Protein AF-0000000087207408 (afdb_homodimer)

Sequence (684 aa):
MKEEDTKGVPLPRVGQETRLDYRVIDVRTPTGQAIFRVQHQVENKFREYLSARDFIGIHTPKLISGSSEGGAAVFKLEYKNGKSACLAQSPQLHKQMAICGGFRRVFEVGHVFRAEDSNTHRHLCVFVGLDAEMEIMRHYFEVCDIVDGLFIQIFRHLNENCKRELEAINRQYPFEPLKYLERTLRLSYEEGIQMLKEAGTEIEPMADLNTEAEKKLGQLVREKYDTEFFILYRYPLAARPFYTMPCYENPAYSNSFDVFLRGEEIISGAQRIHEPKLLAKRAAEHGIGMSSIKSYIDSFSYGTPPHGGFGVGLERVVMLFCGLHNVRLASLFPRDPQRLSPMKEEDTKGVPLPRVGQETRLDYRVIDVRTPTGQAIFRVQHQVENKFREYLSARDFIGIHTPKLISGSSEGGAAVFKLEYKNGKSACLAQSPQLHKQMAICGGFRRVFEVGHVFRAEDSNTHRHLCVFVGLDAEMEIMRHYFEVCDIVDGLFIQIFRHLNENCKRELEAINRQYPFEPLKYLERTLRLSYEEGIQMLKEAGTEIEPMADLNTEAEKKLGQLVREKYDTEFFILYRYPLAARPFYTMPCYENPAYSNSFDVFLRGEEIISGAQRIHEPKLLAKRAAEHGIGMSSIKSYIDSFSYGTPPHGGFGVGLERVVMLFCGLHNVRLASLFPRDPQRLSP

pLDDT: mean 92.67, std 13.11, range [27.91, 98.94]

Foldseek 3Di:
DDPPPPPPDPPPPQDPVRCLQVLVVNLPALLNVLLVVLLVLLVVLLCVLQVVVQAAEDDADQKAQDDPFDPPWWAKDQDPPRGIITGAQDCVLVLLLVLLVPSQKYWYWAKGATNDQDDDQQDFRIFIKTKMKHFDDPACCVQVVSVLVSVVVSLVCCVVPSVSSLVSNCVVFNDDAFWADNGAAEDELQRLVVLCVVVPHDDDSQDDDDLVSLQVSQVSCCVPPVHNKHKYFWHQPVPDTLFFAADPVDRRTTQWMFIGGNSHTFKTKHWTRLDLVSSVVSCVVVVHDCVRCVVSSVSSVSPGGTMMMMMGTSLNVSCRSSVNRGSVSSPSNTHHPVDDGD/DPPPPPPPPPPPPQDPVRCLQVLVVNLPALLNVLLVVLLVLLVVLLCVLQVVVQAAEDDADQKAQDDPFDPPWWAKDQDPPRGIITGAQDCVLVLLLVLLVPSQKYWYWAKGATNDQDDDQQDFRIFIKTKMKHFDDPACCVQVVSVLVSVVVSLVCCVVPSVSSLVSNCVVFNDDAFWADNGAAEDELQRLVVLCVVVPHDDDSQDDDDLVSLLVSQVSCCVPPVHNKHKYFWHQPVPDTLFFAADPVDRRTTQWMFIGGNSDTFKTKHWTRLDLVSSVVSCVVVVHDCVRCVVSSVSSVSPGGTMMMMMGTSLNVSCRSSVNRGSVSSPSNTHHPVDDGD

InterPro domains:
  IPR002312 Aspartyl/Asparaginyl-tRNA synthetase, class IIb [PR01042] (87-99)
  IPR002312 Aspartyl/Asparaginyl-tRNA synthetase, class IIb [PR01042] (104-117)
  IPR002312 Aspartyl/Asparaginyl-tRNA synthetase, class IIb [PR01042] (257-273)
  IPR002312 Aspartyl/Asparaginyl-tRNA synthetase, class IIb [PR01042] (297-311)
  IPR004364 Aminoacyl-tRNA synthetase, class II (D/K/N) [PF00152] (16-336)
  IPR004523 Aspartate-tRNA synthetase, type 2 [PTHR43450] (5-342)
  IPR004523 Aspartate-tRNA synthetase, type 2 [TIGR00458] (16-342)
  IPR006195 Aminoacyl-tRNA synthetase, class II [PS50862] (36-334)
  IPR045864 Class II Aminoacyl-tRNA synthetase/Biotinyl protein ligase (BPL) and lipoyl protein ligase (LPL) [G3DSA:3.30.930.10] (1-342)
  IPR045864 Class II Aminoacyl-tRNA synthetase/Biotinyl protein ligase (BPL) and lipoyl protein ligase (LPL) [SSF55681] (12-341)

Nearest PDB structures (foldseek):
  4j15-assembly1_A  TM=9.714E-01  e=1.479E-38  Homo sapiens
  4j15-assembly1_B  TM=9.771E-01  e=7.680E-38  Homo sapiens
  6iy6-assembly1_A  TM=9.504E-01  e=2.392E-37  Homo sapiens
  6iy6-assembly2_H  TM=9.490E-01  e=1.315E-36  Homo sapiens
  6iy6-assembly1_B  TM=9.513E-01  e=1.747E-36  Homo sapiens

Secondary structure (DSSP, 8-state):
---------------HHHHHHTHHHHTTSHHHHHHHHHHHHHHHHHHHHHHTTT-EE----SEESS--S-TT---EEE-GGG-EEEE-S-SHHHHHHHHHTT--EEEEEEEEE------STT--SEEEEEEEEEE-SS-THHHHHHHHHHHHHHHHHHHHH-HHHHHHHHHHS--PPPP--SS-EEEEHHHHHHHHHHTT----TTSPP-HHHHHHHHHHHHHHHS-SEEEEE--BGGGS-TTBPBPSS-TTBBSEEEEEETTEEEEEEEEEP--HHHHHHHHHHTT--GGGGHHHHHHHTT----EEEEEEEHHHHHHHHTT-S-GGGG-SS--BTTB---/---------------HHHHHHTHHHHTTSHHHHHHHHHHHHHHHHHHHHHHTTT-EE----SEESS--S-TT---EEE-STT-EEEE-S-SHHHHHHHHHTT-SEEEEEEEEE------STT--SEEEEEEEEEE-SS-THHHHHHHHHHHHHHHHHHHHH-HHHHHHHHHHS--PPPP--SS-EEEEHHHHHHHHHHTT----TTSPP-HHHHHHHHHHHHHHHS-SEEEEE--BGGGS-TTBPBPSS-TTBBSEEEEEETTEEEEEEEEEP--HHHHHHHHHHTT--GGGGHHHHHHHTT----EEEEEEEHHHHHHHHTT-S-GGGG-SS--BTTB---

Radius of gyration: 26.46 Å; Cα contacts (8 Å, |Δi|>4): 1315; chains: 2; bounding box: 126×72×54 Å

Structure (mmCIF, N/CA/C/O backbone):
data_AF-0000000087207408-model_v1
#
loop_
_entity.id
_entity.type
_entity.pdbx_description
1 polymer 'aspartate--tRNA ligase'
#
loop_
_atom_site.group_PDB
_atom_site.id
_atom_site.type_symbol
_atom_site.label_atom_id
_atom_site.label_alt_id
_atom_site.label_comp_id
_atom_site.label_asym_id
_atom_site.label_entity_id
_atom_site.label_seq_id
_atom_site.pdbx_PDB_ins_code
_atom_site.Cartn_x
_atom_site.Cartn_y
_atom_site.Cartn_z
_atom_site.occupancy
_atom_site.B_iso_or_equiv
_atom_site.auth_seq_id
_atom_site.auth_comp_id
_atom_site.auth_asym_id
_atom_site.auth_atom_id
_atom_site.pdbx_PDB_model_num
ATOM 1 N N . MET A 1 1 ? -65.5 1.224 -5.027 1 27.91 1 MET A N 1
ATOM 2 C CA . MET A 1 1 ? -64.562 0.179 -4.754 1 27.91 1 MET A CA 1
ATOM 3 C C . MET A 1 1 ? -63.219 0.784 -4.336 1 27.91 1 MET A C 1
ATOM 5 O O . MET A 1 1 ? -62.594 1.54 -5.094 1 27.91 1 MET A O 1
ATOM 9 N N . LYS A 1 2 ? -62.938 0.945 -2.984 1 30.56 2 LYS A N 1
ATOM 10 C CA . LYS A 1 2 ? -62.062 1.71 -2.098 1 30.56 2 LYS A CA 1
ATOM 11 C C . LYS A 1 2 ? -60.594 1.33 -2.305 1 30.56 2 LYS A C 1
ATOM 13 O O . LYS A 1 2 ? -60.25 0.147 -2.312 1 30.56 2 LYS A O 1
ATOM 18 N N . GLU A 1 3 ? -59.75 2.09 -3.066 1 30.84 3 GLU A N 1
ATOM 19 C CA . GLU A 1 3 ? -58.344 1.97 -3.395 1 30.84 3 GLU A CA 1
ATOM 20 C C . GLU A 1 3 ? -57.469 1.806 -2.137 1 30.84 3 GLU A C 1
ATOM 22 O O . GLU A 1 3 ? -57.344 2.748 -1.358 1 30.84 3 GLU A O 1
ATOM 27 N N . GLU A 1 4 ? -57.656 0.748 -1.267 1 33.34 4 GLU A N 1
ATOM 28 C CA . GLU A 1 4 ? -56.906 0.508 -0.027 1 33.34 4 GLU A CA 1
ATOM 29 C C . GLU A 1 4 ? -55.406 0.637 -0.243 1 33.34 4 GLU A C 1
ATOM 31 O O . GLU A 1 4 ? -54.875 0.084 -1.201 1 33.34 4 GLU A O 1
ATOM 36 N N . ASP A 1 5 ? -54.781 1.693 0.297 1 34.12 5 ASP A N 1
ATOM 37 C CA . ASP A 1 5 ? -53.375 2.131 0.472 1 34.12 5 ASP A CA 1
ATOM 38 C C . ASP A 1 5 ? -52.531 1.001 1.019 1 34.12 5 ASP A C 1
ATOM 40 O O . ASP A 1 5 ? -52.688 0.583 2.166 1 34.12 5 ASP A O 1
ATOM 44 N N . THR A 1 6 ? -52.219 -0.104 0.287 1 34.47 6 THR A N 1
ATOM 45 C CA . THR A 1 6 ? -51.438 -1.246 0.695 1 34.47 6 THR A CA 1
ATOM 46 C C . THR A 1 6 ? -50.125 -0.782 1.353 1 34.47 6 THR A C 1
ATOM 48 O O . THR A 1 6 ? -49.375 -0.008 0.764 1 34.47 6 THR A O 1
ATOM 51 N N . LYS A 1 7 ? -50.031 -0.615 2.695 1 34.94 7 LYS A N 1
ATOM 52 C CA . LYS A 1 7 ? -48.969 -0.409 3.678 1 34.94 7 LYS A CA 1
ATOM 53 C C . LYS A 1 7 ? -47.75 -1.251 3.346 1 34.94 7 LYS A C 1
ATOM 55 O O . LYS A 1 7 ? -47.781 -2.482 3.381 1 34.94 7 LYS A O 1
ATOM 60 N N . GLY A 1 8 ? -46.875 -0.878 2.455 1 34.72 8 GLY A N 1
ATOM 61 C CA . GLY A 1 8 ? -45.625 -1.54 2.076 1 34.72 8 GLY A CA 1
ATOM 62 C C . GLY A 1 8 ? -44.781 -1.933 3.266 1 34.72 8 GLY A C 1
ATOM 63 O O . GLY A 1 8 ? -44.688 -1.194 4.25 1 34.72 8 GLY A O 1
ATOM 64 N N . VAL A 1 9 ? -44.781 -3.145 3.785 1 35.12 9 VAL A N 1
ATOM 65 C CA . VAL A 1 9 ? -43.906 -3.723 4.809 1 35.12 9 VAL A CA 1
ATOM 66 C C . VAL A 1 9 ? -42.5 -3.131 4.695 1 35.12 9 VAL A C 1
ATOM 68 O O . VAL A 1 9 ? -41.906 -3.145 3.621 1 35.12 9 VAL A O 1
ATOM 71 N N . PRO A 1 10 ? -42.125 -2.195 5.555 1 36.88 10 PRO A N 1
ATOM 72 C CA . PRO A 1 10 ? -40.781 -1.64 5.574 1 36.88 10 PRO A CA 1
ATOM 73 C C . PRO A 1 10 ? -39.688 -2.715 5.484 1 36.88 10 PRO A C 1
ATOM 75 O O . PRO A 1 10 ? -39.781 -3.752 6.145 1 36.88 10 PRO A O 1
ATOM 78 N N . LEU A 1 11 ? -39.094 -3.076 4.426 1 39.41 11 LEU A N 1
ATOM 79 C CA . LEU A 1 11 ? -37.969 -3.988 4.344 1 39.41 11 LEU A CA 1
ATOM 80 C C . LEU A 1 11 ? -37 -3.766 5.508 1 39.41 11 LEU A C 1
ATOM 82 O O . LEU A 1 11 ? -36.656 -2.625 5.832 1 39.41 11 LEU A O 1
ATOM 86 N N . PRO A 1 12 ? -36.938 -4.566 6.492 1 44.31 12 PRO A N 1
ATOM 87 C CA . PRO A 1 12 ? -36.062 -4.422 7.656 1 44.31 12 PRO A CA 1
ATOM 88 C C . PRO A 1 12 ? -34.688 -3.855 7.301 1 44.31 12 PRO A C 1
ATOM 90 O O . PRO A 1 12 ? -34.094 -4.254 6.297 1 44.31 12 PRO A O 1
ATOM 93 N N . ARG A 1 13 ? -34.438 -2.596 7.516 1 58.03 13 ARG A N 1
ATOM 94 C CA . ARG A 1 13 ? -33.125 -1.982 7.332 1 58.03 13 ARG A CA 1
ATOM 95 C C . ARG A 1 13 ? -32.031 -2.74 8.109 1 58.03 13 ARG A C 1
ATOM 97 O O . ARG A 1 13 ? -32.156 -2.934 9.32 1 58.03 13 ARG A O 1
ATOM 104 N N . VAL A 1 14 ? -31.266 -3.658 7.488 1 71.69 14 VAL A N 1
ATOM 105 C CA . VAL A 1 14 ? -30.172 -4.406 8.086 1 71.69 14 VAL A CA 1
ATOM 106 C C . VAL A 1 14 ? -29.172 -3.438 8.727 1 71.69 14 VAL A C 1
ATOM 108 O O . VAL A 1 14 ? -28.781 -2.443 8.117 1 71.69 14 VAL A O 1
ATOM 111 N N . GLY A 1 15 ? -29.016 -3.498 10.047 1 85.19 15 GLY A N 1
ATOM 112 C CA . GLY A 1 15 ? -28.094 -2.66 10.797 1 85.19 15 GLY A CA 1
ATOM 113 C C . GLY A 1 15 ? -26.688 -2.668 10.234 1 85.19 15 GLY A C 1
ATOM 114 O O . GLY A 1 15 ? -26.312 -3.592 9.516 1 85.19 15 GLY A O 1
ATOM 115 N N . GLN A 1 16 ? -26.031 -1.623 10.43 1 85.25 16 GLN A N 1
ATOM 116 C CA . GLN A 1 16 ? -24.672 -1.454 9.93 1 85.25 16 GLN A CA 1
ATOM 117 C C . GLN A 1 16 ? -23.781 -2.619 10.359 1 85.25 16 GLN A C 1
ATOM 119 O O . GLN A 1 16 ? -22.984 -3.113 9.562 1 85.25 16 GLN A O 1
ATOM 124 N N . GLU A 1 17 ? -23.922 -3.051 11.578 1 87.75 17 GLU A N 1
ATOM 125 C CA . GLU A 1 17 ? -23.094 -4.141 12.078 1 87.75 17 GLU A CA 1
ATOM 126 C C . GLU A 1 17 ? -23.328 -5.426 11.289 1 87.75 17 GLU A C 1
ATOM 128 O O . GLU A 1 17 ? -22.391 -6.137 10.953 1 87.75 17 GLU A O 1
ATOM 133 N N . THR A 1 18 ? -24.578 -5.652 11.023 1 89.12 18 THR A N 1
ATOM 134 C CA . THR A 1 18 ? -24.922 -6.828 10.227 1 89.12 18 THR A CA 1
ATOM 135 C C . THR A 1 18 ? -24.344 -6.711 8.812 1 89.12 18 THR A C 1
ATOM 137 O O . THR A 1 18 ? -23.828 -7.688 8.266 1 89.12 18 THR A O 1
ATOM 140 N N . ARG A 1 19 ? -24.453 -5.566 8.289 1 91.25 19 ARG A N 1
ATOM 141 C CA . ARG A 1 19 ? -23.906 -5.328 6.953 1 91.25 19 ARG A CA 1
ATOM 142 C C . ARG A 1 19 ? -22.406 -5.586 6.914 1 91.25 19 ARG A C 1
ATOM 144 O O . ARG A 1 19 ? -21.906 -6.184 5.961 1 91.25 19 ARG A O 1
ATOM 151 N N . LEU A 1 20 ? -21.781 -5.168 7.949 1 92.31 20 LEU A N 1
ATOM 152 C CA . LEU A 1 20 ? -20.328 -5.355 8.023 1 92.31 20 LEU A CA 1
ATOM 153 C C . LEU A 1 20 ? -19.984 -6.82 8.258 1 92.31 20 LEU A C 1
ATOM 155 O O . LEU A 1 20 ? -18.953 -7.301 7.793 1 92.31 20 LEU A O 1
ATOM 159 N N . ASP A 1 21 ? -20.859 -7.543 8.898 1 90.5 21 ASP A N 1
ATOM 160 C CA . ASP A 1 21 ? -20.656 -8.977 9.109 1 90.5 21 ASP A CA 1
ATOM 161 C C . ASP A 1 21 ? -20.797 -9.742 7.797 1 90.5 21 ASP A C 1
ATOM 163 O O . ASP A 1 21 ? -20.125 -10.758 7.598 1 90.5 21 ASP A O 1
ATOM 167 N N . TYR A 1 22 ? -21.703 -9.234 6.984 1 91.88 22 TYR A N 1
ATOM 168 C CA . TYR A 1 22 ? -21.922 -9.828 5.672 1 91.88 22 TYR A CA 1
ATOM 169 C C . TYR A 1 22 ? -21.422 -8.906 4.566 1 91.88 22 TYR A C 1
ATOM 171 O O . TYR A 1 22 ? -22.141 -8.648 3.598 1 91.88 22 TYR A O 1
ATOM 179 N N . ARG A 1 23 ? -20.234 -8.516 4.777 1 94.81 23 ARG A N 1
ATOM 180 C CA . ARG A 1 23 ? -19.656 -7.434 3.982 1 94.81 23 ARG A CA 1
ATOM 181 C C . ARG A 1 23 ? -19.656 -7.781 2.498 1 94.81 23 ARG A C 1
ATOM 183 O O . ARG A 1 23 ? -19.906 -6.914 1.655 1 94.81 23 ARG A O 1
ATOM 190 N N . VAL A 1 24 ? -19.453 -9.031 2.162 1 95.06 24 VAL A N 1
ATOM 191 C CA . VAL A 1 24 ? -19.391 -9.484 0.777 1 95.06 24 VAL A CA 1
ATOM 192 C C . VAL A 1 24 ? -20.719 -9.234 0.087 1 95.06 24 VAL A C 1
ATOM 194 O O . VAL A 1 24 ? -20.766 -8.82 -1.072 1 95.06 24 VAL A O 1
ATOM 197 N N . ILE A 1 25 ? -21.766 -9.438 0.778 1 94.62 25 ILE A N 1
ATOM 198 C CA . ILE A 1 25 ? -23.109 -9.195 0.25 1 94.62 25 ILE A CA 1
ATOM 199 C C . ILE A 1 25 ? -23.375 -7.695 0.209 1 94.62 25 ILE A C 1
ATOM 201 O O . ILE A 1 25 ? -23.984 -7.195 -0.746 1 94.62 25 ILE A O 1
ATOM 205 N N . ASP A 1 26 ? -22.938 -7.035 1.233 1 95.12 26 ASP A N 1
ATOM 206 C CA . ASP A 1 26 ? -23.156 -5.598 1.359 1 95.12 26 ASP A CA 1
ATOM 207 C C . ASP A 1 26 ? -22.531 -4.844 0.187 1 95.12 26 ASP A C 1
ATOM 209 O O . ASP A 1 26 ? -23.125 -3.879 -0.315 1 95.12 26 ASP A O 1
ATOM 213 N N . VAL A 1 27 ? -21.375 -5.27 -0.273 1 96.44 27 VAL A N 1
ATOM 214 C CA . VAL A 1 27 ? -20.641 -4.496 -1.271 1 96.44 27 VAL A CA 1
ATOM 215 C C . VAL A 1 27 ? -21.109 -4.883 -2.672 1 96.44 27 VAL A C 1
ATOM 217 O O . VAL A 1 27 ? -20.703 -4.273 -3.662 1 96.44 27 VAL A O 1
ATOM 220 N N . ARG A 1 28 ? -22.062 -5.836 -2.822 1 95.75 28 ARG A N 1
ATOM 221 C CA . ARG A 1 28 ? -22.609 -6.219 -4.117 1 95.75 28 ARG A CA 1
ATOM 222 C C . ARG A 1 28 ? -23.578 -5.164 -4.633 1 95.75 28 ARG A C 1
ATOM 224 O O . ARG A 1 28 ? -23.891 -5.133 -5.824 1 95.75 28 ARG A O 1
ATOM 231 N N . THR A 1 29 ? -24.031 -4.398 -3.736 1 96.25 29 THR A N 1
ATOM 232 C CA . THR A 1 29 ? -25 -3.375 -4.129 1 96.25 29 THR A CA 1
ATOM 233 C C . THR A 1 29 ? -24.344 -2.328 -5.023 1 96.25 29 THR A C 1
ATOM 235 O O . THR A 1 29 ? -23.125 -2.131 -4.973 1 96.25 29 THR A O 1
ATOM 238 N N . PRO A 1 30 ? -25.188 -1.658 -5.801 1 97.31 30 PRO A N 1
ATOM 239 C CA . PRO A 1 30 ? -24.641 -0.579 -6.625 1 97.31 30 PRO A CA 1
ATOM 240 C C . PRO A 1 30 ? -23.891 0.47 -5.801 1 97.31 30 PRO A C 1
ATOM 242 O O . PRO A 1 30 ? -22.844 0.969 -6.227 1 97.31 30 PRO A O 1
ATOM 245 N N . THR A 1 31 ? -24.438 0.749 -4.652 1 97.88 31 THR A N 1
ATOM 246 C CA . THR A 1 31 ? -23.797 1.723 -3.77 1 97.88 31 THR A CA 1
ATOM 247 C C . THR A 1 31 ? -22.453 1.208 -3.279 1 97.88 31 THR A C 1
ATOM 249 O O . THR A 1 31 ? -21.453 1.93 -3.326 1 97.88 31 THR A O 1
ATOM 252 N N . GLY A 1 32 ? -22.438 -0.04 -2.844 1 97.44 32 GLY A N 1
ATOM 253 C CA . GLY A 1 32 ? -21.188 -0.642 -2.408 1 97.44 32 GLY A CA 1
ATOM 254 C C . GLY A 1 32 ? -20.125 -0.661 -3.49 1 97.44 32 GLY A C 1
ATOM 255 O O . GLY A 1 32 ? -18.969 -0.293 -3.242 1 97.44 32 GLY A O 1
ATOM 256 N N . GLN A 1 33 ? -20.547 -0.997 -4.664 1 98.44 33 GLN A N 1
ATOM 257 C CA . GLN A 1 33 ? -19.625 -1.012 -5.805 1 98.44 33 GLN A CA 1
ATOM 258 C C . GLN A 1 33 ? -19.125 0.393 -6.125 1 98.44 33 GLN A C 1
ATOM 260 O O . GLN A 1 33 ? -17.938 0.588 -6.379 1 98.44 33 GLN A O 1
ATOM 265 N N . ALA A 1 34 ? -20 1.31 -6.039 1 98.81 34 ALA A N 1
ATOM 266 C CA . ALA A 1 34 ? -19.703 2.689 -6.414 1 98.81 34 ALA A CA 1
ATOM 267 C C . ALA A 1 34 ? -18.703 3.314 -5.449 1 98.81 34 ALA A C 1
ATOM 269 O O . ALA A 1 34 ? -17.781 4.016 -5.871 1 98.81 34 ALA A O 1
ATOM 270 N N . ILE A 1 35 ? -18.797 3.049 -4.191 1 98.81 35 ILE A N 1
ATOM 271 C CA . ILE A 1 35 ? -17.938 3.641 -3.17 1 98.81 35 ILE A CA 1
ATOM 272 C C . ILE A 1 35 ? -16.484 3.264 -3.436 1 98.81 35 ILE A C 1
ATOM 274 O O . ILE A 1 35 ? -15.609 4.125 -3.432 1 98.81 35 ILE A O 1
ATOM 278 N N . PHE A 1 36 ? -16.234 2.072 -3.779 1 98.75 36 PHE A N 1
ATOM 279 C CA . PHE A 1 36 ? -14.859 1.614 -3.898 1 98.75 36 PHE A CA 1
ATOM 280 C C . PHE A 1 36 ? -14.305 1.931 -5.281 1 98.75 36 PHE A C 1
ATOM 282 O O . PHE A 1 36 ? -13.086 2.041 -5.457 1 98.75 36 PHE A O 1
ATOM 289 N N . ARG A 1 37 ? -15.172 2.123 -6.211 1 98.69 37 ARG A N 1
ATOM 290 C CA . ARG A 1 37 ? -14.711 2.654 -7.488 1 98.69 37 ARG A CA 1
ATOM 291 C C . ARG A 1 37 ? -14.289 4.113 -7.352 1 98.69 37 ARG A C 1
ATOM 293 O O . ARG A 1 37 ? -13.281 4.531 -7.934 1 98.69 37 ARG A O 1
ATOM 300 N N . VAL A 1 38 ? -15.078 4.887 -6.574 1 98.88 38 VAL A N 1
ATOM 301 C CA . VAL A 1 38 ? -14.703 6.266 -6.281 1 98.88 38 VAL A CA 1
ATOM 302 C C . VAL A 1 38 ? -13.383 6.289 -5.52 1 98.88 38 VAL A C 1
ATOM 304 O O . VAL A 1 38 ? -12.5 7.102 -5.816 1 98.88 38 VAL A O 1
ATOM 307 N N . GLN A 1 39 ? -13.219 5.387 -4.59 1 98.88 39 GLN A N 1
ATOM 308 C CA . GLN A 1 39 ? -11.992 5.312 -3.807 1 98.88 39 GLN A CA 1
ATOM 309 C C . GLN A 1 39 ? -10.789 5.016 -4.695 1 98.88 39 GLN A C 1
ATOM 311 O O . GLN A 1 39 ? -9.727 5.621 -4.535 1 98.88 39 GLN A O 1
ATOM 316 N N . HIS A 1 40 ? -10.984 4.094 -5.598 1 98.69 40 HIS A N 1
ATOM 317 C CA . HIS A 1 40 ? -9.953 3.77 -6.582 1 98.69 40 HIS A CA 1
ATOM 318 C C . HIS A 1 40 ? -9.555 5.004 -7.383 1 98.69 40 HIS A C 1
ATOM 320 O O . HIS A 1 40 ? -8.359 5.246 -7.598 1 98.69 40 HIS A O 1
ATOM 326 N N . GLN A 1 41 ? -10.523 5.812 -7.758 1 98.75 41 GLN A N 1
ATOM 327 C CA . GLN A 1 41 ? -10.258 7.012 -8.547 1 98.75 41 GLN A CA 1
ATOM 328 C C . GLN A 1 41 ? -9.516 8.055 -7.719 1 98.75 41 GLN A C 1
ATOM 330 O O . GLN A 1 41 ? -8.633 8.75 -8.234 1 98.75 41 GLN A O 1
ATOM 335 N N . VAL A 1 42 ? -9.844 8.195 -6.465 1 98.88 42 VAL A N 1
ATOM 336 C CA . VAL A 1 42 ? -9.164 9.133 -5.582 1 98.88 42 VAL A CA 1
ATOM 337 C C . VAL A 1 42 ? -7.684 8.773 -5.488 1 98.88 42 VAL A C 1
ATOM 339 O O . VAL A 1 42 ? -6.816 9.633 -5.68 1 98.88 42 VAL A O 1
ATOM 342 N N . GLU A 1 43 ? -7.402 7.496 -5.211 1 98.75 43 GLU A N 1
ATOM 343 C CA . GLU A 1 43 ? -6.016 7.055 -5.082 1 98.75 43 GLU A CA 1
ATOM 344 C C . GLU A 1 43 ? -5.254 7.238 -6.391 1 98.75 43 GLU A C 1
ATOM 346 O O . GLU A 1 43 ? -4.105 7.688 -6.387 1 98.75 43 GLU A O 1
ATOM 351 N N . ASN A 1 44 ? -5.883 6.855 -7.496 1 98.19 44 ASN A N 1
ATOM 352 C CA . ASN A 1 44 ? -5.227 6.973 -8.797 1 98.19 44 ASN A CA 1
ATOM 353 C C . ASN A 1 44 ? -4.875 8.422 -9.117 1 98.19 44 ASN A C 1
ATOM 355 O O . ASN A 1 44 ? -3.787 8.711 -9.617 1 98.19 44 ASN A O 1
ATOM 359 N N . LYS A 1 45 ? -5.77 9.305 -8.852 1 98.56 45 LYS A N 1
ATOM 360 C CA . LYS A 1 45 ? -5.531 10.719 -9.141 1 98.56 45 LYS A CA 1
ATOM 361 C C . LYS A 1 45 ? -4.453 11.297 -8.227 1 98.56 45 LYS A C 1
ATOM 363 O O . LYS A 1 45 ? -3.67 12.148 -8.641 1 98.56 45 LYS A O 1
ATOM 368 N N . PHE A 1 46 ? -4.461 10.852 -6.992 1 98.81 46 PHE A N 1
ATOM 369 C CA . PHE A 1 46 ? -3.4 11.219 -6.066 1 98.81 46 PHE A CA 1
ATOM 370 C C . PHE A 1 46 ? -2.031 10.875 -6.641 1 98.81 46 PHE A C 1
ATOM 372 O O . PHE A 1 46 ? -1.147 11.734 -6.707 1 98.81 46 PHE A O 1
ATOM 379 N N . ARG A 1 47 ? -1.862 9.688 -7.07 1 98.62 47 ARG A N 1
ATOM 380 C CA . ARG A 1 47 ? -0.596 9.195 -7.605 1 98.62 47 ARG A CA 1
ATOM 381 C C . ARG A 1 47 ? -0.236 9.914 -8.906 1 98.62 47 ARG A C 1
ATOM 383 O O . ARG A 1 47 ? 0.913 10.32 -9.094 1 98.62 47 ARG A O 1
ATOM 390 N N . GLU A 1 48 ? -1.22 10.023 -9.727 1 98.12 48 GLU A N 1
ATOM 391 C CA . GLU A 1 48 ? -1.001 10.672 -11.016 1 98.12 48 GLU A CA 1
ATOM 392 C C . GLU A 1 48 ? -0.534 12.109 -10.844 1 98.12 48 GLU A C 1
ATOM 394 O O . GLU A 1 48 ? 0.425 12.539 -11.492 1 98.12 48 GLU A O 1
ATOM 399 N N . TYR A 1 49 ? -1.227 12.859 -10.023 1 98.75 49 TYR A N 1
ATOM 400 C CA . TYR A 1 49 ? -0.92 14.266 -9.805 1 98.75 49 TYR A CA 1
ATOM 401 C C . TYR A 1 49 ? 0.498 14.438 -9.273 1 98.75 49 TYR A C 1
ATOM 403 O O . TYR A 1 49 ? 1.249 15.289 -9.758 1 98.75 49 TYR A O 1
ATOM 411 N N . LEU A 1 50 ? 0.87 13.641 -8.273 1 98.88 50 LEU A N 1
ATOM 412 C CA . LEU A 1 50 ? 2.17 13.789 -7.629 1 98.88 50 LEU A CA 1
ATOM 413 C C . LEU A 1 50 ? 3.287 13.289 -8.539 1 98.88 50 LEU A C 1
ATOM 415 O O . LEU A 1 50 ? 4.355 13.898 -8.609 1 98.88 50 LEU A O 1
ATOM 419 N N . SER A 1 51 ? 3.002 12.188 -9.258 1 98.19 51 SER A N 1
ATOM 420 C CA . SER A 1 51 ? 4.008 11.688 -10.195 1 98.19 51 SER A CA 1
ATOM 421 C C . SER A 1 51 ? 4.316 12.727 -11.273 1 98.19 51 SER A C 1
ATOM 423 O O . SER A 1 51 ? 5.465 12.852 -11.703 1 98.19 51 SER A O 1
ATOM 425 N N . ALA A 1 52 ? 3.35 13.445 -11.68 1 98.25 52 ALA A N 1
ATOM 426 C CA . ALA A 1 52 ? 3.518 14.477 -12.703 1 98.25 52 ALA A CA 1
ATOM 427 C C . ALA A 1 52 ? 4.332 15.648 -12.164 1 98.25 52 ALA A C 1
ATOM 429 O O . ALA A 1 52 ? 4.785 16.5 -12.93 1 98.25 52 ALA A O 1
ATOM 430 N N . ARG A 1 53 ? 4.547 15.672 -10.906 1 98.38 53 ARG A N 1
ATOM 431 C CA . ARG A 1 53 ? 5.293 16.75 -10.266 1 98.38 53 ARG A CA 1
ATOM 432 C C . ARG A 1 53 ? 6.566 16.219 -9.609 1 98.38 53 ARG A C 1
ATOM 434 O O . ARG A 1 53 ? 6.984 16.719 -8.57 1 98.38 53 ARG A O 1
ATOM 441 N N . ASP A 1 54 ? 7.016 15.117 -10.117 1 97.56 54 ASP A N 1
ATOM 442 C CA . ASP A 1 54 ? 8.344 14.562 -9.867 1 97.56 54 ASP A CA 1
ATOM 443 C C . ASP A 1 54 ? 8.398 13.883 -8.5 1 97.56 54 ASP A C 1
ATOM 445 O O . ASP A 1 54 ? 9.484 13.703 -7.938 1 97.56 54 ASP A O 1
ATOM 449 N N . PHE A 1 55 ? 7.273 13.625 -7.898 1 98.88 55 PHE A N 1
ATOM 450 C CA . PHE A 1 55 ? 7.277 12.758 -6.723 1 98.88 55 PHE A CA 1
ATOM 451 C C . PHE A 1 55 ? 7.535 11.312 -7.113 1 98.88 55 PHE A C 1
ATOM 453 O O . PHE A 1 55 ? 7.066 10.852 -8.156 1 98.88 55 PHE A O 1
ATOM 460 N N . ILE A 1 56 ? 8.203 10.609 -6.242 1 98.38 56 ILE A N 1
ATOM 461 C CA . ILE A 1 56 ? 8.43 9.18 -6.445 1 98.38 56 ILE A CA 1
ATOM 462 C C . ILE A 1 56 ? 7.684 8.383 -5.375 1 98.38 56 ILE A C 1
ATOM 464 O O . ILE A 1 56 ? 7.68 8.758 -4.203 1 98.38 56 ILE A O 1
ATOM 468 N N . GLY A 1 57 ? 7.023 7.355 -5.836 1 98.75 57 GLY A N 1
ATOM 469 C CA . GLY A 1 57 ? 6.367 6.469 -4.891 1 98.75 57 GLY A CA 1
ATOM 470 C C . GLY A 1 57 ? 7.34 5.578 -4.133 1 98.75 57 GLY A C 1
ATOM 471 O O . GLY A 1 57 ? 8.227 4.969 -4.734 1 98.75 57 GLY A O 1
ATOM 472 N N . ILE A 1 58 ? 7.184 5.523 -2.775 1 98.81 58 ILE A N 1
ATOM 473 C CA . ILE A 1 58 ? 8.047 4.688 -1.952 1 98.81 58 ILE A CA 1
ATOM 474 C C . ILE A 1 58 ? 7.195 3.842 -1.007 1 98.81 58 ILE A C 1
ATOM 476 O O . ILE A 1 58 ? 5.988 4.051 -0.895 1 98.81 58 ILE A O 1
ATOM 480 N N . HIS A 1 59 ? 7.82 2.865 -0.403 1 98.69 59 HIS A N 1
ATOM 481 C CA . HIS A 1 59 ? 7.219 2.018 0.62 1 98.69 59 HIS A CA 1
ATOM 482 C C . HIS A 1 59 ? 8.078 1.986 1.882 1 98.69 59 HIS A C 1
ATOM 484 O O . HIS A 1 59 ? 9.164 1.414 1.882 1 98.69 59 HIS A O 1
ATOM 490 N N . THR A 1 60 ? 7.57 2.588 2.906 1 98.06 60 THR A N 1
ATOM 491 C CA . THR A 1 60 ? 8.273 2.6 4.184 1 98.06 60 THR A CA 1
ATOM 492 C C . THR A 1 60 ? 7.902 1.382 5.02 1 98.06 60 THR A C 1
ATOM 494 O O . THR A 1 60 ? 6.875 0.747 4.777 1 98.06 60 THR A O 1
ATOM 497 N N . PRO A 1 61 ? 8.703 1.051 5.977 1 96.5 61 PRO A N 1
ATOM 498 C CA . PRO A 1 61 ? 8.398 -0.122 6.797 1 96.5 61 PRO A CA 1
ATOM 499 C C . PRO A 1 61 ? 7.133 0.057 7.633 1 96.5 61 PRO A C 1
ATOM 501 O O . PRO A 1 61 ? 6.855 1.161 8.109 1 96.5 61 PRO A O 1
ATOM 504 N N . LYS A 1 62 ? 6.473 -1.116 7.832 1 97.44 62 LYS A N 1
ATOM 505 C CA . LYS A 1 62 ? 5.281 -1.12 8.68 1 97.44 62 LYS A CA 1
ATOM 506 C C . LYS A 1 62 ? 5.578 -1.729 10.047 1 97.44 62 LYS A C 1
ATOM 508 O O . LYS A 1 62 ? 4.777 -1.606 10.969 1 97.44 62 LYS A O 1
ATOM 513 N N . LEU A 1 63 ? 6.691 -2.398 10.141 1 95.94 63 LEU A N 1
ATOM 514 C CA . LEU A 1 63 ? 7.25 -2.857 11.406 1 95.94 63 LEU A CA 1
ATOM 515 C C . LEU A 1 63 ? 8.445 -2.004 11.812 1 95.94 63 LEU A C 1
ATOM 517 O O . LEU A 1 63 ? 9.406 -1.87 11.055 1 95.94 63 LEU A O 1
ATOM 521 N N . ILE A 1 64 ? 8.383 -1.512 13.039 1 92.88 64 ILE A N 1
ATOM 522 C CA . ILE A 1 64 ? 9.453 -0.63 13.492 1 92.88 64 ILE A CA 1
ATOM 523 C C . ILE A 1 64 ? 9.852 -0.999 14.922 1 92.88 64 ILE A C 1
ATOM 525 O O . ILE A 1 64 ? 9.109 -1.687 15.625 1 92.88 64 ILE A O 1
ATOM 529 N N . SER A 1 65 ? 11.148 -0.848 15.461 1 83.75 65 SER A N 1
ATOM 530 C CA . SER A 1 65 ? 11.688 -1.223 16.766 1 83.75 65 SER A CA 1
ATOM 531 C C . SER A 1 65 ? 11.039 -0.413 17.891 1 83.75 65 SER A C 1
ATOM 533 O O . SER A 1 65 ? 10.859 -0.914 19 1 83.75 65 SER A O 1
ATOM 535 N N . GLY A 1 66 ? 10.555 0.554 17.812 1 69.94 66 GLY A N 1
ATOM 536 C CA . GLY A 1 66 ? 10.102 1.398 18.906 1 69.94 66 GLY A CA 1
ATOM 537 C C . GLY A 1 66 ? 8.805 2.133 18.594 1 69.94 66 GLY A C 1
ATOM 538 O O . GLY A 1 66 ? 8.102 1.789 17.641 1 69.94 66 GLY A O 1
ATOM 539 N N . SER A 1 67 ? 8.359 2.742 19.828 1 59.47 67 SER A N 1
ATOM 540 C CA . SER A 1 67 ? 7.152 3.553 19.688 1 59.47 67 SER A CA 1
ATOM 541 C C . SER A 1 67 ? 7.43 4.824 18.891 1 59.47 67 SER A C 1
ATOM 543 O O . SER A 1 67 ? 8.398 5.539 19.172 1 59.47 67 SER A O 1
ATOM 545 N N . SER A 1 68 ? 7.395 4.66 17.5 1 56.53 68 SER A N 1
ATOM 546 C CA . SER A 1 68 ? 7.664 5.887 16.766 1 56.53 68 SER A CA 1
ATOM 547 C C . SER A 1 68 ? 7.066 7.102 17.469 1 56.53 68 SER A C 1
ATOM 549 O O . SER A 1 68 ? 7.797 7.957 17.969 1 56.53 68 SER A O 1
ATOM 551 N N . GLU A 1 69 ? 5.812 7.578 16.922 1 52.41 69 GLU A N 1
ATOM 552 C CA . GLU A 1 69 ? 5.203 8.891 17.125 1 52.41 69 GLU A CA 1
ATOM 553 C C . GLU A 1 69 ? 4.281 8.883 18.344 1 52.41 69 GLU A C 1
ATOM 555 O O . GLU A 1 69 ? 3.895 9.945 18.844 1 52.41 69 GLU A O 1
ATOM 560 N N . GLY A 1 70 ? 3.889 7.695 18.844 1 54.19 70 GLY A N 1
ATOM 561 C CA . GLY A 1 70 ? 2.598 7.973 19.453 1 54.19 70 GLY A CA 1
ATOM 562 C C . GLY A 1 70 ? 2.445 7.355 20.828 1 54.19 70 GLY A C 1
ATOM 563 O O . GLY A 1 70 ? 1.33 7.234 21.344 1 54.19 70 GLY A O 1
ATOM 564 N N . GLY A 1 71 ? 3.559 7.125 21.516 1 55.16 71 GLY A N 1
ATOM 565 C CA . GLY A 1 71 ? 3.275 6.762 22.906 1 55.16 71 GLY A CA 1
ATOM 566 C C . GLY A 1 71 ? 2.527 5.449 23.031 1 55.16 71 GLY A C 1
ATOM 567 O O . GLY A 1 71 ? 2.934 4.438 22.453 1 55.16 71 GLY A O 1
ATOM 568 N N . ALA A 1 72 ? 1.181 5.387 23.75 1 57.72 72 ALA A N 1
ATOM 569 C CA . ALA A 1 72 ? 0.371 4.293 24.281 1 57.72 72 ALA A CA 1
ATOM 570 C C . ALA A 1 72 ? -0.499 3.678 23.188 1 57.72 72 ALA A C 1
ATOM 572 O O . ALA A 1 72 ? -0.976 2.549 23.328 1 57.72 72 ALA A O 1
ATOM 573 N N . ALA A 1 73 ? -0.594 4.18 21.984 1 81.12 73 ALA A N 1
ATOM 574 C CA . ALA A 1 73 ? -1.599 3.691 21.047 1 81.12 73 ALA A CA 1
ATOM 575 C C . ALA A 1 73 ? -0.944 2.973 19.859 1 81.12 73 ALA A C 1
ATOM 577 O O . ALA A 1 73 ? -1.31 3.203 18.719 1 81.12 73 ALA A O 1
ATOM 578 N N . VAL A 1 74 ? 0.01 2.033 20.297 1 89.56 74 VAL A N 1
ATOM 579 C CA . VAL A 1 74 ? 0.698 1.298 19.25 1 89.56 74 VAL A CA 1
ATOM 580 C C . VAL A 1 74 ? 0.462 -0.201 19.422 1 89.56 74 VAL A C 1
ATOM 582 O O . VAL A 1 74 ? 0.435 -0.704 20.547 1 89.56 74 VAL A O 1
ATOM 585 N N . PHE A 1 75 ? 0.247 -0.91 18.281 1 93.62 75 PHE A N 1
ATOM 586 C CA . PHE A 1 75 ? 0.216 -2.367 18.312 1 93.62 75 PHE A CA 1
ATOM 587 C C . PHE A 1 75 ? 1.624 -2.936 18.438 1 93.62 75 PHE A C 1
ATOM 589 O O . PHE A 1 75 ? 2.516 -2.58 17.672 1 93.62 75 PHE A O 1
ATOM 596 N N . LYS A 1 76 ? 1.78 -3.758 19.422 1 92.38 76 LYS A N 1
ATOM 597 C CA . LYS A 1 76 ? 3.096 -4.344 19.656 1 92.38 76 LYS A CA 1
ATOM 598 C C . LYS A 1 76 ? 3.104 -5.832 19.328 1 92.38 76 LYS A C 1
ATOM 600 O O . LYS A 1 76 ? 2.068 -6.496 19.406 1 92.38 76 LYS A O 1
ATOM 605 N N . LEU A 1 77 ? 4.273 -6.32 18.906 1 93.38 77 LEU A N 1
ATOM 606 C CA . LEU A 1 77 ? 4.434 -7.75 18.672 1 93.38 77 LEU A CA 1
ATOM 607 C C . LEU A 1 77 ? 5.883 -8.18 18.891 1 93.38 77 LEU A C 1
ATOM 609 O O . LEU A 1 77 ? 6.781 -7.332 18.953 1 93.38 77 LEU A O 1
ATOM 613 N N . GLU A 1 78 ? 6.012 -9.469 19.109 1 92 78 GLU A N 1
ATOM 614 C CA . GLU A 1 78 ? 7.352 -10.039 19.141 1 92 78 GLU A CA 1
ATOM 615 C C . GLU A 1 78 ? 7.891 -10.297 17.734 1 92 78 GLU A C 1
ATOM 617 O O . GLU A 1 78 ? 7.242 -10.969 16.938 1 92 78 GLU A O 1
ATOM 622 N N . TYR A 1 79 ? 8.961 -9.672 17.578 1 92.69 79 TYR A N 1
ATOM 623 C CA . TYR A 1 79 ? 9.625 -9.883 16.297 1 92.69 79 TYR A CA 1
ATOM 624 C C . TYR A 1 79 ? 10.594 -11.062 16.359 1 92.69 79 TYR A C 1
ATOM 626 O O . TYR A 1 79 ? 10.398 -11.984 17.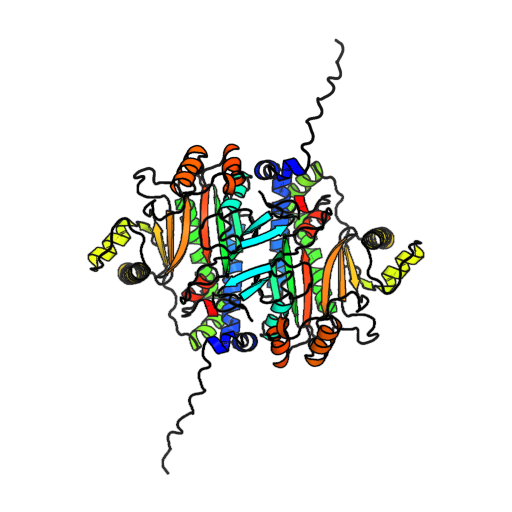156 1 92.69 79 TYR A O 1
ATOM 634 N N . LYS A 1 80 ? 11.617 -11.102 15.555 1 89.94 80 LYS A N 1
ATOM 635 C CA . LYS A 1 80 ? 12.562 -12.211 15.469 1 89.94 80 LYS A CA 1
ATOM 636 C C . LYS A 1 80 ? 13.695 -12.047 16.484 1 89.94 80 LYS A C 1
ATOM 638 O O . LYS A 1 80 ? 14.062 -10.922 16.828 1 89.94 80 LYS A O 1
ATOM 643 N N . ASN A 1 81 ? 14.172 -13.148 17.047 1 88.06 81 ASN A N 1
ATOM 644 C CA . ASN A 1 81 ? 15.352 -13.188 17.906 1 88.06 81 ASN A CA 1
ATOM 645 C C . ASN A 1 81 ? 15.164 -12.352 19.156 1 88.06 81 ASN A C 1
ATOM 647 O O . ASN A 1 81 ? 16.062 -11.602 19.562 1 88.06 81 ASN A O 1
ATOM 651 N N . GLY A 1 82 ? 14 -12.32 19.656 1 87.44 82 GLY A N 1
ATOM 652 C CA . GLY A 1 82 ? 13.727 -11.672 20.938 1 87.44 82 GLY A CA 1
ATOM 653 C C . GLY A 1 82 ? 13.508 -10.18 20.812 1 87.44 82 GLY A C 1
ATOM 654 O O . GLY A 1 82 ? 13.352 -9.484 21.812 1 87.44 82 GLY A O 1
ATOM 655 N N . LYS A 1 83 ? 13.453 -9.727 19.625 1 89.81 83 LYS A N 1
ATOM 656 C CA . LYS A 1 83 ? 13.234 -8.297 19.422 1 89.81 83 LYS A CA 1
ATOM 657 C C . LYS A 1 83 ? 11.742 -7.961 19.469 1 89.81 83 LYS A C 1
ATOM 659 O O . LYS A 1 83 ? 10.906 -8.758 19.062 1 89.81 83 LYS A O 1
ATOM 664 N N . SER A 1 84 ? 11.508 -6.77 20 1 90.81 84 SER A N 1
ATOM 665 C CA . SER A 1 84 ? 10.148 -6.246 20 1 90.81 84 SER A CA 1
ATOM 666 C C . SER A 1 84 ? 9.93 -5.25 18.875 1 90.81 84 SER A C 1
ATOM 668 O O . SER A 1 84 ? 10.812 -4.441 18.562 1 90.81 84 SER A O 1
ATOM 670 N N . ALA A 1 85 ? 8.758 -5.359 18.281 1 92.81 85 ALA A N 1
ATOM 671 C CA . ALA A 1 85 ? 8.398 -4.449 17.188 1 92.81 85 ALA A CA 1
ATOM 672 C C . ALA A 1 85 ? 7.012 -3.846 17.422 1 92.81 85 ALA A C 1
ATOM 674 O O . ALA A 1 85 ? 6.242 -4.332 18.25 1 92.81 85 ALA A O 1
ATOM 675 N N . CYS A 1 86 ? 6.777 -2.783 16.781 1 93.12 86 CYS A N 1
ATOM 676 C CA . CYS A 1 86 ? 5.457 -2.164 16.75 1 93.12 86 CYS A CA 1
ATOM 677 C C . CYS A 1 86 ? 5.027 -1.868 15.312 1 93.12 86 CYS A C 1
ATOM 679 O O . CYS A 1 86 ? 5.863 -1.807 14.406 1 93.12 86 CYS A O 1
ATOM 681 N N . LEU A 1 87 ? 3.76 -1.831 15.141 1 95.94 87 LEU A N 1
ATOM 682 C CA . LEU A 1 87 ? 3.232 -1.435 13.836 1 95.94 87 LEU A CA 1
ATOM 683 C C . LEU A 1 87 ? 3.258 0.082 13.68 1 95.94 87 LEU A C 1
ATOM 685 O O . LEU A 1 87 ? 2.959 0.813 14.625 1 95.94 87 LEU A O 1
ATOM 689 N N . ALA A 1 88 ? 3.557 0.547 12.508 1 94.94 88 ALA A N 1
ATOM 690 C CA . ALA A 1 88 ? 3.771 1.969 12.25 1 94.94 88 ALA A CA 1
ATOM 691 C C . ALA A 1 88 ? 2.451 2.732 12.25 1 94.94 88 ALA A C 1
ATOM 693 O O . ALA A 1 88 ? 1.509 2.357 11.547 1 94.94 88 ALA A O 1
ATOM 694 N N . GLN A 1 89 ? 2.406 3.82 12.898 1 93.88 89 GLN A N 1
ATOM 695 C CA . GLN A 1 89 ? 1.215 4.664 12.961 1 93.88 89 GLN A CA 1
ATOM 696 C C . GLN A 1 89 ? 1.176 5.645 11.797 1 93.88 89 GLN A C 1
ATOM 698 O O . GLN A 1 89 ? 0.153 6.289 11.555 1 93.88 89 GLN A O 1
ATOM 703 N N . SER A 1 90 ? 2.236 5.805 11.172 1 94.69 90 SER A N 1
ATOM 704 C CA . SER A 1 90 ? 2.385 6.629 9.977 1 94.69 90 SER A CA 1
ATOM 705 C C . SER A 1 90 ? 3.744 6.414 9.32 1 94.69 90 SER A C 1
ATOM 707 O O . SER A 1 90 ? 4.66 5.871 9.945 1 94.69 90 SER A O 1
ATOM 709 N N . PRO A 1 91 ? 3.922 6.797 8.094 1 96.88 91 PRO A N 1
ATOM 710 C CA . PRO A 1 91 ? 5.23 6.691 7.445 1 96.88 91 PRO A CA 1
ATOM 711 C C . PRO A 1 91 ? 6.109 7.914 7.691 1 96.88 91 PRO A C 1
ATOM 713 O O . PRO A 1 91 ? 7.141 8.078 7.031 1 96.88 91 PRO A O 1
ATOM 716 N N . GLN A 1 92 ? 5.812 8.773 8.594 1 96.69 92 GLN A N 1
ATOM 717 C CA . GLN A 1 92 ? 6.328 10.133 8.711 1 96.69 92 GLN A CA 1
ATOM 718 C C . GLN A 1 92 ? 7.848 10.133 8.883 1 96.69 92 GLN A C 1
ATOM 720 O O . GLN A 1 92 ? 8.562 10.781 8.117 1 96.69 92 GLN A O 1
ATOM 725 N N . LEU A 1 93 ? 8.367 9.359 9.797 1 95.69 93 LEU A N 1
ATOM 726 C CA . LEU A 1 93 ? 9.805 9.406 10.055 1 95.69 93 LEU A CA 1
ATOM 727 C C . LEU A 1 93 ? 10.586 8.875 8.859 1 95.69 93 LEU A C 1
ATOM 729 O O . LEU A 1 93 ? 11.594 9.469 8.453 1 95.69 93 LEU A O 1
ATOM 733 N N . HIS A 1 94 ? 10.07 7.852 8.289 1 97 94 HIS A N 1
ATOM 734 C CA . HIS A 1 94 ? 10.812 7.211 7.203 1 97 94 HIS A CA 1
ATOM 735 C C . HIS A 1 94 ? 10.695 8.016 5.914 1 97 94 HIS A C 1
ATOM 737 O O . HIS A 1 94 ? 11.625 8.023 5.102 1 97 94 HIS A O 1
ATOM 743 N N . LYS A 1 95 ? 9.555 8.68 5.652 1 98.12 95 LYS A N 1
ATOM 744 C CA . LYS A 1 95 ? 9.523 9.516 4.461 1 98.12 95 LYS A CA 1
ATOM 745 C C . LYS A 1 95 ? 10.477 10.703 4.594 1 98.12 95 LYS A C 1
ATOM 747 O O . LYS A 1 95 ? 11.055 11.148 3.605 1 98.12 95 LYS A O 1
ATOM 752 N N . GLN A 1 96 ? 10.672 11.219 5.867 1 98.19 96 GLN A N 1
ATOM 753 C CA . GLN A 1 96 ? 11.688 12.242 6.07 1 98.19 96 GLN A CA 1
ATOM 754 C C . GLN A 1 96 ? 13.086 11.688 5.824 1 98.19 96 GLN A C 1
ATOM 756 O O . GLN A 1 96 ? 13.93 12.352 5.227 1 98.19 96 GLN A O 1
ATOM 761 N N . MET A 1 97 ? 13.305 10.469 6.262 1 97.5 97 MET A N 1
ATOM 762 C CA . MET A 1 97 ? 14.594 9.828 6.008 1 97.5 97 MET A CA 1
ATOM 763 C C . MET A 1 97 ? 14.844 9.68 4.512 1 97.5 97 MET A C 1
ATOM 765 O O . MET A 1 97 ? 15.984 9.773 4.055 1 97.5 97 MET A O 1
ATOM 769 N N . ALA A 1 98 ? 13.789 9.406 3.779 1 98.31 98 ALA A N 1
ATOM 770 C CA . ALA A 1 98 ? 13.922 9.336 2.328 1 98.31 98 ALA A CA 1
ATOM 771 C C . ALA A 1 98 ? 14.367 10.672 1.748 1 98.31 98 ALA A C 1
ATOM 773 O O . ALA A 1 98 ? 15.172 10.711 0.814 1 98.31 98 ALA A O 1
ATOM 774 N N . ILE A 1 99 ? 13.859 11.781 2.291 1 98.38 99 ILE A N 1
ATOM 775 C CA . ILE A 1 99 ? 14.289 13.109 1.876 1 98.38 99 ILE A CA 1
ATOM 776 C C . ILE A 1 99 ? 15.773 13.297 2.207 1 98.38 99 ILE A C 1
ATOM 778 O O . ILE A 1 99 ? 16.547 13.805 1.385 1 98.38 99 ILE A O 1
ATOM 782 N N . CYS A 1 100 ? 16.156 12.836 3.4 1 97.38 100 CYS A N 1
ATOM 783 C CA . CYS A 1 100 ? 17.562 12.867 3.781 1 97.38 100 CYS A CA 1
ATOM 784 C C . CYS A 1 100 ? 18.406 12.047 2.812 1 97.38 100 CYS A C 1
ATOM 786 O O . CYS A 1 100 ? 19.578 12.359 2.588 1 97.38 100 CYS A O 1
ATOM 788 N N . GLY A 1 101 ? 17.766 11.008 2.277 1 97.12 101 GLY A N 1
ATOM 789 C CA . GLY A 1 101 ? 18.438 10.125 1.344 1 97.12 101 GLY A CA 1
ATOM 790 C C . GLY A 1 101 ? 18.547 10.695 -0.056 1 97.12 101 GLY A C 1
ATOM 791 O O . GLY A 1 101 ? 19.078 10.055 -0.957 1 97.12 101 GLY A O 1
ATOM 792 N N . GLY A 1 102 ? 17.953 11.828 -0.3 1 97.56 102 GLY A N 1
ATOM 793 C CA . GLY A 1 102 ? 18.172 12.516 -1.563 1 97.56 102 GLY A CA 1
ATOM 794 C C . GLY A 1 102 ? 17 12.375 -2.523 1 97.56 102 GLY A C 1
ATOM 795 O O . GLY A 1 102 ? 17.094 12.797 -3.678 1 97.56 102 GLY A O 1
ATOM 796 N N . PHE A 1 103 ? 15.859 11.828 -2.221 1 97.94 103 PHE A N 1
ATOM 797 C CA . PHE A 1 103 ? 14.75 11.594 -3.139 1 97.94 103 PHE A CA 1
ATOM 798 C C . PHE A 1 103 ? 14 12.883 -3.424 1 97.94 103 PHE A C 1
ATOM 800 O O . PHE A 1 103 ? 13.234 12.969 -4.387 1 97.94 103 PHE A O 1
ATOM 807 N N . ARG A 1 104 ? 14.102 13.906 -2.646 1 98.19 104 ARG A N 1
ATOM 808 C CA . ARG A 1 104 ? 13.633 15.281 -2.816 1 98.19 104 ARG A CA 1
ATOM 809 C C . ARG A 1 104 ? 12.117 15.367 -2.66 1 98.19 104 ARG A C 1
ATOM 811 O O . ARG A 1 104 ? 11.602 16.266 -1.987 1 98.19 104 ARG A O 1
ATOM 818 N N . ARG A 1 105 ? 11.336 14.523 -3.4 1 98.88 105 ARG A N 1
ATOM 819 C CA . ARG A 1 105 ? 9.875 14.453 -3.344 1 98.88 105 ARG A CA 1
ATOM 820 C C . ARG A 1 105 ? 9.398 13 -3.352 1 98.88 105 ARG A C 1
ATOM 822 O O . ARG A 1 105 ? 9.664 12.258 -4.301 1 98.88 105 ARG A O 1
ATOM 829 N N . VAL A 1 106 ? 8.664 12.625 -2.312 1 98.94 106 VAL A N 1
ATOM 830 C CA . VAL A 1 106 ? 8.203 11.25 -2.232 1 98.94 106 VAL A CA 1
ATOM 831 C C . VAL A 1 106 ? 6.734 11.219 -1.816 1 98.94 106 VAL A C 1
ATOM 833 O O . VAL A 1 106 ? 6.242 12.156 -1.191 1 98.94 106 VAL A O 1
ATOM 836 N N . PHE A 1 107 ? 6.031 10.219 -2.24 1 98.94 107 PHE A N 1
ATOM 837 C CA . PHE A 1 107 ? 4.703 9.922 -1.718 1 98.94 107 PHE A CA 1
ATOM 838 C C . PHE A 1 107 ? 4.562 8.438 -1.403 1 98.94 107 PHE A C 1
ATOM 840 O O . PHE A 1 107 ? 5.375 7.625 -1.844 1 98.94 107 PHE A O 1
ATOM 847 N N . GLU A 1 108 ? 3.6 8.125 -0.595 1 98.75 108 GLU A N 1
ATOM 848 C CA . GLU A 1 108 ? 3.287 6.75 -0.225 1 98.75 108 GLU A CA 1
ATOM 849 C C . GLU A 1 108 ? 1.786 6.559 -0.018 1 98.75 108 GLU A C 1
ATOM 851 O O . GLU A 1 108 ? 1.122 7.418 0.567 1 98.75 108 GLU A O 1
ATOM 856 N N . VAL A 1 109 ? 1.328 5.477 -0.591 1 98.81 109 VAL A N 1
ATOM 857 C CA . VAL A 1 109 ? -0.002 4.973 -0.268 1 98.81 109 VAL A CA 1
ATOM 858 C C . VAL A 1 109 ? 0.114 3.639 0.468 1 98.81 109 VAL A C 1
ATOM 860 O O . VAL A 1 109 ? 0.683 2.678 -0.059 1 98.81 109 VAL A O 1
ATOM 863 N N . GLY A 1 110 ? -0.365 3.609 1.684 1 98.38 110 GLY A N 1
ATOM 864 C CA . GLY A 1 110 ? -0.24 2.367 2.43 1 98.38 110 GLY A CA 1
ATOM 865 C C . GLY A 1 110 ? -0.961 2.398 3.766 1 98.38 110 GLY A C 1
ATOM 866 O O . GLY A 1 110 ? -1.4 3.459 4.215 1 98.38 110 GLY A O 1
ATOM 867 N N . HIS A 1 111 ? -1.053 1.275 4.434 1 98.38 111 HIS A N 1
ATOM 868 C CA . HIS A 1 111 ? -1.787 1.11 5.684 1 98.38 111 HIS A CA 1
ATOM 869 C C . HIS A 1 111 ? -1.064 1.79 6.844 1 98.38 111 HIS A C 1
ATOM 871 O O . HIS A 1 111 ? 0.168 1.806 6.887 1 98.38 111 HIS A O 1
ATOM 877 N N . VAL A 1 112 ? -1.84 2.258 7.703 1 96.62 112 VAL A N 1
ATOM 878 C CA . VAL A 1 112 ? -1.405 2.805 8.984 1 96.62 112 VAL A CA 1
ATOM 879 C C . VAL A 1 112 ? -2.17 2.129 10.117 1 96.62 112 VAL A C 1
ATOM 881 O O . VAL A 1 112 ? -3.334 1.759 9.961 1 96.62 112 VAL A O 1
ATOM 884 N N . PHE A 1 113 ? -1.498 1.978 11.266 1 96.44 113 PHE A N 1
ATOM 885 C CA . PHE A 1 113 ? -2.045 1.201 12.375 1 96.44 113 PHE A CA 1
ATOM 886 C C . PHE A 1 113 ? -2.125 2.045 13.641 1 96.44 113 PHE A C 1
ATOM 888 O O . PHE A 1 113 ? -1.105 2.531 14.133 1 96.44 113 PHE A O 1
ATOM 895 N N . ARG A 1 114 ? -3.297 2.219 14.141 1 93.94 114 ARG A N 1
ATOM 896 C CA . ARG A 1 114 ? -3.506 2.965 15.383 1 93.94 114 ARG A CA 1
ATOM 897 C C . ARG A 1 114 ? -4.281 2.137 16.391 1 93.94 114 ARG A C 1
ATOM 899 O O . ARG A 1 114 ? -5.469 1.862 16.203 1 93.94 114 ARG A O 1
ATOM 906 N N . ALA A 1 115 ? -3.652 1.857 17.5 1 92.62 115 ALA A N 1
ATOM 907 C CA . ALA A 1 115 ? -4.281 1.049 18.547 1 92.62 115 ALA A CA 1
ATOM 908 C C . ALA A 1 115 ? -5.109 1.916 19.484 1 92.62 115 ALA A C 1
ATOM 910 O O . ALA A 1 115 ? -5.039 1.76 20.703 1 92.62 115 ALA A O 1
ATOM 911 N N . GLU A 1 116 ? -5.844 2.807 18.953 1 88.38 116 GLU A N 1
ATOM 912 C CA . GLU A 1 116 ? -6.719 3.65 19.766 1 88.38 116 GLU A CA 1
ATOM 913 C C . GLU A 1 116 ? -8.055 2.965 20.016 1 88.38 116 GLU A C 1
ATOM 915 O O . GLU A 1 116 ? -8.578 2.258 19.156 1 88.38 116 GLU A O 1
ATOM 920 N N . ASP A 1 117 ? -8.555 3.188 21.156 1 88.25 117 ASP A N 1
ATOM 921 C CA . ASP A 1 117 ? -9.867 2.654 21.5 1 88.25 117 ASP A CA 1
ATOM 922 C C . ASP A 1 117 ? -10.969 3.645 21.125 1 88.25 117 ASP A C 1
ATOM 924 O O . ASP A 1 117 ? -11.695 4.133 22 1 88.25 117 ASP A O 1
ATOM 928 N N . SER A 1 118 ? -11.023 3.941 19.938 1 86.75 118 SER A N 1
ATOM 929 C CA . SER A 1 118 ? -12.023 4.887 19.453 1 86.75 118 SER A CA 1
ATOM 930 C C . SER A 1 118 ? -13.055 4.191 18.578 1 86.75 118 SER A C 1
ATOM 932 O O . SER A 1 118 ? -12.703 3.484 17.625 1 86.75 118 SER A O 1
ATOM 934 N N . ASN A 1 119 ? -14.266 4.383 18.938 1 86.69 119 ASN A N 1
ATOM 935 C CA . ASN A 1 119 ? -15.352 3.771 18.172 1 86.69 119 ASN A CA 1
ATOM 936 C C . ASN A 1 119 ? -16.219 4.824 17.484 1 86.69 119 ASN A C 1
ATOM 938 O O . ASN A 1 119 ? -17.375 4.566 17.156 1 86.69 119 ASN A O 1
ATOM 942 N N . THR A 1 120 ? -15.602 5.941 17.25 1 90.69 120 THR A N 1
ATOM 943 C CA . THR A 1 120 ? -16.375 6.988 16.594 1 90.69 120 THR A CA 1
ATOM 944 C C . THR A 1 120 ? -16.562 6.676 15.117 1 90.69 120 THR A C 1
ATOM 946 O O . THR A 1 120 ? -15.898 5.789 14.578 1 90.69 120 THR A O 1
ATOM 949 N N . HIS A 1 121 ? -17.375 7.402 14.484 1 93.19 121 HIS A N 1
ATOM 950 C CA . HIS A 1 121 ? -17.734 7.16 13.094 1 93.19 121 HIS A CA 1
ATOM 951 C C . HIS A 1 121 ? -16.594 7.523 12.156 1 93.19 121 HIS A C 1
ATOM 953 O O . HIS A 1 121 ? -16.609 7.18 10.969 1 93.19 121 HIS A O 1
ATOM 959 N N . ARG A 1 122 ? -15.539 8.148 12.648 1 93.38 122 ARG A N 1
ATOM 960 C CA . ARG A 1 122 ? -14.492 8.625 11.75 1 93.38 122 ARG A CA 1
ATOM 961 C C . ARG A 1 122 ? -13.164 7.953 12.047 1 93.38 122 ARG A C 1
ATOM 963 O O . ARG A 1 122 ? -12.141 8.273 11.43 1 93.38 122 ARG A O 1
ATOM 970 N N . HIS A 1 123 ? -13.156 7.031 13.008 1 93.69 123 HIS A N 1
ATOM 971 C CA . HIS A 1 123 ? -11.891 6.422 13.398 1 93.69 123 HIS A CA 1
ATOM 972 C C . HIS A 1 123 ? -11.859 4.938 13.047 1 93.69 123 HIS A C 1
ATOM 974 O O . HIS A 1 123 ? -12.875 4.246 13.18 1 93.69 123 HIS A O 1
ATOM 980 N N . LEU A 1 124 ? -10.758 4.469 12.602 1 96.25 124 LEU A N 1
ATOM 981 C CA . LEU A 1 124 ? -10.414 3.074 12.352 1 96.25 124 LEU A CA 1
ATOM 982 C C . LEU A 1 124 ? -9.086 2.715 13.008 1 96.25 124 LEU A C 1
ATOM 984 O O . LEU A 1 124 ? -8.234 3.586 13.211 1 96.25 124 LEU A O 1
ATOM 988 N N . CYS A 1 125 ? -8.898 1.467 13.328 1 96.19 125 CYS A N 1
ATOM 989 C CA . CYS A 1 125 ? -7.602 1.005 13.828 1 96.19 125 CYS A CA 1
ATOM 990 C C . CYS A 1 125 ? -6.602 0.863 12.688 1 96.19 125 CYS A C 1
ATOM 992 O O . CYS A 1 125 ? -5.395 1.001 12.898 1 96.19 125 CYS A O 1
ATOM 994 N N . VAL A 1 126 ? -7.141 0.511 11.523 1 97.19 126 VAL A N 1
ATOM 995 C CA . VAL A 1 126 ? -6.32 0.377 10.328 1 97.19 126 VAL A CA 1
ATOM 996 C C . VAL A 1 126 ? -6.961 1.143 9.172 1 97.19 126 VAL A C 1
ATOM 998 O O . VAL A 1 126 ? -8.117 0.889 8.812 1 97.19 126 VAL A O 1
ATOM 1001 N N . PHE A 1 127 ? -6.273 2.074 8.609 1 97.69 127 PHE A N 1
ATOM 1002 C CA . PHE A 1 127 ? -6.758 2.781 7.43 1 97.69 127 PHE A CA 1
ATOM 1003 C C . PHE A 1 127 ? -5.629 3.02 6.434 1 97.69 127 PHE A C 1
ATOM 1005 O O . PHE A 1 127 ? -4.473 2.686 6.707 1 97.69 127 PHE A O 1
ATOM 1012 N N . VAL A 1 128 ? -5.957 3.494 5.23 1 98.62 128 VAL A N 1
ATOM 1013 C CA . VAL A 1 128 ? -4.973 3.721 4.176 1 98.62 128 VAL A CA 1
ATOM 1014 C C . VAL A 1 128 ? -4.57 5.195 4.152 1 98.62 128 VAL A C 1
ATOM 1016 O O . VAL A 1 128 ? -5.426 6.074 4.023 1 98.62 128 VAL A O 1
ATOM 1019 N N . GLY A 1 129 ? -3.262 5.406 4.32 1 98.44 129 GLY A N 1
ATOM 1020 C CA . GLY A 1 129 ? -2.73 6.758 4.258 1 98.44 129 GLY A CA 1
ATOM 1021 C C . GLY A 1 129 ? -2.275 7.156 2.865 1 98.44 129 GLY A C 1
ATOM 1022 O O . GLY A 1 129 ? -1.699 6.344 2.139 1 98.44 129 GLY A O 1
ATOM 1023 N N . LEU A 1 130 ? -2.559 8.359 2.504 1 98.81 130 LEU A N 1
ATOM 1024 C CA . LEU A 1 130 ? -1.969 9.07 1.377 1 98.81 130 LEU A CA 1
ATOM 1025 C C . LEU A 1 130 ? -0.98 10.125 1.861 1 98.81 130 LEU A C 1
ATOM 1027 O O . LEU A 1 130 ? -1.38 11.234 2.232 1 98.81 130 LEU A O 1
ATOM 1031 N N . ASP A 1 131 ? 0.316 9.828 1.749 1 98.88 131 ASP A N 1
ATOM 1032 C CA . ASP A 1 131 ? 1.331 10.664 2.373 1 98.88 131 ASP A CA 1
ATOM 1033 C C . ASP A 1 131 ? 2.295 11.227 1.329 1 98.88 131 ASP A C 1
ATOM 1035 O O . ASP A 1 131 ? 2.559 10.586 0.311 1 98.88 131 ASP A O 1
ATOM 1039 N N . ALA A 1 132 ? 2.803 12.391 1.616 1 98.94 132 ALA A N 1
ATOM 1040 C CA . ALA A 1 132 ? 3.826 12.992 0.765 1 98.94 132 ALA A CA 1
ATOM 1041 C C . ALA A 1 132 ? 4.809 13.82 1.587 1 98.94 132 ALA A C 1
ATOM 1043 O O . ALA A 1 132 ? 4.461 14.32 2.66 1 98.94 132 ALA A O 1
ATOM 1044 N N . GLU A 1 133 ? 5.984 13.867 1.161 1 98.94 133 GLU A N 1
ATOM 1045 C CA . GLU A 1 133 ? 7.066 14.68 1.708 1 98.94 133 GLU A CA 1
ATOM 1046 C C . GLU A 1 133 ? 7.926 15.273 0.595 1 98.94 133 GLU A C 1
ATOM 1048 O O . GLU A 1 133 ? 8.211 14.609 -0.403 1 98.94 133 GLU A O 1
ATOM 1053 N N . MET A 1 134 ? 8.281 16.547 0.793 1 98.94 134 MET A N 1
ATOM 1054 C CA . MET A 1 134 ? 9.039 17.188 -0.28 1 98.94 134 MET A CA 1
ATOM 1055 C C . MET A 1 134 ? 9.984 18.234 0.275 1 98.94 134 MET A C 1
ATOM 1057 O O . MET A 1 134 ? 9.727 18.812 1.332 1 98.94 134 MET A O 1
ATOM 1061 N N . GLU A 1 135 ? 11.016 18.469 -0.442 1 98.69 135 GLU A N 1
ATOM 1062 C CA . GLU A 1 135 ? 11.867 19.625 -0.169 1 98.69 135 GLU A CA 1
ATOM 1063 C C . GLU A 1 135 ? 11.109 20.922 -0.395 1 98.69 135 GLU A C 1
ATOM 1065 O O . GLU A 1 135 ? 10.266 21.016 -1.293 1 98.69 135 GLU A O 1
ATOM 1070 N N . ILE A 1 136 ? 11.398 21.812 0.456 1 98.31 136 ILE A N 1
ATOM 1071 C CA . ILE A 1 136 ? 10.844 23.156 0.318 1 98.31 136 ILE A CA 1
ATOM 1072 C C . ILE A 1 136 ? 11.969 24.141 0.027 1 98.31 136 ILE A C 1
ATOM 1074 O O . ILE A 1 136 ? 13.078 24.016 0.546 1 98.31 136 ILE A O 1
ATOM 1078 N N . MET A 1 137 ? 11.633 25.156 -0.703 1 96.56 137 MET A N 1
ATOM 1079 C CA . MET A 1 137 ? 12.656 26.125 -1.085 1 96.56 137 MET A CA 1
ATOM 1080 C C . MET A 1 137 ? 12.562 27.375 -0.216 1 96.56 137 MET A C 1
ATOM 1082 O O . MET A 1 137 ? 13.586 27.875 0.272 1 96.56 137 MET A O 1
ATOM 1086 N N . ARG A 1 138 ? 11.344 27.875 -0.004 1 94.62 138 ARG A N 1
ATOM 1087 C CA . ARG A 1 138 ? 11.211 29.156 0.666 1 94.62 138 ARG A CA 1
ATOM 1088 C C . ARG A 1 138 ? 10.258 29.062 1.854 1 94.62 138 ARG A C 1
ATOM 1090 O O . ARG A 1 138 ? 10.539 29.594 2.928 1 94.62 138 ARG A O 1
ATOM 1097 N N . HIS A 1 139 ? 9.203 28.453 1.646 1 96.62 139 HIS A N 1
ATOM 1098 C CA . HIS A 1 139 ? 8.141 28.453 2.648 1 96.62 139 HIS A CA 1
ATOM 1099 C C . HIS A 1 139 ? 7.309 27.188 2.568 1 96.62 139 HIS A C 1
ATOM 1101 O O . HIS A 1 139 ? 7.098 26.641 1.48 1 96.62 139 HIS A O 1
ATOM 1107 N N . TYR A 1 140 ? 6.734 26.719 3.734 1 98 140 TYR A N 1
ATOM 1108 C CA . TYR A 1 140 ? 5.98 25.469 3.764 1 98 140 TYR A CA 1
ATOM 1109 C C . TYR A 1 140 ? 4.66 25.609 3.021 1 98 140 TYR A C 1
ATOM 1111 O O . TYR A 1 140 ? 3.984 24.625 2.746 1 98 140 TYR A O 1
ATOM 1119 N N . PHE A 1 141 ? 4.262 26.797 2.598 1 98.38 141 PHE A N 1
ATOM 1120 C CA . PHE A 1 141 ? 3.082 27 1.766 1 98.38 141 PHE A CA 1
ATOM 1121 C C . PHE A 1 141 ? 3.24 26.312 0.418 1 98.38 141 PHE A C 1
ATOM 1123 O O . PHE A 1 141 ? 2.254 26.062 -0.28 1 98.38 141 PHE A O 1
ATOM 1130 N N . GLU A 1 142 ? 4.465 26 0.051 1 98.69 142 GLU A N 1
ATOM 1131 C CA . GLU A 1 142 ? 4.664 25.172 -1.134 1 98.69 142 GLU A CA 1
ATOM 1132 C C . GLU A 1 142 ? 3.961 23.812 -0.989 1 98.69 142 GLU A C 1
ATOM 1134 O O . GLU A 1 142 ? 3.449 23.266 -1.968 1 98.69 142 GLU A O 1
ATOM 1139 N N . VAL A 1 143 ? 3.957 23.25 0.239 1 98.88 143 VAL A N 1
ATOM 1140 C CA . VAL A 1 143 ? 3.23 22.016 0.509 1 98.88 143 VAL A CA 1
ATOM 1141 C C . VAL A 1 143 ? 1.729 22.25 0.398 1 98.88 143 VAL A C 1
ATOM 1143 O O . VAL A 1 143 ? 1 21.438 -0.173 1 98.88 143 VAL A O 1
ATOM 1146 N N . CYS A 1 144 ? 1.269 23.406 0.902 1 98.75 144 CYS A N 1
ATOM 1147 C CA . CYS A 1 144 ? -0.14 23.766 0.803 1 98.75 144 CYS A CA 1
ATOM 1148 C C . CYS A 1 144 ? -0.569 23.906 -0.653 1 98.75 144 CYS A C 1
ATOM 1150 O O . CYS A 1 144 ? -1.693 23.547 -1.008 1 98.75 144 CYS A O 1
ATOM 1152 N N . ASP A 1 145 ? 0.33 24.438 -1.443 1 98.75 145 ASP A N 1
ATOM 1153 C CA . ASP A 1 145 ? 0.034 24.578 -2.865 1 98.75 145 ASP A CA 1
ATOM 1154 C C . ASP A 1 145 ? -0.162 23.203 -3.52 1 98.75 145 ASP A C 1
ATOM 1156 O O . ASP A 1 145 ? -1.021 23.047 -4.391 1 98.75 145 ASP A O 1
ATOM 1160 N N . ILE A 1 146 ? 0.656 22.25 -3.143 1 98.81 146 ILE A N 1
ATOM 1161 C CA . ILE A 1 146 ? 0.499 20.891 -3.648 1 98.81 146 ILE A CA 1
ATOM 1162 C C . ILE A 1 146 ? -0.863 20.344 -3.232 1 98.81 146 ILE A C 1
ATOM 1164 O O . ILE A 1 146 ? -1.583 19.766 -4.051 1 98.81 146 ILE A O 1
ATOM 1168 N N . VAL A 1 147 ? -1.227 20.547 -1.958 1 98.75 147 VAL A N 1
ATOM 1169 C CA . VAL A 1 147 ? -2.492 20.047 -1.428 1 98.75 147 VAL A CA 1
ATOM 1170 C C . VAL A 1 147 ? -3.656 20.688 -2.176 1 98.75 147 VAL A C 1
ATOM 1172 O O . VAL A 1 147 ? -4.605 20.016 -2.568 1 98.75 147 VAL A O 1
ATOM 1175 N N . ASP A 1 148 ? -3.539 21.984 -2.336 1 98.5 148 ASP A N 1
ATOM 1176 C CA . ASP A 1 148 ? -4.566 22.75 -3.039 1 98.5 148 ASP A CA 1
ATOM 1177 C C . ASP A 1 148 ? -4.793 22.188 -4.445 1 98.5 148 ASP A C 1
ATOM 1179 O O . ASP A 1 148 ? -5.902 21.766 -4.777 1 98.5 148 ASP A O 1
ATOM 1183 N N . GLY A 1 149 ? -3.762 22.125 -5.238 1 98.5 149 GLY A N 1
ATOM 1184 C CA . GLY A 1 149 ? -3.885 21.609 -6.594 1 98.5 149 GLY A CA 1
ATOM 1185 C C . GLY A 1 149 ? -4.359 20.172 -6.641 1 98.5 149 GLY A C 1
ATOM 1186 O O . GLY A 1 149 ? -5.18 19.812 -7.488 1 98.5 149 GLY A O 1
ATOM 1187 N N . LEU A 1 150 ? -3.9 19.375 -5.758 1 98.81 150 LEU A N 1
ATOM 1188 C CA . LEU A 1 150 ? -4.211 17.953 -5.711 1 98.81 150 LEU A CA 1
ATOM 1189 C C . LEU A 1 150 ? -5.703 17.734 -5.492 1 98.81 150 LEU A C 1
ATOM 1191 O O . LEU A 1 150 ? -6.348 17.031 -6.27 1 98.81 150 LEU A O 1
ATOM 11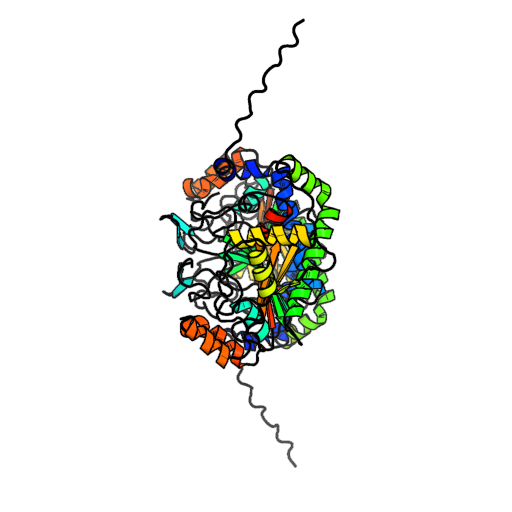95 N N . PHE A 1 151 ? -6.254 18.359 -4.52 1 98.81 151 PHE A N 1
ATOM 1196 C CA . PHE A 1 151 ? -7.625 18.062 -4.141 1 98.81 151 PHE A CA 1
ATOM 1197 C C . PHE A 1 151 ? -8.617 18.703 -5.105 1 98.81 151 PHE A C 1
ATOM 1199 O O . PHE A 1 151 ? -9.656 18.125 -5.41 1 98.81 151 PHE A O 1
ATOM 1206 N N . ILE A 1 152 ? -8.281 19.875 -5.578 1 98.62 152 ILE A N 1
ATOM 1207 C CA . ILE A 1 152 ? -9.141 20.469 -6.594 1 98.62 152 ILE A CA 1
ATOM 1208 C C . ILE A 1 152 ? -9.203 19.562 -7.82 1 98.62 152 ILE A C 1
ATOM 1210 O O . ILE A 1 152 ? -10.273 19.344 -8.383 1 98.62 152 ILE A O 1
ATOM 1214 N N . GLN A 1 153 ? -8.086 18.969 -8.188 1 98.56 153 GLN A N 1
ATOM 1215 C CA . GLN A 1 153 ? -8.07 18.062 -9.328 1 98.56 153 GLN A CA 1
ATOM 1216 C C . GLN A 1 153 ? -8.828 16.781 -9.008 1 98.56 153 GLN A C 1
ATOM 1218 O O . GLN A 1 153 ? -9.5 16.219 -9.875 1 98.56 153 GLN A O 1
ATOM 1223 N N . ILE A 1 154 ? -8.688 16.281 -7.816 1 98.75 154 ILE A N 1
ATOM 1224 C CA . ILE A 1 154 ? -9.422 15.094 -7.414 1 98.75 154 ILE A CA 1
ATOM 1225 C C . ILE A 1 154 ? -10.93 15.352 -7.504 1 98.75 154 ILE A C 1
ATOM 1227 O O . ILE A 1 154 ? -11.664 14.57 -8.102 1 98.75 154 ILE A O 1
ATOM 1231 N N . PHE A 1 155 ? -11.367 16.484 -6.961 1 98.69 155 PHE A N 1
ATOM 1232 C CA . PHE A 1 155 ? -12.789 16.812 -6.953 1 98.69 155 PHE A CA 1
ATOM 1233 C C . PHE A 1 155 ? -13.32 16.953 -8.375 1 98.69 155 PHE A C 1
ATOM 1235 O O . PHE A 1 155 ? -14.359 16.391 -8.711 1 98.69 155 PHE A O 1
ATOM 1242 N N . ARG A 1 156 ? -12.578 17.672 -9.172 1 98.5 156 ARG A N 1
ATOM 1243 C CA . ARG A 1 156 ? -12.984 17.859 -10.555 1 98.5 156 ARG A CA 1
ATOM 1244 C C . ARG A 1 156 ? -13.078 16.516 -11.281 1 98.5 156 ARG A C 1
ATOM 1246 O O . ARG A 1 156 ? -14.047 16.266 -11.992 1 98.5 156 ARG A O 1
ATOM 1253 N N . HIS A 1 157 ? -12.086 15.719 -11.086 1 98.75 157 HIS A N 1
ATOM 1254 C CA . HIS A 1 157 ? -12.039 14.414 -11.734 1 98.75 157 HIS A CA 1
ATOM 1255 C C . HIS A 1 157 ? -13.242 13.555 -11.344 1 98.75 157 HIS A C 1
ATOM 1257 O O . HIS A 1 157 ? -13.875 12.945 -12.203 1 98.75 157 HIS A O 1
ATOM 1263 N N . LEU A 1 158 ? -13.531 13.508 -10.07 1 98.75 158 LEU A N 1
ATOM 1264 C CA . LEU A 1 158 ? -14.641 12.695 -9.594 1 98.75 158 LEU A CA 1
ATOM 1265 C C . LEU A 1 158 ? -15.969 13.203 -10.156 1 98.75 158 LEU A C 1
ATOM 1267 O O . LEU A 1 158 ? -16.797 12.406 -10.594 1 98.75 158 LEU A O 1
ATOM 1271 N N . ASN A 1 159 ? -16.125 14.508 -10.164 1 98.38 159 ASN A N 1
ATOM 1272 C CA . ASN A 1 159 ? -17.359 15.109 -10.672 1 98.38 159 ASN A CA 1
ATOM 1273 C C . ASN A 1 159 ? -17.531 14.844 -12.164 1 98.38 159 ASN A C 1
ATOM 1275 O O . ASN A 1 159 ? -18.656 14.688 -12.641 1 98.38 159 ASN A O 1
ATOM 1279 N N . GLU A 1 160 ? -16.453 14.734 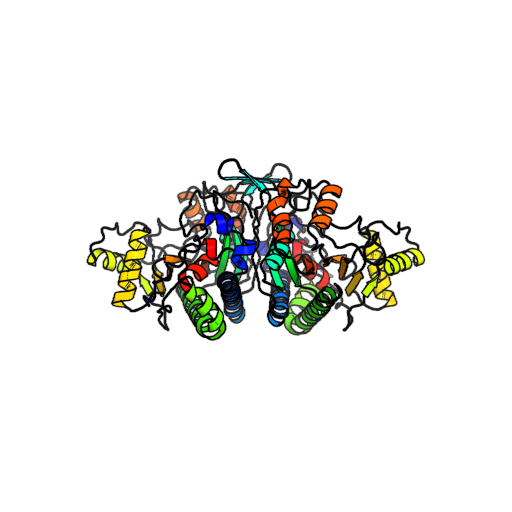-12.828 1 98.38 160 GLU A N 1
ATOM 1280 C CA . GLU A 1 160 ? -16.5 14.594 -14.281 1 98.38 160 GLU A CA 1
ATOM 1281 C C . GLU A 1 160 ? -16.578 13.125 -14.688 1 98.38 160 GLU A C 1
ATOM 1283 O O . GLU A 1 160 ? -17.25 12.781 -15.664 1 98.38 160 GLU A O 1
ATOM 1288 N N . ASN A 1 161 ? -15.961 12.258 -13.945 1 98.12 161 ASN A N 1
ATOM 1289 C CA . ASN A 1 161 ? -15.734 10.914 -14.453 1 98.12 161 ASN A CA 1
ATOM 1290 C C . ASN A 1 161 ? -16.469 9.867 -13.625 1 98.12 161 ASN A C 1
ATOM 1292 O O . ASN A 1 161 ? -16.516 8.695 -13.992 1 98.12 161 ASN A O 1
ATOM 1296 N N . CYS A 1 162 ? -17.047 10.266 -12.5 1 98.38 162 CYS A N 1
ATOM 1297 C CA . CYS A 1 162 ? -17.688 9.289 -11.633 1 98.38 162 CYS A CA 1
ATOM 1298 C C . CYS A 1 162 ? -19.156 9.633 -11.422 1 98.38 162 CYS A C 1
ATOM 1300 O O . CYS A 1 162 ? -19.703 9.43 -10.328 1 98.38 162 CYS A O 1
ATOM 1302 N N . LYS A 1 163 ? -19.812 10.133 -12.375 1 98.38 163 LYS A N 1
ATOM 1303 C CA . LYS A 1 163 ? -21.203 10.578 -12.25 1 98.38 163 LYS A CA 1
ATOM 1304 C C . LYS A 1 163 ? -22.125 9.422 -11.891 1 98.38 163 LYS A C 1
ATOM 1306 O O . LYS A 1 163 ? -22.969 9.539 -11 1 98.38 163 LYS A O 1
ATOM 1311 N N . ARG A 1 164 ? -21.953 8.312 -12.562 1 98.31 164 ARG A N 1
ATOM 1312 C CA . ARG A 1 164 ? -22.797 7.145 -12.312 1 98.31 164 ARG A CA 1
ATOM 1313 C C . ARG A 1 164 ? -22.609 6.621 -10.891 1 98.31 164 ARG A C 1
ATOM 1315 O O . ARG A 1 164 ? -23.578 6.297 -10.211 1 98.31 164 ARG A O 1
ATOM 1322 N N . GLU A 1 165 ? -21.375 6.551 -10.523 1 98.69 165 GLU A N 1
ATOM 1323 C CA . GLU A 1 165 ? -21.062 6.098 -9.172 1 98.69 165 GLU A CA 1
ATOM 1324 C C . GLU A 1 165 ? -21.641 7.051 -8.125 1 98.69 165 GLU A C 1
ATOM 1326 O O . GLU A 1 165 ? -22.234 6.613 -7.137 1 98.69 165 GLU A O 1
ATOM 1331 N N . LEU A 1 166 ? -21.453 8.32 -8.359 1 98.75 166 LEU A N 1
ATOM 1332 C CA . LEU A 1 166 ? -21.906 9.32 -7.402 1 98.75 166 LEU A CA 1
ATOM 1333 C C . LEU A 1 166 ? -23.438 9.32 -7.309 1 98.75 166 LEU A C 1
ATOM 1335 O O . LEU A 1 166 ? -24 9.492 -6.227 1 98.75 166 LEU A O 1
ATOM 1339 N N . GLU A 1 167 ? -24.094 9.078 -8.383 1 98.56 167 GLU A N 1
ATOM 1340 C CA . GLU A 1 167 ? -25.547 8.969 -8.383 1 98.56 167 GLU A CA 1
ATOM 1341 C C . GLU A 1 167 ? -26 7.754 -7.582 1 98.56 167 GLU A C 1
ATOM 1343 O O . GLU A 1 167 ? -26.969 7.836 -6.824 1 98.56 167 GLU A O 1
ATOM 1348 N N . ALA A 1 168 ? -25.328 6.66 -7.777 1 98.62 168 ALA A N 1
ATOM 1349 C CA . ALA A 1 168 ? -25.672 5.445 -7.039 1 98.62 168 ALA A CA 1
ATOM 1350 C C . ALA A 1 168 ? -25.516 5.652 -5.535 1 98.62 168 ALA A C 1
ATOM 1352 O O . ALA A 1 168 ? -26.359 5.219 -4.75 1 98.62 168 ALA A O 1
ATOM 1353 N N . ILE A 1 169 ? -24.484 6.301 -5.137 1 98.69 169 ILE A N 1
ATOM 1354 C CA . ILE A 1 169 ? -24.25 6.574 -3.725 1 98.69 169 ILE A CA 1
ATOM 1355 C C . ILE A 1 169 ? -25.297 7.535 -3.191 1 98.69 169 ILE A C 1
ATOM 1357 O O . ILE A 1 169 ? -25.859 7.312 -2.117 1 98.69 169 ILE A O 1
ATOM 1361 N N . ASN A 1 170 ? -25.609 8.539 -3.967 1 98.25 170 ASN A N 1
ATOM 1362 C CA . ASN A 1 170 ? -26.531 9.578 -3.561 1 98.25 170 ASN A CA 1
ATOM 1363 C C . ASN A 1 170 ? -27.953 9.031 -3.371 1 98.25 170 ASN A C 1
ATOM 1365 O O . ASN A 1 170 ? -28.719 9.547 -2.562 1 98.25 170 ASN A O 1
ATOM 1369 N N . ARG A 1 171 ? -28.312 7.988 -4.066 1 97.44 171 ARG A N 1
ATOM 1370 C CA . ARG A 1 171 ? -29.609 7.359 -3.945 1 97.44 171 ARG A CA 1
ATOM 1371 C C . ARG A 1 171 ? -29.812 6.758 -2.559 1 97.44 171 ARG A C 1
ATOM 1373 O O . ARG A 1 171 ? -30.906 6.836 -1.987 1 97.44 171 ARG A O 1
ATOM 1380 N N . GLN A 1 172 ? -28.75 6.219 -2.053 1 96 172 GLN A N 1
ATOM 1381 C CA . GLN A 1 172 ? -28.844 5.57 -0.748 1 96 172 GLN A CA 1
ATOM 1382 C C . GLN A 1 172 ? -28.422 6.527 0.369 1 96 172 GLN A C 1
ATOM 1384 O O . GLN A 1 172 ? -28.984 6.48 1.469 1 96 172 GLN A O 1
ATOM 1389 N N . TYR A 1 173 ? -27.422 7.312 0.067 1 96.69 173 TYR A N 1
ATOM 1390 C CA . TYR A 1 173 ? -26.906 8.312 0.995 1 96.69 173 TYR A CA 1
ATOM 1391 C C . TYR A 1 173 ? -26.938 9.703 0.369 1 96.69 173 TYR A C 1
ATOM 1393 O O . TYR A 1 173 ? -25.938 10.172 -0.176 1 96.69 173 TYR A O 1
ATOM 1401 N N . PRO A 1 174 ? -28 10.375 0.551 1 97.38 174 PRO A N 1
ATOM 1402 C CA . PRO A 1 174 ? -28.141 11.672 -0.116 1 97.38 174 PRO A CA 1
ATOM 1403 C C . PRO A 1 174 ? -27.125 12.703 0.364 1 97.38 174 PRO A C 1
ATOM 1405 O O . PRO A 1 174 ? -26.859 12.805 1.565 1 97.38 174 PRO A O 1
ATOM 1408 N N . PHE A 1 175 ? -26.531 13.398 -0.553 1 96.44 175 PHE A N 1
ATOM 1409 C CA . PHE A 1 175 ? -25.578 14.469 -0.265 1 96.44 175 PHE A CA 1
ATOM 1410 C C . PHE A 1 175 ? -25.594 15.523 -1.363 1 96.44 175 PHE A C 1
ATOM 1412 O O . PHE A 1 175 ? -26.062 15.258 -2.477 1 96.44 175 PHE A O 1
ATOM 1419 N N . GLU A 1 176 ? -25.172 16.719 -1.041 1 96 176 GLU A N 1
ATOM 1420 C CA . GLU A 1 176 ? -25.031 17.797 -2.014 1 96 176 GLU A CA 1
ATOM 1421 C C . GLU A 1 176 ? -23.641 17.812 -2.613 1 96 176 GLU A C 1
ATOM 1423 O O . GLU A 1 176 ? -22.672 17.438 -1.952 1 96 176 GLU A O 1
ATOM 1428 N N . PRO A 1 177 ? -23.578 18.281 -3.834 1 96.25 177 PRO A N 1
ATOM 1429 C CA . PRO A 1 177 ? -22.234 18.453 -4.391 1 96.25 177 PRO A CA 1
ATOM 1430 C C . PRO A 1 177 ? -21.344 19.328 -3.52 1 96.25 177 PRO A C 1
ATOM 1432 O O . PRO A 1 177 ? -21.812 20.312 -2.945 1 96.25 177 PRO A O 1
ATOM 1435 N N . LEU A 1 178 ? -20.141 18.953 -3.455 1 97.81 178 LEU A N 1
ATOM 1436 C CA . LEU A 1 178 ? -19.172 19.672 -2.623 1 97.81 178 LEU A CA 1
ATOM 1437 C C . LEU A 1 178 ? -18.938 21.078 -3.146 1 97.81 178 LEU A C 1
ATOM 1439 O O . LEU A 1 178 ? -18.734 21.266 -4.348 1 97.81 178 LEU A O 1
ATOM 1443 N N . LYS A 1 179 ? -19 22 -2.256 1 97.94 179 LYS A N 1
ATOM 1444 C CA . LYS A 1 179 ? -18.641 23.375 -2.609 1 97.94 179 LYS A CA 1
ATOM 1445 C C . LYS A 1 179 ? -17.172 23.656 -2.309 1 97.94 179 LYS A C 1
ATOM 1447 O O . LYS A 1 179 ? -16.734 23.516 -1.168 1 97.94 179 LYS A O 1
ATOM 1452 N N . TYR A 1 180 ? -16.469 24.016 -3.318 1 98.25 180 TYR A N 1
ATOM 1453 C CA . TYR A 1 180 ? -15.055 24.359 -3.143 1 98.25 180 TYR A CA 1
ATOM 1454 C C . TYR A 1 180 ? -14.656 25.5 -4.07 1 98.25 180 TYR A C 1
ATOM 1456 O O . TYR A 1 180 ? -15.328 25.766 -5.07 1 98.25 180 TYR A O 1
ATOM 1464 N N . LEU A 1 181 ? -13.547 26.188 -3.752 1 98 181 LEU A N 1
ATOM 1465 C CA . LEU A 1 181 ? -13.023 27.297 -4.535 1 98 181 LEU A CA 1
ATOM 1466 C C . LEU A 1 181 ? -11.898 26.828 -5.453 1 98 181 LEU A C 1
ATOM 1468 O O . LEU A 1 181 ? -11.242 25.828 -5.176 1 98 181 LEU A O 1
ATOM 1472 N N . GLU A 1 182 ? -11.703 27.547 -6.496 1 95.56 182 GLU A N 1
ATOM 1473 C CA . GLU A 1 182 ? -10.602 27.219 -7.398 1 95.56 182 GLU A CA 1
ATOM 1474 C C . GLU A 1 182 ? -9.258 27.391 -6.703 1 95.56 182 GLU A C 1
ATOM 1476 O O . GLU A 1 182 ? -8.312 26.641 -6.973 1 95.56 182 GLU A O 1
ATOM 1481 N N . ARG A 1 183 ? -9.258 28.391 -5.945 1 96.81 183 ARG A N 1
ATOM 1482 C CA . ARG A 1 183 ? -8.141 28.547 -5.023 1 96.81 183 ARG A CA 1
ATOM 1483 C C . ARG A 1 183 ? -8.586 28.344 -3.58 1 96.81 183 ARG A C 1
ATOM 1485 O O . ARG A 1 183 ? -9.406 29.094 -3.057 1 96.81 183 ARG A O 1
ATOM 1492 N N . THR A 1 184 ? -7.996 27.375 -2.957 1 98.38 184 THR A N 1
ATOM 1493 C CA . THR A 1 184 ? -8.461 26.953 -1.638 1 98.38 184 THR A CA 1
ATOM 1494 C C . THR A 1 184 ? -8.266 28.078 -0.616 1 98.38 184 THR A C 1
ATOM 1496 O O . THR A 1 184 ? -7.207 28.703 -0.576 1 98.38 184 THR A O 1
ATOM 1499 N N . LEU A 1 185 ? -9.266 28.25 0.158 1 98.69 185 LEU A N 1
ATOM 1500 C CA . LEU A 1 185 ? -9.219 29.25 1.231 1 98.69 185 LEU A CA 1
ATOM 1501 C C . LEU A 1 185 ? -8.188 28.859 2.283 1 98.69 185 LEU A C 1
ATOM 1503 O O . LEU A 1 185 ? -8.125 27.703 2.711 1 98.69 185 LEU A O 1
ATOM 1507 N N . ARG A 1 186 ? -7.375 29.812 2.635 1 98.62 186 ARG A N 1
ATOM 1508 C CA . ARG A 1 186 ? -6.43 29.641 3.73 1 98.62 186 ARG A CA 1
ATOM 1509 C C . ARG A 1 186 ? -6.699 30.641 4.852 1 98.62 186 ARG A C 1
ATOM 1511 O O . ARG A 1 186 ? -6.777 31.844 4.609 1 98.62 186 ARG A O 1
ATOM 1518 N N . LEU A 1 187 ? -6.922 30.094 5.996 1 98.56 187 LEU A N 1
ATOM 1519 C CA . LEU A 1 187 ? -7.09 30.891 7.199 1 98.56 187 LEU A CA 1
ATOM 1520 C C . LEU A 1 187 ? -6.004 30.578 8.219 1 98.56 187 LEU A C 1
ATOM 1522 O O . LEU A 1 187 ? -5.594 29.422 8.359 1 98.56 187 LEU A O 1
ATOM 1526 N N . SER A 1 188 ? -5.555 31.578 8.906 1 97.81 188 SER A N 1
ATOM 1527 C CA . SER A 1 188 ? -4.68 31.281 10.031 1 97.81 188 SER A CA 1
ATOM 1528 C C . SER A 1 188 ? -5.469 30.688 11.203 1 97.81 188 SER A C 1
ATOM 1530 O O . SER A 1 188 ? -6.68 30.906 11.305 1 97.81 188 SER A O 1
ATOM 1532 N N . TYR A 1 189 ? -4.762 29.969 11.977 1 97.62 189 TYR A N 1
ATOM 1533 C CA . TYR A 1 189 ? -5.383 29.453 13.188 1 97.62 189 TYR A CA 1
ATOM 1534 C C . TYR A 1 189 ? -6.039 30.562 14 1 97.62 189 TYR A C 1
ATOM 1536 O O . TYR A 1 189 ? -7.168 30.406 14.469 1 97.62 189 TYR A O 1
ATOM 1544 N N . GLU A 1 190 ? -5.391 31.688 14.102 1 96.06 190 GLU A N 1
ATOM 1545 C CA . GLU A 1 190 ? -5.898 32.844 14.852 1 96.06 190 GLU A CA 1
ATOM 1546 C C . GLU A 1 190 ? -7.199 33.375 14.25 1 96.06 190 GLU A C 1
ATOM 1548 O O . GLU A 1 190 ? -8.125 33.719 14.977 1 96.06 190 GLU A O 1
ATOM 1553 N N . GLU A 1 191 ? -7.223 33.438 12.945 1 97.25 191 GLU A N 1
ATOM 1554 C CA . GLU A 1 191 ? -8.445 33.875 12.266 1 97.25 191 GLU A CA 1
ATOM 1555 C C . GLU A 1 191 ? -9.594 32.906 12.531 1 97.25 191 GLU A C 1
ATOM 1557 O O . GLU A 1 191 ? -10.734 33.312 12.734 1 97.25 191 GLU A O 1
ATOM 1562 N N . GLY A 1 192 ? -9.297 31.562 12.516 1 97.06 192 GLY A N 1
ATOM 1563 C CA . GLY A 1 192 ? -10.305 30.562 12.828 1 97.06 192 GLY A CA 1
ATOM 1564 C C . GLY A 1 192 ? -10.859 30.703 14.234 1 97.06 192 GLY A C 1
ATOM 1565 O O . GLY A 1 192 ? -12.078 30.641 14.438 1 97.06 192 GLY A O 1
ATOM 1566 N N . ILE A 1 193 ? -9.938 30.938 15.156 1 96.19 193 ILE A N 1
ATOM 1567 C CA . ILE A 1 193 ? -10.328 31.109 16.547 1 96.19 193 ILE A CA 1
AT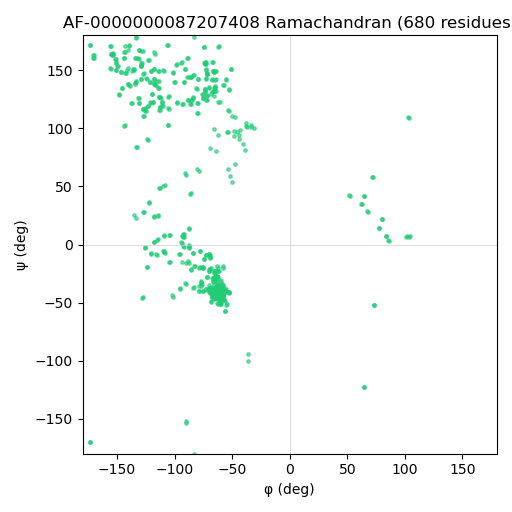OM 1568 C C . ILE A 1 193 ? -11.195 32.375 16.703 1 96.19 193 ILE A C 1
ATOM 1570 O O . ILE A 1 193 ? -12.203 32.344 17.406 1 96.19 193 ILE A O 1
ATOM 1574 N N . GLN A 1 194 ? -10.805 33.406 16.078 1 96.38 194 GLN A N 1
ATOM 1575 C CA . GLN A 1 194 ? -11.57 34.656 16.125 1 96.38 194 GLN A CA 1
ATOM 1576 C C . GLN A 1 194 ? -12.977 34.469 15.57 1 96.38 194 GLN A C 1
ATOM 1578 O O . GLN A 1 194 ? -13.945 34.969 16.125 1 96.38 194 GLN A O 1
ATOM 1583 N N . MET A 1 195 ? -13.078 33.719 14.461 1 97.38 195 MET A N 1
ATOM 1584 C CA . MET A 1 195 ? -14.383 33.438 13.883 1 97.38 195 MET A CA 1
ATOM 1585 C C . MET A 1 195 ? -15.266 32.688 14.867 1 97.38 195 MET A C 1
ATOM 1587 O O . MET A 1 195 ? -16.453 32.969 14.992 1 97.38 195 MET A O 1
ATOM 1591 N N . LEU A 1 196 ? -14.695 31.734 15.57 1 97 196 LEU A N 1
ATOM 1592 C CA . LEU A 1 196 ? -15.43 30.938 16.547 1 97 196 LEU A CA 1
ATOM 1593 C C . LEU A 1 196 ? -15.883 31.797 17.719 1 97 196 LEU A C 1
ATOM 1595 O O . LEU A 1 196 ? -17.016 31.688 18.172 1 97 196 LEU A O 1
ATOM 1599 N N . LYS A 1 197 ? -15.016 32.688 18.156 1 95.38 197 LYS A N 1
ATOM 1600 C CA . LYS A 1 197 ? -15.336 33.594 19.266 1 95.38 197 LYS A CA 1
ATOM 1601 C C . LYS A 1 197 ? -16.469 34.531 18.891 1 95.38 197 LYS A C 1
ATOM 1603 O O . LYS A 1 197 ? -17.391 34.75 19.688 1 95.38 197 LYS A O 1
ATOM 1608 N N . GLU A 1 198 ? -16.344 35.031 17.75 1 96.75 198 GLU A N 1
ATOM 1609 C CA . GLU A 1 198 ? -17.359 35.969 17.281 1 96.75 198 GLU A CA 1
ATOM 1610 C C . GLU A 1 198 ? -18.719 35.281 17.156 1 96.75 198 GLU A C 1
ATOM 1612 O O . GLU A 1 198 ? -19.766 35.906 17.281 1 96.75 198 GLU A O 1
ATOM 1617 N N . ALA A 1 199 ? -18.625 34 16.922 1 95.75 199 ALA A N 1
ATOM 1618 C CA . ALA A 1 199 ? -19.859 33.219 16.797 1 95.75 199 ALA A CA 1
ATOM 1619 C C . ALA A 1 199 ? -20.328 32.719 18.156 1 95.75 199 ALA A C 1
ATOM 1621 O O . ALA A 1 199 ? -21.328 32 18.25 1 95.75 199 ALA A O 1
ATOM 1622 N N . GLY A 1 200 ? -19.578 32.969 19.297 1 93.94 200 GLY A N 1
ATOM 1623 C CA . GLY A 1 200 ? -20.047 32.688 20.656 1 93.94 200 GLY A CA 1
ATOM 1624 C C . GLY A 1 200 ? -19.438 31.406 21.219 1 93.94 200 GLY A C 1
ATOM 1625 O O . GLY A 1 200 ? -19.891 30.906 22.25 1 93.94 200 GLY A O 1
ATOM 1626 N N . THR A 1 201 ? -18.531 30.875 20.516 1 91.5 201 THR A N 1
ATOM 1627 C CA . THR A 1 201 ? -17.891 29.656 21 1 91.5 201 THR A CA 1
ATOM 1628 C C . THR A 1 201 ? -16.75 30 21.953 1 91.5 201 THR A C 1
ATOM 1630 O O . THR A 1 201 ? -15.875 30.797 21.625 1 91.5 201 THR A O 1
ATOM 1633 N N . GLU A 1 202 ? -16.797 29.469 23.141 1 87.75 202 GLU A N 1
ATOM 1634 C CA . GLU A 1 202 ? -15.688 29.641 24.078 1 87.75 202 GLU A CA 1
ATOM 1635 C C . GLU A 1 202 ? -14.555 28.656 23.781 1 87.75 202 GLU A C 1
ATOM 1637 O O . GLU A 1 202 ? -14.711 27.453 23.922 1 87.75 202 GLU A O 1
ATOM 1642 N N . ILE A 1 203 ? -13.477 29.203 23.359 1 88.44 203 ILE A N 1
ATOM 1643 C CA . ILE A 1 203 ? -12.336 28.359 23.016 1 88.44 203 ILE A CA 1
ATOM 1644 C C . ILE A 1 203 ? -11.047 29.016 23.516 1 88.44 203 ILE A C 1
ATOM 1646 O O . ILE A 1 203 ? -10.891 30.234 23.422 1 88.44 203 ILE A O 1
ATOM 1650 N N . GLU A 1 204 ? -10.227 28.219 24.078 1 88 204 GLU A N 1
ATOM 1651 C CA . GLU A 1 204 ? -8.891 28.688 24.453 1 88 204 GLU A CA 1
ATOM 1652 C C . GLU A 1 204 ? -8.016 28.891 23.219 1 88 204 GLU A C 1
ATOM 1654 O O . GLU A 1 204 ? -7.824 27.969 22.422 1 88 204 GLU A O 1
ATOM 1659 N N . PRO A 1 205 ? -7.426 30.016 23.109 1 86.94 205 PRO A N 1
ATOM 1660 C CA . PRO A 1 205 ? -6.734 30.406 21.875 1 86.94 205 PRO A CA 1
ATOM 1661 C C . PRO A 1 205 ? -5.57 29.484 21.531 1 86.94 205 PRO A C 1
ATOM 1663 O O . PRO A 1 205 ? -5.246 29.297 20.359 1 86.94 205 PRO A O 1
ATOM 1666 N N . MET A 1 206 ? -4.965 28.875 22.516 1 90.25 206 MET A N 1
ATOM 1667 C CA . MET A 1 206 ? -3.752 28.125 22.219 1 90.25 206 MET A CA 1
ATOM 1668 C C . MET A 1 206 ? -4.004 26.625 22.328 1 90.25 206 MET A C 1
ATOM 1670 O O . MET A 1 206 ? -3.078 25.812 22.188 1 90.25 206 MET A O 1
ATOM 1674 N N . ALA A 1 207 ? -5.246 26.344 22.484 1 84.31 207 ALA A N 1
ATOM 1675 C CA . ALA A 1 207 ? -5.574 24.922 22.594 1 84.31 207 ALA A CA 1
ATOM 1676 C C . ALA A 1 207 ? -5.961 24.344 21.25 1 84.31 207 ALA A C 1
ATOM 1678 O O . ALA A 1 207 ? -6.355 25.078 20.328 1 84.31 207 ALA A O 1
ATOM 1679 N N . ASP A 1 208 ? -5.789 23.031 21.172 1 85 208 ASP A N 1
ATOM 1680 C CA . ASP A 1 208 ? -6.223 22.359 19.953 1 85 208 ASP A CA 1
ATOM 1681 C C . ASP A 1 208 ? -7.742 22.406 19.797 1 85 208 ASP A C 1
ATOM 1683 O O . ASP A 1 208 ? -8.469 22.453 20.797 1 85 208 ASP A O 1
ATOM 1687 N N . LEU A 1 209 ? -8.172 22.422 18.594 1 88.38 209 LEU A N 1
ATOM 1688 C CA . LEU A 1 209 ? -9.602 22.438 18.312 1 88.38 209 LEU A CA 1
ATOM 1689 C C . LEU A 1 209 ? -10.203 21.047 18.562 1 88.38 209 LEU A C 1
ATOM 1691 O O . LEU A 1 209 ? -9.664 20.047 18.094 1 88.38 209 LEU A O 1
ATOM 1695 N N . ASN A 1 210 ? -11.219 21.016 19.297 1 87.31 210 ASN A N 1
ATOM 1696 C CA . ASN A 1 210 ? -11.938 19.766 19.438 1 87.31 210 ASN A CA 1
ATOM 1697 C C . ASN A 1 210 ? -12.922 19.562 18.281 1 87.31 210 ASN A C 1
ATOM 1699 O O . ASN A 1 210 ? -13.078 20.438 17.422 1 87.31 210 ASN A O 1
ATOM 1703 N N . THR A 1 211 ? -13.562 18.516 18.297 1 86.44 211 THR A N 1
ATOM 1704 C CA . THR A 1 211 ? -14.422 18.109 17.188 1 86.44 211 THR A CA 1
ATOM 1705 C C . THR A 1 211 ? -15.57 19.094 17 1 86.44 211 THR A C 1
ATOM 1707 O O . THR A 1 211 ? -15.914 19.453 15.875 1 86.44 211 THR A O 1
ATOM 1710 N N . GLU A 1 212 ? -16.125 19.531 18.078 1 90.62 212 GLU A N 1
ATOM 1711 C CA . GLU A 1 212 ? -17.25 20.469 18.016 1 90.62 212 GLU A CA 1
ATOM 1712 C C . GLU A 1 212 ? -16.828 21.797 17.422 1 90.62 212 GLU A C 1
ATOM 1714 O O . GLU A 1 212 ? -17.547 22.375 16.594 1 90.62 212 GLU A O 1
ATOM 1719 N N . ALA A 1 213 ? -15.742 22.266 17.859 1 93.38 213 ALA A N 1
ATOM 1720 C CA . ALA A 1 213 ? -15.219 23.531 17.344 1 93.38 213 ALA A CA 1
ATOM 1721 C C . ALA A 1 213 ? -14.891 23.438 15.867 1 93.38 213 ALA A C 1
ATOM 1723 O O . ALA A 1 213 ? -15.125 24.375 15.102 1 93.38 213 ALA A O 1
ATOM 1724 N N . GLU A 1 214 ? -14.336 22.312 15.461 1 94.12 214 GLU A N 1
ATOM 1725 C CA . GLU A 1 214 ? -14.008 22.078 14.055 1 94.12 214 GLU A CA 1
ATOM 1726 C C . GLU A 1 214 ? -15.258 22.125 13.18 1 94.12 214 GLU A C 1
ATOM 1728 O O . GLU A 1 214 ? -15.258 22.75 12.125 1 94.12 214 GLU A O 1
ATOM 1733 N N . LYS A 1 215 ? -16.25 21.5 13.648 1 94.62 215 LYS A N 1
ATOM 1734 C CA . LYS A 1 215 ? -17.5 21.469 12.906 1 94.62 215 LYS A CA 1
ATOM 1735 C C . LYS A 1 215 ? -18.125 22.859 12.789 1 94.62 215 LYS A C 1
ATOM 1737 O O . LYS A 1 215 ? -18.609 23.25 11.727 1 94.62 215 LYS A O 1
ATOM 1742 N N . LYS A 1 216 ? -18.141 23.531 13.922 1 96.75 216 LYS A N 1
ATOM 1743 C CA . LYS A 1 216 ? -18.672 24.891 13.922 1 96.75 216 LYS A CA 1
ATOM 1744 C C . LYS A 1 216 ? -17.891 25.797 12.977 1 96.75 216 LYS A C 1
ATOM 1746 O O . LYS A 1 216 ? -18.469 26.594 12.234 1 96.75 216 LYS A O 1
ATOM 1751 N N . LEU A 1 217 ? -16.547 25.688 13.031 1 97.81 217 LEU A N 1
ATOM 1752 C CA . LEU A 1 217 ? -15.727 26.469 12.117 1 97.81 217 LEU A CA 1
ATOM 1753 C C . LEU A 1 217 ? -16.078 26.156 10.664 1 97.81 217 LEU A C 1
ATOM 1755 O O . LEU A 1 217 ? -16.141 27.062 9.828 1 97.81 217 LEU A O 1
ATOM 1759 N N . GLY A 1 218 ? -16.25 24.875 10.367 1 97.75 218 GLY A N 1
ATOM 1760 C CA . GLY A 1 218 ? -16.656 24.484 9.031 1 97.75 218 GLY A CA 1
ATOM 1761 C C . GLY A 1 218 ? -17.953 25.156 8.578 1 97.75 218 GLY A C 1
ATOM 1762 O O . GLY A 1 218 ? -18.047 25.594 7.43 1 97.75 218 GLY A O 1
ATOM 1763 N N . GLN A 1 219 ? -18.859 25.281 9.484 1 97.75 219 GLN A N 1
ATOM 1764 C CA . GLN A 1 219 ? -20.125 25.922 9.18 1 97.75 219 GLN A CA 1
ATOM 1765 C C . GLN A 1 219 ? -19.922 27.422 8.906 1 97.75 219 GLN A C 1
ATOM 1767 O O . GLN A 1 219 ? -20.5 27.953 7.961 1 97.75 219 GLN A O 1
ATOM 1772 N N . LEU A 1 220 ? -19.172 27.984 9.734 1 98.31 220 LEU A N 1
ATOM 1773 C CA . LEU A 1 220 ? -18.922 29.422 9.594 1 98.31 220 LEU A CA 1
ATOM 1774 C C . LEU A 1 220 ? -18.234 29.719 8.273 1 98.31 220 LEU A C 1
ATOM 1776 O O . LEU A 1 220 ? -18.547 30.703 7.598 1 98.31 220 LEU A O 1
ATOM 1780 N N . VAL A 1 221 ? -17.297 28.891 7.895 1 98.56 221 VAL A N 1
ATOM 1781 C CA . VAL A 1 221 ? -16.547 29.047 6.652 1 98.56 221 VAL A CA 1
ATOM 1782 C C . VAL A 1 221 ? -17.484 28.891 5.461 1 98.56 221 VAL A C 1
ATOM 1784 O O . VAL A 1 221 ? -17.406 29.641 4.492 1 98.56 221 VAL A O 1
ATOM 1787 N N . ARG A 1 222 ? -18.328 27.891 5.531 1 98.25 222 ARG A N 1
ATOM 1788 C CA . ARG A 1 222 ? -19.312 27.703 4.473 1 98.25 222 ARG A CA 1
ATOM 1789 C C . ARG A 1 222 ? -20.203 28.922 4.312 1 98.25 222 ARG A C 1
ATOM 1791 O O . ARG A 1 222 ? -20.438 29.375 3.191 1 98.25 222 ARG A O 1
ATOM 1798 N N . GLU A 1 223 ? -20.656 29.5 5.359 1 97.81 223 GLU A N 1
ATOM 1799 C CA . GLU A 1 223 ? -21.547 30.656 5.352 1 97.81 223 GLU A CA 1
ATOM 1800 C C . GLU A 1 223 ? -20.844 31.891 4.816 1 97.81 223 GLU A C 1
ATOM 1802 O O . GLU A 1 223 ? -21.422 32.625 4.012 1 97.81 223 GLU A O 1
ATOM 1807 N N . LYS A 1 224 ? -19.672 32.062 5.277 1 98.19 224 LYS A N 1
ATOM 1808 C CA . LYS A 1 224 ? -18.969 33.312 4.988 1 98.19 224 LYS A CA 1
ATOM 1809 C C . LYS A 1 224 ? -18.297 33.25 3.623 1 98.19 224 LYS A C 1
ATOM 1811 O O . LYS A 1 224 ? -18.25 34.25 2.908 1 98.19 224 LYS A O 1
ATOM 1816 N N . TYR A 1 225 ? -17.766 32.094 3.238 1 98.31 225 TYR A N 1
ATOM 1817 C CA . TYR A 1 225 ? -16.922 32.062 2.061 1 98.31 225 TYR A CA 1
ATOM 1818 C C . TYR A 1 225 ? -17.5 31.109 1.009 1 98.31 225 TYR A C 1
ATOM 1820 O O . TYR A 1 225 ? -16.938 30.984 -0.087 1 98.31 225 TYR A O 1
ATOM 1828 N N . ASP A 1 226 ? -18.547 30.344 1.303 1 98.25 226 ASP A N 1
ATOM 1829 C CA . ASP A 1 226 ? -19.266 29.453 0.403 1 98.25 226 ASP A CA 1
ATOM 1830 C C . ASP A 1 226 ? -18.359 28.312 -0.065 1 98.25 226 ASP A C 1
ATOM 1832 O O . ASP A 1 226 ? -18.312 28 -1.259 1 98.25 226 ASP A O 1
ATOM 1836 N N . THR A 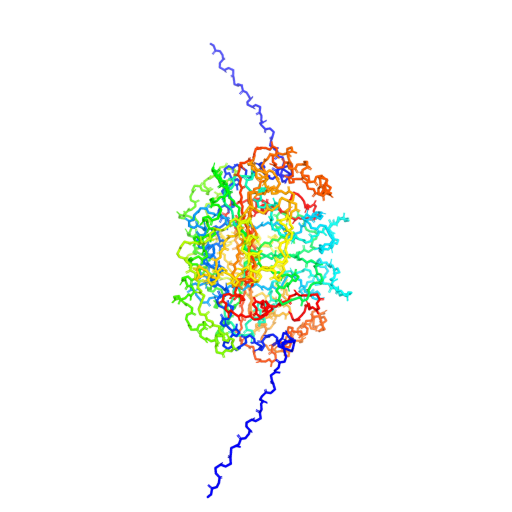1 227 ? -17.578 27.766 0.864 1 98.69 227 THR A N 1
ATOM 1837 C CA . THR A 1 227 ? -16.734 26.609 0.584 1 98.69 227 THR A CA 1
ATOM 1838 C C . THR A 1 227 ? -16.734 25.641 1.76 1 98.69 227 THR A C 1
ATOM 1840 O O . THR A 1 227 ? -16.984 26.031 2.898 1 98.69 227 THR A O 1
ATOM 1843 N N . GLU A 1 228 ? -16.531 24.375 1.451 1 98.56 228 GLU A N 1
ATOM 1844 C CA . GLU A 1 228 ? -16.469 23.312 2.455 1 98.56 228 GLU A CA 1
ATOM 1845 C C . GLU A 1 228 ? -15.086 22.688 2.506 1 98.56 228 GLU A C 1
ATOM 1847 O O . GLU A 1 228 ? -14.875 21.688 3.189 1 98.56 228 GLU A O 1
ATOM 1852 N N . PHE A 1 229 ? -14.172 23.25 1.707 1 98.75 229 PHE A N 1
ATOM 1853 C CA . PHE A 1 229 ? -12.781 22.812 1.636 1 98.75 229 PHE A CA 1
ATOM 1854 C C . PHE A 1 229 ? -11.836 23.984 1.908 1 98.75 229 PHE A C 1
ATOM 1856 O O . PHE A 1 229 ? -11.797 24.953 1.144 1 98.75 229 PHE A O 1
ATOM 1863 N N . PHE A 1 230 ? -11.086 23.891 3.047 1 98.81 230 PHE A N 1
ATOM 1864 C CA . PHE A 1 230 ? -10.211 25 3.391 1 98.81 230 PHE A CA 1
ATOM 1865 C C . PHE A 1 230 ? -9.031 24.531 4.227 1 98.81 230 PHE A C 1
ATOM 1867 O O . PHE A 1 230 ? -9.031 23.406 4.738 1 98.81 230 PHE A O 1
ATOM 1874 N N . ILE A 1 231 ? -8.039 25.391 4.312 1 98.75 231 ILE A N 1
ATOM 1875 C CA . ILE A 1 231 ? -6.809 25.125 5.043 1 98.75 231 ILE A CA 1
ATOM 1876 C C . ILE A 1 231 ? -6.703 26.062 6.242 1 98.75 231 ILE A C 1
ATOM 1878 O O . ILE A 1 231 ? -6.945 27.266 6.117 1 98.75 231 ILE A O 1
ATOM 1882 N N . LEU A 1 232 ? -6.508 25.531 7.363 1 98.44 232 LEU A N 1
ATOM 1883 C CA . LEU A 1 232 ? -6.172 26.281 8.57 1 98.44 232 LEU A CA 1
ATOM 1884 C C . LEU A 1 232 ? -4.699 26.109 8.922 1 98.44 232 LEU A C 1
ATOM 1886 O O . LEU A 1 232 ? -4.25 24.984 9.203 1 98.44 232 LEU A O 1
ATOM 1890 N N . TYR A 1 233 ? -3.963 27.219 8.898 1 98.38 233 TYR A N 1
ATOM 1891 C CA . TYR A 1 233 ? -2.523 27.062 9.07 1 98.38 233 TYR A CA 1
ATOM 1892 C C . TYR A 1 233 ? -2.041 27.781 10.32 1 98.38 233 TYR A C 1
ATOM 1894 O O . TYR A 1 233 ? -2.795 28.531 10.938 1 98.38 233 TYR A O 1
ATOM 1902 N N . ARG A 1 234 ? -0.802 27.453 10.742 1 97.88 234 ARG A N 1
ATOM 1903 C CA . ARG A 1 234 ? -0.092 28.109 11.828 1 97.88 234 ARG A CA 1
ATOM 1904 C C . ARG A 1 234 ? -0.706 27.75 13.18 1 97.88 234 ARG A C 1
ATOM 1906 O O . ARG A 1 234 ? -1.078 28.625 13.953 1 97.88 234 ARG A O 1
ATOM 1913 N N . TYR A 1 235 ? -0.751 26.5 13.477 1 97.75 235 TYR A N 1
ATOM 1914 C CA . TYR A 1 235 ? -1.272 25.969 14.734 1 97.75 235 TYR A CA 1
ATOM 1915 C C . TYR A 1 235 ? -0.306 26.25 15.883 1 97.75 235 TYR A C 1
ATOM 1917 O O . TYR A 1 235 ? 0.895 26.422 15.664 1 97.75 235 TYR A O 1
ATOM 1925 N N . PRO A 1 236 ? -0.915 26.234 17.109 1 97.38 236 PRO A N 1
ATOM 1926 C CA . PRO A 1 236 ? -0.009 26.266 18.266 1 97.38 236 PRO A CA 1
ATOM 1927 C C . PRO A 1 236 ? 0.981 25.094 18.266 1 97.38 236 PRO A C 1
ATOM 1929 O O . PRO A 1 236 ? 0.601 23.969 17.969 1 97.38 236 PRO A O 1
ATOM 1932 N N . LEU A 1 237 ? 2.232 25.344 18.578 1 97.06 237 LEU A N 1
ATOM 1933 C CA . LEU A 1 237 ? 3.297 24.359 18.531 1 97.06 237 LEU A CA 1
ATOM 1934 C C . LEU A 1 237 ? 3.014 23.203 19.5 1 97.06 237 LEU A C 1
ATOM 1936 O O . LEU A 1 237 ? 3.32 22.047 19.203 1 97.06 237 LEU A O 1
ATOM 1940 N N . ALA A 1 238 ? 2.428 23.469 20.578 1 94.25 238 ALA A N 1
ATOM 1941 C CA . ALA A 1 238 ? 2.189 22.5 21.641 1 94.25 238 ALA A CA 1
ATOM 1942 C C . ALA A 1 238 ? 1.235 21.391 21.188 1 94.25 238 ALA A C 1
ATOM 1944 O O . ALA A 1 238 ? 1.24 20.297 21.734 1 94.25 238 ALA A O 1
ATOM 1945 N N . ALA A 1 239 ? 0.475 21.719 20.188 1 93.12 239 ALA A N 1
ATOM 1946 C CA . ALA A 1 239 ? -0.524 20.781 19.688 1 93.12 239 ALA A CA 1
ATOM 1947 C C . ALA A 1 239 ? 0.036 19.938 18.547 1 93.12 239 ALA A C 1
ATOM 1949 O O . ALA A 1 239 ? -0.695 19.156 17.922 1 93.12 239 ALA A O 1
ATOM 1950 N N . ARG A 1 240 ? 1.316 20.047 18.344 1 95.94 240 ARG A N 1
ATOM 1951 C CA . ARG A 1 240 ? 1.896 19.375 17.172 1 95.94 240 ARG A CA 1
ATOM 1952 C C . ARG A 1 240 ? 3.004 18.422 17.594 1 95.94 240 ARG A C 1
ATOM 1954 O O . ARG A 1 240 ? 3.564 18.547 18.688 1 95.94 240 ARG A O 1
ATOM 1961 N N . PRO A 1 241 ? 3.312 17.438 16.734 1 94.88 241 PRO A N 1
ATOM 1962 C CA . PRO A 1 241 ? 4.375 16.469 17.031 1 94.88 241 PRO A CA 1
ATOM 1963 C C . PRO A 1 241 ? 5.742 17.141 17.188 1 94.88 241 PRO A C 1
ATOM 1965 O O . PRO A 1 241 ? 5.926 18.281 16.781 1 94.88 241 PRO A O 1
ATOM 1968 N N . PHE A 1 242 ? 6.688 16.375 17.641 1 95.5 242 PHE A N 1
ATOM 1969 C CA . PHE A 1 242 ? 7.988 16.906 18.031 1 95.5 242 PHE A CA 1
ATOM 1970 C C . PHE A 1 242 ? 8.781 17.359 16.812 1 95.5 242 PHE A C 1
ATOM 1972 O O . PHE A 1 242 ? 9.672 18.203 16.922 1 95.5 242 PHE A O 1
ATOM 1979 N N . TYR A 1 243 ? 8.438 16.812 15.648 1 97.12 243 TYR A N 1
ATOM 1980 C CA . TYR A 1 243 ? 9.25 17.078 14.461 1 97.12 243 TYR A CA 1
ATOM 1981 C C . TYR A 1 243 ? 8.703 18.266 13.68 1 97.12 243 TYR A C 1
ATOM 1983 O O . TYR A 1 243 ? 9.172 18.547 12.57 1 97.12 243 TYR A O 1
ATOM 1991 N N . THR A 1 244 ? 7.711 18.984 14.211 1 98.38 244 THR A N 1
ATOM 1992 C CA . THR A 1 244 ? 7.109 20.125 13.523 1 98.38 244 THR A CA 1
ATOM 1993 C C . THR A 1 244 ? 7.961 21.375 13.695 1 98.38 244 THR A C 1
ATOM 1995 O O . THR A 1 244 ? 8.367 21.703 14.812 1 98.38 244 THR A O 1
ATOM 1998 N N . MET A 1 245 ? 8.195 22.109 12.625 1 98.69 245 MET A N 1
ATOM 1999 C CA . MET A 1 245 ? 9.008 23.328 12.664 1 98.69 245 MET A CA 1
ATOM 2000 C C . MET A 1 245 ? 8.258 24.469 13.359 1 98.69 245 MET A C 1
ATOM 2002 O O . MET A 1 245 ? 7.133 24.797 12.977 1 98.69 245 MET A O 1
ATOM 2006 N N . PRO A 1 246 ? 8.844 25.047 14.375 1 98.19 246 PRO A N 1
ATOM 2007 C CA . PRO A 1 246 ? 8.227 26.234 14.977 1 98.19 246 PRO A CA 1
ATOM 2008 C C . PRO A 1 246 ? 8.188 27.422 14.023 1 98.19 246 PRO A C 1
ATOM 2010 O O . PRO A 1 246 ? 9.078 27.578 13.18 1 98.19 246 PRO A O 1
ATOM 2013 N N . CYS A 1 247 ? 7.191 28.219 14.211 1 97.5 247 CYS A N 1
ATOM 2014 C CA . CYS A 1 247 ? 7.09 29.453 13.438 1 97.5 247 CYS A CA 1
ATOM 2015 C C . CYS A 1 247 ? 8.211 30.422 13.805 1 97.5 247 CYS A C 1
ATOM 2017 O O . CYS A 1 247 ? 8.445 30.672 14.984 1 97.5 247 CYS A O 1
ATOM 2019 N N . TYR A 1 248 ? 8.82 30.922 12.797 1 94 248 TYR A N 1
ATOM 2020 C CA . TYR A 1 248 ? 9.961 31.797 13.016 1 94 248 TYR A CA 1
ATOM 2021 C C . TYR A 1 248 ? 9.531 33.094 13.695 1 94 248 TYR A C 1
ATOM 2023 O O . TYR A 1 248 ? 10.219 33.594 14.594 1 94 248 TYR A O 1
ATOM 2031 N N . GLU A 1 249 ? 8.461 33.656 13.281 1 94.81 249 GLU A N 1
ATOM 2032 C CA . GLU A 1 249 ? 7.977 34.938 13.781 1 94.81 249 GLU A CA 1
ATOM 2033 C C . GLU A 1 249 ? 7.484 34.812 15.227 1 94.81 249 GLU A C 1
ATOM 2035 O O . GLU A 1 249 ? 7.645 35.75 16.016 1 94.81 249 GLU A O 1
ATOM 2040 N N . ASN A 1 250 ? 6.84 33.75 15.562 1 96.75 250 ASN A N 1
ATOM 2041 C CA . ASN A 1 250 ? 6.297 33.438 16.891 1 96.75 250 ASN A CA 1
ATOM 2042 C C . ASN A 1 250 ? 6.418 31.969 17.234 1 96.75 250 ASN A C 1
ATOM 2044 O O . ASN A 1 250 ? 5.559 31.172 16.859 1 96.75 250 ASN A O 1
ATOM 2048 N N . PRO A 1 251 ? 7.316 31.625 18.016 1 96.06 251 PRO A N 1
ATOM 2049 C CA . PRO A 1 251 ? 7.633 30.219 18.266 1 96.06 251 PRO A CA 1
ATOM 2050 C C . PRO A 1 251 ? 6.531 29.484 19.031 1 96.06 251 PRO A C 1
ATOM 2052 O O . PRO A 1 251 ? 6.578 28.266 19.172 1 96.06 251 PRO A O 1
ATOM 2055 N N . ALA A 1 252 ? 5.605 30.219 19.547 1 96.62 252 ALA A N 1
ATOM 2056 C CA . ALA A 1 252 ? 4.457 29.562 20.172 1 96.62 252 ALA A CA 1
ATOM 2057 C C . ALA A 1 252 ? 3.594 28.859 19.125 1 96.62 252 ALA A C 1
ATOM 2059 O O . ALA A 1 252 ? 2.809 27.969 19.469 1 96.62 252 ALA A O 1
ATOM 2060 N N . TYR A 1 253 ? 3.777 29.312 17.906 1 97.81 253 TYR A N 1
ATOM 2061 C CA . TYR A 1 253 ? 3.057 28.719 16.797 1 97.81 253 TYR A CA 1
ATOM 2062 C C . TYR A 1 253 ? 3.98 27.859 15.945 1 97.81 253 TYR A C 1
ATOM 2064 O O . TYR A 1 253 ? 5.188 27.797 16.188 1 97.81 253 TYR A O 1
ATOM 2072 N N . SER A 1 254 ? 3.387 27.141 15.023 1 98.19 254 SER A N 1
ATOM 2073 C CA . SER A 1 254 ? 4.156 26.219 14.195 1 98.19 254 SER A CA 1
ATOM 2074 C C . SER A 1 254 ? 3.883 26.438 12.711 1 98.19 254 SER A C 1
ATOM 2076 O O . SER A 1 254 ? 2.873 27.047 12.352 1 98.19 254 SER A O 1
ATOM 2078 N N . ASN A 1 255 ? 4.852 26.031 11.906 1 98.62 255 ASN A N 1
ATOM 2079 C CA . ASN A 1 255 ? 4.648 26 10.461 1 98.62 255 ASN A CA 1
ATOM 2080 C C . ASN A 1 255 ? 3.869 24.75 10.039 1 98.62 255 ASN A C 1
ATOM 2082 O O . ASN A 1 255 ? 4.391 23.906 9.312 1 98.62 255 ASN A O 1
ATOM 2086 N N . SER A 1 256 ? 2.629 24.688 10.492 1 98.5 256 SER A N 1
ATOM 2087 C CA . SER A 1 256 ? 1.768 23.531 10.273 1 98.5 256 SER A CA 1
ATOM 2088 C C . SER A 1 256 ? 0.417 23.953 9.703 1 98.5 256 SER A C 1
ATOM 2090 O O . SER A 1 256 ? 0.114 25.141 9.617 1 98.5 256 SER A O 1
ATOM 2092 N N . PHE A 1 257 ? -0.313 22.984 9.211 1 98.62 257 PHE A N 1
ATOM 2093 C CA . PHE A 1 257 ? -1.646 23.234 8.68 1 98.62 257 PHE A CA 1
ATOM 2094 C C . PHE A 1 257 ? -2.504 21.984 8.727 1 98.62 257 PHE A C 1
ATOM 2096 O O . PHE A 1 257 ? -1.981 20.859 8.688 1 98.62 257 PHE A O 1
ATOM 2103 N N . ASP A 1 258 ? -3.762 22.141 8.852 1 98.19 258 ASP A N 1
ATOM 2104 C CA . ASP A 1 258 ? -4.781 21.109 8.656 1 98.19 258 ASP A CA 1
ATOM 2105 C C . ASP A 1 258 ? -5.715 21.484 7.508 1 98.19 258 ASP A C 1
ATOM 2107 O O . ASP A 1 258 ? -5.863 22.656 7.168 1 98.19 258 ASP A O 1
ATOM 2111 N N . VAL A 1 259 ? -6.203 20.531 6.91 1 98.56 259 VAL A N 1
ATOM 2112 C CA . VAL A 1 259 ? -7.168 20.734 5.832 1 98.56 259 VAL A CA 1
ATOM 2113 C C . VAL A 1 259 ? -8.516 20.125 6.219 1 98.56 259 VAL A C 1
ATOM 2115 O O . VAL A 1 259 ? -8.562 19.016 6.777 1 98.56 259 VAL A O 1
ATOM 2118 N N . PHE A 1 260 ? -9.531 20.875 5.906 1 98.19 260 PHE A N 1
ATOM 2119 C CA . PHE A 1 260 ? -10.875 20.469 6.312 1 98.19 260 PHE A CA 1
ATOM 2120 C C . PHE A 1 260 ? -11.758 20.234 5.094 1 98.19 260 PHE A C 1
ATOM 2122 O O . PHE A 1 260 ? -11.688 20.984 4.117 1 98.19 260 PHE A O 1
ATOM 2129 N N . LEU A 1 261 ? -12.5 19.234 5.145 1 98 261 LEU A N 1
ATOM 2130 C CA . LEU A 1 261 ? -13.523 18.875 4.172 1 98 261 LEU A CA 1
ATOM 2131 C C . LEU A 1 261 ? -14.867 18.641 4.859 1 98 261 LEU A C 1
ATOM 2133 O O . LEU A 1 261 ? -14.992 17.766 5.719 1 98 261 LEU A O 1
ATOM 2137 N N . ARG A 1 262 ? -15.875 19.453 4.559 1 96.44 262 ARG A N 1
ATOM 2138 C CA . ARG A 1 262 ? -17.203 19.391 5.141 1 96.44 262 ARG A CA 1
ATOM 2139 C C . ARG A 1 262 ? -17.141 19.375 6.664 1 96.44 262 ARG A C 1
ATOM 2141 O O . ARG A 1 262 ? -17.766 18.547 7.316 1 96.44 262 ARG A O 1
ATOM 2148 N N . GLY A 1 263 ? -16.266 20.219 7.184 1 94.31 263 GLY A N 1
ATOM 2149 C CA . GLY A 1 263 ? -16.219 20.484 8.609 1 94.31 263 GLY A CA 1
ATOM 2150 C C . GLY A 1 263 ? -15.383 19.484 9.383 1 94.31 263 GLY A C 1
ATOM 2151 O O . GLY A 1 263 ? -15.266 19.578 10.609 1 94.31 263 GLY A O 1
ATOM 2152 N N . GLU A 1 264 ? -14.734 18.547 8.703 1 95.5 264 GLU A N 1
ATOM 2153 C CA . GLU A 1 264 ? -13.891 17.562 9.383 1 95.5 264 GLU A CA 1
ATOM 2154 C C . GLU A 1 264 ? -12.477 17.578 8.82 1 95.5 264 GLU A C 1
ATOM 2156 O O . GLU A 1 264 ? -12.281 17.734 7.609 1 95.5 264 GLU A O 1
ATOM 2161 N N . GLU A 1 265 ? -11.531 17.391 9.719 1 95.69 265 GLU A N 1
ATOM 2162 C CA . GLU A 1 265 ? -10.125 17.375 9.32 1 95.69 265 GLU A CA 1
ATOM 2163 C C . GLU A 1 265 ? -9.797 16.109 8.508 1 95.69 265 GLU A C 1
ATOM 2165 O O . GLU A 1 265 ? -10.141 15 8.914 1 95.69 265 GLU A O 1
ATOM 2170 N N . ILE A 1 266 ? -9.031 16.312 7.367 1 96.19 266 ILE A N 1
ATOM 2171 C CA . ILE A 1 266 ? -8.641 15.148 6.566 1 96.19 266 ILE A CA 1
ATOM 2172 C C . ILE A 1 266 ? -7.125 15.109 6.426 1 96.19 266 ILE A C 1
ATOM 2174 O O . ILE A 1 266 ? -6.559 14.078 6.051 1 96.19 266 ILE A O 1
ATOM 2178 N N . ILE A 1 267 ? -6.48 16.203 6.652 1 97 267 ILE A N 1
ATOM 2179 C CA . ILE A 1 267 ? -5.035 16.281 6.48 1 97 267 ILE A CA 1
ATOM 2180 C C . ILE A 1 267 ? -4.41 16.984 7.688 1 97 267 ILE A C 1
ATOM 2182 O O . ILE A 1 267 ? -4.957 17.969 8.195 1 97 267 ILE A O 1
ATOM 2186 N N . SER A 1 268 ? -3.301 16.453 8.07 1 96.62 268 SER A N 1
ATOM 2187 C CA . SER A 1 268 ? -2.326 17.203 8.867 1 96.62 268 SER A CA 1
ATOM 2188 C C . SER A 1 268 ? -0.989 17.312 8.148 1 96.62 268 SER A C 1
ATOM 2190 O O . SER A 1 268 ? -0.504 16.328 7.574 1 96.62 268 SER A O 1
ATOM 2192 N N . GLY A 1 269 ? -0.474 18.5 8.055 1 98.38 269 GLY A N 1
ATOM 2193 C CA . GLY A 1 269 ? 0.801 18.734 7.395 1 98.38 269 GLY A CA 1
ATOM 2194 C C . GLY A 1 269 ? 1.629 19.812 8.07 1 98.38 269 GLY A C 1
ATOM 2195 O O . GLY A 1 269 ? 1.132 20.531 8.938 1 98.38 269 GLY A O 1
ATOM 2196 N N . ALA A 1 270 ? 2.881 19.844 7.695 1 98.81 270 ALA A N 1
ATOM 2197 C CA . ALA A 1 270 ? 3.775 20.812 8.312 1 98.81 270 ALA A CA 1
ATOM 2198 C C . ALA A 1 270 ? 5.121 20.859 7.598 1 98.81 270 ALA A C 1
ATOM 2200 O O . ALA A 1 270 ? 5.449 19.953 6.82 1 98.81 270 ALA A O 1
ATOM 2201 N N . GLN A 1 271 ? 5.75 21.953 7.863 1 98.88 271 GLN A N 1
ATOM 2202 C CA . GLN A 1 271 ? 7.199 21.938 7.719 1 98.88 271 GLN A CA 1
ATOM 2203 C C . GLN A 1 271 ? 7.852 21.141 8.844 1 98.88 271 GLN A C 1
ATOM 2205 O O . GLN A 1 271 ? 7.43 21.234 10 1 98.88 271 GLN A O 1
ATOM 2210 N N . ARG A 1 272 ? 8.914 20.422 8.453 1 98.75 272 ARG A N 1
ATOM 2211 C CA . ARG A 1 272 ? 9.586 19.594 9.453 1 98.75 272 ARG A CA 1
ATOM 2212 C C . ARG A 1 272 ? 10.859 20.266 9.953 1 98.75 272 ARG A C 1
ATOM 2214 O O . ARG A 1 272 ? 11.516 21 9.203 1 98.75 272 ARG A O 1
ATOM 2221 N N . ILE A 1 273 ? 11.148 20.016 11.203 1 98.19 273 ILE A N 1
ATOM 2222 C CA . ILE A 1 273 ? 12.461 20.406 11.711 1 98.19 273 ILE A CA 1
ATOM 2223 C C . ILE A 1 273 ? 13.555 19.688 10.938 1 98.19 273 ILE A C 1
ATOM 2225 O O . ILE A 1 273 ? 13.547 18.469 10.828 1 98.19 273 ILE A O 1
ATOM 2229 N N . HIS A 1 274 ? 14.445 20.469 10.344 1 97.94 274 HIS A N 1
ATOM 2230 C CA . HIS A 1 274 ? 15.508 19.844 9.562 1 97.94 274 HIS A CA 1
ATOM 2231 C C . HIS A 1 274 ? 16.859 19.984 10.273 1 97.94 274 HIS A C 1
ATOM 2233 O O . HIS A 1 274 ? 17.844 19.391 9.836 1 97.94 274 HIS A O 1
ATOM 2239 N N . GLU A 1 275 ? 16.938 20.75 11.406 1 96 275 GLU A N 1
ATOM 2240 C CA . GLU A 1 275 ? 18.156 20.875 12.203 1 96 275 GLU A CA 1
ATOM 2241 C C . GLU A 1 275 ? 18.234 19.781 13.258 1 96 275 GLU A C 1
ATOM 2243 O O . GLU A 1 275 ? 17.391 19.688 14.148 1 96 275 GLU A O 1
ATOM 2248 N N . PRO A 1 276 ? 19.312 19.016 13.258 1 94.75 276 PRO A N 1
ATOM 2249 C CA . PRO A 1 276 ? 19.406 17.844 14.141 1 94.75 276 PRO A CA 1
ATOM 2250 C C . PRO A 1 276 ? 19.344 18.219 15.625 1 94.75 276 PRO A C 1
ATOM 2252 O O . PRO A 1 276 ? 18.688 17.531 16.406 1 94.75 276 PRO A O 1
ATOM 2255 N N . LYS A 1 277 ? 20 19.297 16.016 1 95 277 LYS A N 1
ATOM 2256 C CA . LYS A 1 277 ? 20.031 19.703 17.422 1 95 277 LYS A CA 1
ATOM 2257 C C . LYS A 1 277 ? 18.641 20.094 17.906 1 95 277 LYS A C 1
ATOM 2259 O O . LYS A 1 277 ? 18.219 19.688 18.984 1 95 277 LYS A O 1
ATOM 2264 N N . LEU A 1 278 ? 17.984 20.875 17.094 1 96.44 278 LEU A N 1
ATOM 2265 C CA . LEU A 1 278 ? 16.625 21.281 17.453 1 96.44 278 LEU A CA 1
ATOM 2266 C C . LEU A 1 278 ? 15.695 20.078 17.5 1 96.44 278 LEU A C 1
ATOM 2268 O O . LEU A 1 278 ? 14.836 19.984 18.375 1 96.44 278 LEU A O 1
ATOM 2272 N N . LEU A 1 279 ? 15.812 19.188 16.562 1 96.44 279 LEU A N 1
ATOM 2273 C CA . LEU A 1 279 ? 15 17.984 16.5 1 96.44 279 LEU A CA 1
ATOM 2274 C C . LEU A 1 279 ? 15.18 17.141 17.766 1 96.44 279 LEU A C 1
ATOM 2276 O O . LEU A 1 279 ? 14.195 16.703 18.375 1 96.44 279 LEU A O 1
ATOM 2280 N N . ALA A 1 280 ? 16.391 16.984 18.141 1 94.5 280 ALA A N 1
ATOM 2281 C CA . ALA A 1 280 ? 16.703 16.219 19.344 1 94.5 280 ALA A CA 1
ATOM 2282 C C . ALA A 1 280 ? 16.125 16.875 20.594 1 94.5 280 ALA A C 1
ATOM 2284 O O . ALA A 1 280 ? 15.594 16.203 21.469 1 94.5 280 ALA A O 1
ATOM 2285 N N . LYS A 1 281 ? 16.281 18.156 20.641 1 95.38 281 LYS A N 1
ATOM 2286 C CA . LYS A 1 281 ? 15.742 18.906 21.766 1 95.38 281 LYS A CA 1
ATOM 2287 C C . LYS A 1 281 ? 14.227 18.75 21.859 1 95.38 281 LYS A C 1
ATOM 2289 O O . LYS A 1 281 ? 13.695 18.484 22.938 1 95.38 281 LYS A O 1
ATOM 2294 N N . ARG A 1 282 ? 13.555 18.906 20.766 1 95.81 282 ARG A N 1
ATOM 2295 C CA . ARG A 1 282 ? 12.102 18.781 20.719 1 95.81 282 ARG A CA 1
ATOM 2296 C C . ARG A 1 282 ? 11.656 17.375 21.078 1 95.81 282 ARG A C 1
ATOM 2298 O O . ARG A 1 282 ? 10.664 17.188 21.797 1 95.81 282 ARG A O 1
ATOM 2305 N N . ALA A 1 283 ? 12.359 16.375 20.578 1 93.69 283 ALA A N 1
ATOM 2306 C CA . ALA A 1 283 ? 12.055 14.984 20.922 1 93.69 283 ALA A CA 1
ATOM 2307 C C . ALA A 1 283 ? 12.133 14.758 22.422 1 93.69 283 ALA A C 1
ATOM 2309 O O . ALA A 1 283 ? 11.25 14.125 23.016 1 93.69 283 ALA A O 1
ATOM 2310 N N . ALA A 1 284 ? 13.133 15.305 23.031 1 92.5 284 ALA A N 1
ATOM 2311 C CA . ALA A 1 284 ? 13.32 15.188 24.469 1 92.5 284 ALA A CA 1
ATOM 2312 C C . ALA A 1 284 ? 12.18 15.867 25.219 1 92.5 284 ALA A C 1
ATOM 2314 O O . ALA A 1 284 ? 11.68 15.336 26.219 1 92.5 284 ALA A O 1
ATOM 2315 N N . GLU A 1 285 ? 11.812 16.984 24.719 1 93.62 285 GLU A N 1
ATOM 2316 C CA . GLU A 1 285 ? 10.727 17.75 25.344 1 93.62 285 GLU A CA 1
ATOM 2317 C C . GLU A 1 285 ? 9.414 16.984 25.281 1 93.62 285 GLU A C 1
ATOM 2319 O O . GLU A 1 285 ? 8.547 17.156 26.141 1 93.62 285 GLU A O 1
ATOM 2324 N N . HIS A 1 286 ? 9.266 16.156 24.328 1 92.38 286 HIS A N 1
ATOM 2325 C CA . HIS A 1 286 ? 8.047 15.367 24.156 1 92.38 286 HIS A CA 1
ATOM 2326 C C . HIS A 1 286 ? 8.164 14.016 24.859 1 92.38 286 HIS A C 1
ATOM 2328 O O . HIS A 1 286 ? 7.289 13.156 24.719 1 92.38 286 HIS A O 1
ATOM 2334 N N . GLY A 1 287 ? 9.297 13.75 25.453 1 88.19 287 GLY A N 1
ATOM 2335 C CA . GLY A 1 287 ? 9.492 12.516 26.203 1 88.19 287 GLY A CA 1
ATOM 2336 C C . GLY A 1 287 ? 9.797 11.32 25.312 1 88.19 287 GLY A C 1
ATOM 2337 O O . GLY A 1 287 ? 9.523 10.18 25.688 1 88.19 287 GLY A O 1
ATOM 2338 N N . ILE A 1 288 ? 10.273 11.578 24.156 1 87.06 288 ILE A N 1
ATOM 2339 C CA . ILE A 1 288 ? 10.617 10.492 23.234 1 87.06 288 ILE A CA 1
ATOM 2340 C C . ILE A 1 288 ? 12.023 9.984 23.547 1 87.06 288 ILE A C 1
ATOM 2342 O O . ILE A 1 288 ? 12.977 10.773 23.609 1 87.06 288 ILE A O 1
ATOM 2346 N N . GLY A 1 289 ? 12.172 8.711 23.766 1 82.06 289 GLY A N 1
ATOM 2347 C CA . GLY A 1 289 ? 13.492 8.133 23.984 1 82.06 289 GLY A CA 1
ATOM 2348 C C . GLY A 1 289 ? 14.398 8.211 22.781 1 82.06 289 GLY A C 1
ATOM 2349 O O . GLY A 1 289 ? 14.023 7.766 21.688 1 82.06 289 GLY A O 1
ATOM 2350 N N . MET A 1 290 ? 15.516 8.695 22.953 1 83 290 MET A N 1
ATOM 2351 C CA . MET A 1 290 ? 16.438 8.906 21.859 1 83 290 MET A CA 1
ATOM 2352 C C . MET A 1 290 ? 16.844 7.574 21.219 1 83 290 MET A C 1
ATOM 2354 O O . MET A 1 290 ? 17.078 7.496 20.016 1 83 290 MET A O 1
ATOM 2358 N N . SER A 1 291 ? 16.891 6.621 21.953 1 82.62 291 SER A N 1
ATOM 2359 C CA . SER A 1 291 ? 17.297 5.312 21.469 1 82.62 291 SER A CA 1
ATOM 2360 C C . SER A 1 291 ? 16.266 4.75 20.484 1 82.62 291 SER A C 1
ATOM 2362 O O . SER A 1 291 ? 16.641 4.043 19.531 1 82.62 291 SER A O 1
ATOM 2364 N N . SER A 1 292 ? 15.039 5.129 20.641 1 82 292 SER A N 1
ATOM 2365 C CA . SER A 1 292 ? 13.961 4.586 19.812 1 82 292 SER A CA 1
ATOM 2366 C C . SER A 1 292 ? 13.938 5.238 18.438 1 82 292 SER A C 1
ATOM 2368 O O . SER A 1 292 ? 13.375 4.684 17.484 1 82 292 SER A O 1
ATOM 2370 N N . ILE A 1 293 ? 14.57 6.426 18.391 1 87.56 293 ILE A N 1
ATOM 2371 C CA . ILE A 1 293 ? 14.531 7.117 17.109 1 87.56 293 ILE A CA 1
ATOM 2372 C C . ILE A 1 293 ? 15.945 7.473 16.672 1 87.56 293 ILE A C 1
ATOM 2374 O O . ILE A 1 293 ? 16.156 8.477 15.992 1 87.56 293 ILE A O 1
ATOM 2378 N N . LYS A 1 294 ? 16.875 6.766 17.062 1 88.5 294 LYS A N 1
ATOM 2379 C CA . LYS A 1 294 ? 18.297 7.059 16.812 1 88.5 294 LYS A CA 1
ATOM 2380 C C . LYS A 1 294 ? 18.578 7.117 15.32 1 88.5 294 LYS A C 1
ATOM 2382 O O . LYS A 1 294 ? 19.219 8.055 14.844 1 88.5 294 LYS A O 1
ATOM 2387 N N . SER A 1 295 ? 18.141 6.051 14.617 1 89.94 295 SER A N 1
ATOM 2388 C CA . SER A 1 295 ? 18.406 6.004 13.188 1 89.94 295 SER A CA 1
ATOM 2389 C C . SER A 1 295 ? 17.797 7.207 12.469 1 89.94 295 SER A C 1
ATOM 2391 O O . SER A 1 295 ? 18.375 7.719 11.508 1 89.94 295 SER A O 1
ATOM 2393 N N . TYR A 1 296 ? 16.688 7.617 12.992 1 94.25 296 TYR A N 1
ATOM 2394 C CA . TYR A 1 296 ? 16 8.773 12.438 1 94.25 296 TYR A CA 1
ATOM 2395 C C . TYR A 1 296 ? 16.781 10.047 12.68 1 94.25 296 TYR A C 1
ATOM 2397 O O . TYR A 1 296 ? 17.078 10.797 11.734 1 94.25 296 TYR A O 1
ATOM 2405 N N . ILE A 1 297 ? 17.203 10.273 13.852 1 92.62 297 ILE A N 1
ATOM 2406 C CA . ILE A 1 297 ? 17.953 11.484 14.211 1 92.62 297 ILE A CA 1
ATOM 2407 C C . ILE A 1 297 ? 19.297 11.492 13.492 1 92.62 297 ILE A C 1
ATOM 2409 O O . ILE A 1 297 ? 19.719 12.523 12.977 1 92.62 297 ILE A O 1
ATOM 2413 N N . ASP A 1 298 ? 19.938 10.336 13.445 1 93 298 ASP A N 1
ATOM 2414 C CA . ASP A 1 298 ? 21.234 10.219 12.797 1 93 298 ASP A CA 1
ATOM 2415 C C . ASP A 1 298 ? 21.141 10.562 11.312 1 93 298 ASP A C 1
ATOM 2417 O O . ASP A 1 298 ? 22.094 11.117 10.742 1 93 298 ASP A O 1
ATOM 2421 N N . SER A 1 299 ? 20.047 10.211 10.75 1 94.5 299 SER A N 1
ATOM 2422 C CA . SER A 1 299 ? 19.891 10.453 9.32 1 94.5 299 SER A CA 1
ATOM 2423 C C . SER A 1 299 ? 19.953 11.945 9.008 1 94.5 299 SER A C 1
ATOM 2425 O O . SER A 1 299 ? 20.312 12.344 7.895 1 94.5 299 SER A O 1
ATOM 2427 N N . PHE A 1 300 ? 19.672 12.781 9.945 1 95.81 300 PHE A N 1
ATOM 2428 C CA . PHE A 1 300 ? 19.641 14.227 9.734 1 95.81 300 PHE A CA 1
ATOM 2429 C C . PHE A 1 300 ? 21.047 14.82 9.812 1 95.81 300 PHE A C 1
ATOM 2431 O O . PHE A 1 300 ? 21.266 15.93 9.344 1 95.81 300 PHE A O 1
ATOM 2438 N N . SER A 1 301 ? 21.953 14.125 10.383 1 92.19 301 SER A N 1
ATOM 2439 C CA . SER A 1 301 ? 23.297 14.625 10.602 1 92.19 301 SER A CA 1
ATOM 2440 C C . SER A 1 301 ? 24.094 14.648 9.305 1 92.19 301 SER A C 1
ATOM 2442 O O . SER A 1 301 ? 25.141 15.289 9.227 1 92.19 301 SER A O 1
ATOM 2444 N N . TYR A 1 302 ? 23.578 14.008 8.297 1 90.75 302 TYR A N 1
ATOM 2445 C CA . TYR A 1 302 ? 24.297 13.938 7.027 1 90.75 302 TYR A CA 1
ATOM 2446 C C . TYR A 1 302 ? 23.875 15.07 6.098 1 90.75 302 TYR A C 1
ATOM 2448 O O . TYR A 1 302 ? 24.266 15.102 4.93 1 90.75 302 TYR A O 1
ATOM 2456 N N . GLY A 1 303 ? 23.062 15.992 6.617 1 90.62 303 GLY A N 1
ATOM 2457 C CA . GLY A 1 303 ? 22.547 17.094 5.812 1 90.62 303 GLY A CA 1
ATOM 2458 C C . GLY A 1 303 ? 21.109 16.891 5.383 1 90.62 303 GLY A C 1
ATOM 2459 O O . GLY A 1 303 ? 20.812 15.984 4.598 1 90.62 303 GLY A O 1
ATOM 2460 N N . THR A 1 304 ? 20.281 17.641 5.938 1 95.38 304 THR A N 1
ATOM 2461 C CA . THR A 1 304 ? 18.859 17.547 5.645 1 95.38 304 THR A CA 1
ATOM 2462 C C . THR A 1 304 ? 18.328 18.875 5.113 1 95.38 304 THR A C 1
ATOM 2464 O O . THR A 1 304 ? 18.453 19.906 5.773 1 95.38 304 THR A O 1
ATOM 2467 N N . PRO A 1 305 ? 17.75 18.859 3.941 1 97.62 305 PRO A N 1
ATOM 2468 C CA . PRO A 1 305 ? 17.172 20.109 3.422 1 97.62 305 PRO A CA 1
ATOM 2469 C C . PRO A 1 305 ? 15.867 20.484 4.121 1 97.62 305 PRO A C 1
ATOM 2471 O O . PRO A 1 305 ? 15.195 19.625 4.695 1 97.62 305 PRO A O 1
ATOM 2474 N N . PRO A 1 306 ? 15.555 21.812 4.086 1 98.38 306 PRO A N 1
ATOM 2475 C CA . PRO A 1 306 ? 14.188 22.141 4.496 1 98.38 306 PRO A CA 1
ATOM 2476 C C . PRO A 1 306 ? 13.133 21.344 3.74 1 98.38 306 PRO A C 1
ATOM 2478 O O . PRO A 1 306 ? 13.258 21.141 2.529 1 98.38 306 PRO A O 1
ATOM 2481 N N . HIS A 1 307 ? 12.188 20.812 4.461 1 98.88 307 HIS A N 1
ATOM 2482 C CA . HIS A 1 307 ? 11.188 19.969 3.822 1 98.88 307 HIS A CA 1
ATOM 2483 C C . HIS A 1 307 ? 9.883 19.969 4.613 1 98.88 307 HIS A C 1
ATOM 2485 O O . HIS A 1 307 ? 9.828 20.5 5.727 1 98.88 307 HIS A O 1
ATOM 2491 N N . GLY A 1 308 ? 8.844 19.562 4.027 1 98.88 308 GLY A N 1
ATOM 2492 C CA . GLY A 1 308 ? 7.512 19.438 4.598 1 98.88 308 GLY A CA 1
ATOM 2493 C C . GLY A 1 308 ? 6.645 18.422 3.877 1 98.88 308 GLY A C 1
ATOM 2494 O O . GLY A 1 308 ? 7.059 17.859 2.865 1 98.88 308 GLY A O 1
ATOM 2495 N N . GLY A 1 309 ? 5.547 18.156 4.449 1 98.81 309 GLY A N 1
ATOM 2496 C CA . GLY A 1 309 ? 4.656 17.172 3.871 1 98.81 309 GLY A CA 1
ATOM 2497 C C . GLY A 1 309 ? 3.318 17.078 4.582 1 98.81 309 GLY A C 1
ATOM 2498 O O . GLY A 1 309 ? 2.949 17.984 5.332 1 98.81 309 GLY A O 1
ATOM 2499 N N . PHE A 1 310 ? 2.627 16.047 4.18 1 98.88 310 PHE A N 1
ATOM 2500 C CA . PHE A 1 310 ? 1.289 15.867 4.734 1 98.88 310 PHE A CA 1
ATOM 2501 C C . PHE A 1 310 ? 0.873 14.406 4.68 1 98.88 310 PHE A C 1
ATOM 2503 O O . PHE A 1 310 ? 1.546 13.586 4.051 1 98.88 310 PHE A O 1
ATOM 2510 N N . GLY A 1 311 ? -0.145 14.031 5.414 1 98.44 311 GLY A N 1
ATOM 2511 C CA . GLY A 1 311 ? -0.828 12.742 5.402 1 98.44 311 GLY A CA 1
ATOM 2512 C C . GLY A 1 311 ? -2.34 12.875 5.406 1 98.44 311 GLY A C 1
ATOM 2513 O O . GLY A 1 311 ? -2.893 13.742 6.086 1 98.44 311 GLY A O 1
ATOM 2514 N N . VAL A 1 312 ? -2.943 11.992 4.57 1 97.81 312 VAL A N 1
ATOM 2515 C CA . VAL A 1 312 ? -4.395 12.008 4.414 1 97.81 312 VAL A CA 1
ATOM 2516 C C . VAL A 1 312 ? -4.945 10.594 4.602 1 97.81 312 VAL A C 1
ATOM 2518 O O . VAL A 1 312 ? -4.289 9.609 4.246 1 97.81 312 VAL A O 1
ATOM 2521 N N . GLY A 1 313 ? -6.09 10.516 5.223 1 97.62 313 GLY A N 1
ATOM 2522 C CA . GLY A 1 313 ? -6.789 9.234 5.238 1 97.62 313 GLY A CA 1
ATOM 2523 C C . GLY A 1 313 ? -7.668 9.031 4.02 1 97.62 313 GLY A C 1
ATOM 2524 O O . GLY A 1 313 ? -8.625 9.781 3.803 1 97.62 313 GLY A O 1
ATOM 2525 N N . LEU A 1 314 ? -7.414 8.031 3.309 1 98.69 314 LEU A N 1
ATOM 2526 C CA . LEU A 1 314 ? -8.133 7.75 2.07 1 98.69 314 LEU A CA 1
ATOM 2527 C C . LEU A 1 314 ? -9.625 7.555 2.344 1 98.69 314 LEU A C 1
ATOM 2529 O O . LEU A 1 314 ? -10.469 8.164 1.682 1 98.69 314 LEU A O 1
ATOM 2533 N N . GLU A 1 315 ? -9.961 6.75 3.346 1 98.5 315 GLU A N 1
ATOM 2534 C CA . GLU A 1 315 ? -11.359 6.449 3.664 1 98.5 315 GLU A CA 1
ATOM 2535 C C . GLU A 1 315 ? -12.109 7.711 4.082 1 98.5 315 GLU A C 1
ATOM 2537 O O . GLU A 1 315 ? -13.281 7.879 3.736 1 98.5 315 GLU A O 1
ATOM 2542 N N . ARG A 1 316 ? -11.414 8.547 4.742 1 97.81 316 ARG A N 1
ATOM 2543 C CA . ARG A 1 316 ? -12.062 9.766 5.207 1 97.81 316 ARG A CA 1
ATOM 2544 C C . ARG A 1 316 ? -12.391 10.695 4.039 1 97.81 316 ARG A C 1
ATOM 2546 O O . ARG A 1 316 ? -13.422 11.367 4.039 1 97.81 316 ARG A O 1
ATOM 2553 N N . VAL A 1 317 ? -11.508 10.812 3.121 1 98.62 317 VAL A N 1
ATOM 2554 C CA . VAL A 1 317 ? -11.75 11.633 1.939 1 98.62 317 VAL A CA 1
ATOM 2555 C C . VAL A 1 317 ? -13.008 11.148 1.219 1 98.62 317 VAL A C 1
ATOM 2557 O O . VAL A 1 317 ? -13.875 11.945 0.871 1 98.62 317 VAL A O 1
ATOM 2560 N N . VAL A 1 318 ? -13.117 9.859 1.024 1 98.75 318 VAL A N 1
ATOM 2561 C CA . VAL A 1 318 ? -14.258 9.281 0.312 1 98.75 318 VAL A CA 1
ATOM 2562 C C . VAL A 1 318 ? -15.531 9.477 1.128 1 98.75 318 VAL A C 1
ATOM 2564 O O . VAL A 1 318 ? -16.562 9.859 0.586 1 98.75 318 VAL A O 1
ATOM 2567 N N . MET A 1 319 ? -15.445 9.234 2.42 1 98.62 319 MET A N 1
ATOM 2568 C CA . MET A 1 319 ? -16.594 9.391 3.311 1 98.62 319 MET A CA 1
ATOM 2569 C C . MET A 1 319 ? -17.172 10.797 3.223 1 98.62 319 MET A C 1
ATOM 2571 O O . MET A 1 319 ? -18.375 10.969 2.99 1 98.62 319 MET A O 1
ATOM 2575 N N . LEU A 1 320 ? -16.297 11.75 3.311 1 98.12 320 LEU A N 1
ATOM 2576 C CA . LEU A 1 320 ? -16.766 13.125 3.391 1 98.12 320 LEU A CA 1
ATOM 2577 C C . LEU A 1 320 ? -17.172 13.641 2.018 1 98.12 320 LEU A C 1
ATOM 2579 O O . LEU A 1 320 ? -18.188 14.336 1.891 1 98.12 320 LEU A O 1
ATOM 2583 N N . PHE A 1 321 ? -16.422 13.312 0.967 1 98.62 321 PHE A N 1
ATOM 2584 C CA . PHE A 1 321 ? -16.781 13.758 -0.372 1 98.62 321 PHE A CA 1
ATOM 2585 C C . PHE A 1 321 ? -18.156 13.211 -0.771 1 98.62 321 PHE A C 1
ATOM 2587 O O . PHE A 1 321 ? -18.953 13.922 -1.383 1 98.62 321 PHE A O 1
ATOM 2594 N N . CYS A 1 322 ? -18.406 11.938 -0.366 1 98.19 322 CYS A N 1
ATOM 2595 C CA . CYS A 1 322 ? -19.641 11.273 -0.77 1 98.19 322 CYS A CA 1
ATOM 2596 C C . CYS A 1 322 ? -20.719 11.445 0.29 1 98.19 322 CYS A C 1
ATOM 2598 O O . CYS A 1 322 ? -21.812 10.867 0.176 1 98.19 322 CYS A O 1
ATOM 2600 N N . GLY A 1 323 ? -20.438 12.141 1.341 1 96.5 323 GLY A N 1
ATOM 2601 C CA . GLY A 1 323 ? -21.438 12.398 2.373 1 96.5 323 GLY A CA 1
ATOM 2602 C C . GLY A 1 323 ? -21.844 11.148 3.133 1 96.5 323 GLY A C 1
ATOM 2603 O O . GLY A 1 323 ? -23 11.023 3.547 1 96.5 323 GLY A O 1
ATOM 2604 N N . LEU A 1 324 ? -20.938 10.18 3.229 1 97.25 324 LEU A N 1
ATOM 2605 C CA . LEU A 1 324 ? -21.219 8.984 4.012 1 97.25 324 LEU A CA 1
ATOM 2606 C C . LEU A 1 324 ? -21.172 9.289 5.508 1 97.25 324 LEU A C 1
ATOM 2608 O O . LEU A 1 324 ? -20.406 10.148 5.945 1 97.25 324 LEU A O 1
ATOM 2612 N N . HIS A 1 325 ? -21.906 8.602 6.328 1 95.31 325 HIS A N 1
ATOM 2613 C CA . HIS A 1 325 ? -22.047 8.945 7.738 1 95.31 325 HIS A CA 1
ATOM 2614 C C . HIS A 1 325 ? -21.078 8.148 8.594 1 95.31 325 HIS A C 1
ATOM 2616 O O . HIS A 1 325 ? -20.938 8.414 9.789 1 95.31 325 HIS A O 1
ATOM 2622 N N . ASN A 1 326 ? -20.422 7.195 7.984 1 97 326 ASN A N 1
ATOM 2623 C CA . ASN A 1 326 ? -19.531 6.312 8.727 1 97 326 ASN A CA 1
ATOM 2624 C C . ASN A 1 326 ? -18.344 5.855 7.875 1 97 326 ASN A C 1
ATOM 2626 O O . ASN A 1 326 ? -18.531 5.375 6.754 1 97 326 ASN A O 1
ATOM 2630 N N . VAL A 1 327 ? -17.125 6.035 8.445 1 97.69 327 VAL A N 1
ATOM 2631 C CA . VAL A 1 327 ? -15.898 5.762 7.707 1 97.69 327 VAL A CA 1
ATOM 2632 C C . VAL A 1 327 ? -15.828 4.277 7.352 1 97.69 327 VAL A C 1
ATOM 2634 O O . VAL A 1 327 ? -15.172 3.898 6.379 1 97.69 327 VAL A O 1
ATOM 2637 N N . ARG A 1 328 ? -16.516 3.391 8.062 1 97.31 328 ARG A N 1
ATOM 2638 C CA . ARG A 1 328 ? -16.5 1.953 7.812 1 97.31 328 ARG A CA 1
ATOM 2639 C C . ARG A 1 328 ? -17.125 1.63 6.461 1 97.31 328 ARG A C 1
ATOM 2641 O O . ARG A 1 328 ? -16.844 0.589 5.867 1 97.31 328 ARG A O 1
ATOM 2648 N N . LEU A 1 329 ? -18 2.52 5.957 1 97.38 329 LEU A N 1
ATOM 2649 C CA . LEU A 1 329 ? -18.625 2.326 4.648 1 97.38 329 LEU A CA 1
ATOM 2650 C C . LEU A 1 329 ? -17.594 2.486 3.535 1 97.38 329 LEU A C 1
ATOM 2652 O O . LEU A 1 329 ? -17.766 1.964 2.434 1 97.38 329 LEU A O 1
ATOM 2656 N N . ALA A 1 330 ? -16.484 3.18 3.834 1 98.25 330 ALA A N 1
ATOM 2657 C CA . ALA A 1 330 ? -15.438 3.445 2.846 1 98.25 330 ALA A CA 1
ATOM 2658 C C . ALA A 1 330 ? -14.227 2.557 3.08 1 98.25 330 ALA A C 1
ATOM 2660 O O . ALA A 1 330 ? -13.156 2.795 2.512 1 98.25 330 ALA A O 1
ATOM 2661 N N . SER A 1 331 ? -14.312 1.634 3.932 1 98.19 331 SER A N 1
ATOM 2662 C CA . SER A 1 331 ? -13.312 0.592 4.145 1 98.19 331 SER A CA 1
ATOM 2663 C C . SER A 1 331 ? -13.836 -0.772 3.707 1 98.19 331 SER A C 1
ATOM 2665 O O . SER A 1 331 ? -14.867 -1.231 4.195 1 98.19 331 SER A O 1
ATOM 2667 N N . LEU A 1 332 ? -13.18 -1.418 2.816 1 98 332 LEU A N 1
ATOM 2668 C CA . LEU A 1 332 ? -13.688 -2.643 2.213 1 98 332 LEU A CA 1
ATOM 2669 C C . LEU A 1 332 ? -13.891 -3.725 3.27 1 98 332 LEU A C 1
ATOM 2671 O O . LEU A 1 332 ? -14.938 -4.371 3.305 1 98 332 LEU A O 1
ATOM 2675 N N . PHE A 1 333 ? -12.906 -3.912 4.16 1 97.31 333 PHE A N 1
ATOM 2676 C CA . PHE A 1 333 ? -12.945 -4.797 5.32 1 97.31 333 PHE A CA 1
ATOM 2677 C C . PHE A 1 333 ? -12.43 -4.082 6.566 1 97.31 333 PHE A C 1
ATOM 2679 O O . PHE A 1 333 ? -11.281 -4.27 6.961 1 97.31 333 PHE A O 1
ATOM 2686 N N . PRO A 1 334 ? -13.258 -3.342 7.25 1 96.88 334 PRO A N 1
ATOM 2687 C CA . PRO A 1 334 ? -12.805 -2.436 8.305 1 96.88 334 PRO A CA 1
ATOM 2688 C C . PRO A 1 334 ? -12.25 -3.178 9.523 1 96.88 334 PRO A C 1
ATOM 2690 O O . PRO A 1 334 ? -12.734 -4.262 9.867 1 96.88 334 PRO A O 1
ATOM 2693 N N . ARG A 1 335 ? -11.258 -2.646 10.086 1 96.69 335 ARG A N 1
ATOM 2694 C CA . ARG A 1 335 ? -10.719 -3.025 11.383 1 96.69 335 ARG A CA 1
ATOM 2695 C C . ARG A 1 335 ? -10.914 -1.907 12.406 1 96.69 335 ARG A C 1
ATOM 2697 O O . ARG A 1 335 ? -10.422 -0.791 12.211 1 96.69 335 ARG A O 1
ATOM 2704 N N . ASP A 1 336 ? -11.648 -2.133 13.375 1 95.56 336 ASP A N 1
ATOM 2705 C CA . ASP A 1 336 ? -11.883 -1.231 14.5 1 95.56 336 ASP A CA 1
ATOM 2706 C C . ASP A 1 336 ? -11.781 -1.977 15.828 1 95.56 336 ASP A C 1
ATOM 2708 O O . ASP A 1 336 ? -11.484 -3.174 15.859 1 95.56 336 ASP A O 1
ATOM 2712 N N . PRO A 1 337 ? -11.906 -1.346 16.938 1 93.38 337 PRO A N 1
ATOM 2713 C CA . PRO A 1 337 ? -11.641 -2.008 18.219 1 93.38 337 PRO A CA 1
ATOM 2714 C C . PRO A 1 337 ? -12.508 -3.248 18.438 1 93.38 337 PRO A C 1
ATOM 2716 O O . PRO A 1 337 ? -12.117 -4.156 19.172 1 93.38 337 PRO A O 1
ATOM 2719 N N . GLN A 1 338 ? -13.594 -3.332 17.688 1 92.12 338 GLN A N 1
ATOM 2720 C CA . GLN A 1 338 ? -14.516 -4.434 17.938 1 92.12 338 GLN A CA 1
ATOM 2721 C C . GLN A 1 338 ? -14.492 -5.441 16.781 1 92.12 338 GLN A C 1
ATOM 2723 O O . GLN A 1 338 ? -15.102 -6.508 16.875 1 92.12 338 GLN A O 1
ATOM 2728 N N . ARG A 1 339 ? -13.742 -5.102 15.719 1 93.25 339 ARG A N 1
ATOM 2729 C CA . ARG A 1 339 ? -13.914 -5.898 14.508 1 93.25 339 ARG A CA 1
ATOM 2730 C C . ARG A 1 339 ? -12.562 -6.344 13.945 1 93.25 339 ARG A C 1
ATOM 2732 O O . ARG A 1 339 ? -11.688 -5.516 13.703 1 93.25 339 ARG A O 1
ATOM 2739 N N . LEU A 1 340 ? -12.438 -7.672 13.734 1 92.44 340 LEU A N 1
ATOM 2740 C CA . LEU A 1 340 ? -11.273 -8.273 13.102 1 92.44 340 LEU A CA 1
ATOM 2741 C C . LEU A 1 340 ? -11.68 -9.141 11.914 1 92.44 340 LEU A C 1
ATOM 2743 O O . LEU A 1 340 ? -10.828 -9.766 11.273 1 92.44 340 LEU A O 1
ATOM 2747 N N . SER A 1 341 ? -13.008 -9.312 11.609 1 88.38 341 SER A N 1
ATOM 2748 C CA . SER A 1 341 ? -13.594 -10.094 10.523 1 88.38 341 SER A CA 1
ATOM 2749 C C . SER A 1 341 ? -14.812 -9.398 9.938 1 88.38 341 SER A C 1
ATOM 2751 O O . SER A 1 341 ? -15.516 -8.664 10.641 1 88.38 341 SER A O 1
ATOM 2753 N N . PRO A 1 342 ? -15.289 -9.336 8.898 1 88.69 342 PRO A N 1
ATOM 2754 C CA . PRO A 1 342 ? -14.539 -10.203 7.98 1 88.69 342 PRO A CA 1
ATOM 2755 C C . PRO A 1 342 ? -13.203 -9.586 7.551 1 88.69 342 PRO A C 1
ATOM 2757 O O . PRO A 1 342 ? -13.094 -8.359 7.449 1 88.69 342 PRO A O 1
ATOM 2760 N N . MET B 1 1 ? 62.219 10.688 -15.742 1 28.09 1 MET B N 1
ATOM 2761 C CA . MET B 1 1 ? 61.344 10.922 -14.609 1 28.09 1 MET B CA 1
ATOM 2762 C C . MET B 1 1 ? 60.344 9.781 -14.453 1 28.09 1 MET B C 1
ATOM 2764 O O . MET B 1 1 ? 59.562 9.5 -15.375 1 28.09 1 MET B O 1
ATOM 2768 N N . LYS B 1 2 ? 60.625 8.789 -13.578 1 29.98 2 LYS B N 1
ATOM 2769 C CA . LYS B 1 2 ? 60.094 7.445 -13.359 1 29.98 2 LYS B CA 1
ATOM 2770 C C . LYS B 1 2 ? 58.625 7.492 -12.984 1 29.98 2 LYS B C 1
ATOM 2772 O O . LYS B 1 2 ? 58.25 8.203 -12.047 1 29.98 2 LYS B O 1
ATOM 2777 N N . GLU B 1 3 ? 57.656 7.352 -13.922 1 30.88 3 GLU B N 1
ATOM 2778 C CA . GLU B 1 3 ? 56.188 7.383 -13.797 1 30.88 3 GLU B CA 1
ATOM 2779 C C . GLU B 1 3 ? 55.719 6.398 -12.734 1 30.88 3 GLU B C 1
ATOM 2781 O O . GLU B 1 3 ? 55.781 5.184 -12.93 1 30.88 3 GLU B O 1
ATOM 2786 N N . GLU B 1 4 ? 56.062 6.574 -11.398 1 34.31 4 GLU B N 1
ATOM 2787 C CA . GLU B 1 4 ? 55.688 5.699 -10.297 1 34.31 4 GLU B CA 1
ATOM 2788 C C . GLU B 1 4 ? 54.188 5.41 -10.32 1 34.31 4 GLU B C 1
ATOM 2790 O O . GLU B 1 4 ? 53.375 6.328 -10.438 1 34.31 4 GLU B O 1
ATOM 2795 N N . ASP B 1 5 ? 53.719 4.195 -10.625 1 32.97 5 ASP B N 1
ATOM 2796 C CA . ASP B 1 5 ? 52.469 3.463 -10.641 1 32.97 5 ASP B CA 1
ATOM 2797 C C . ASP B 1 5 ? 51.719 3.592 -9.312 1 32.97 5 ASP B C 1
ATOM 2799 O O . ASP B 1 5 ? 52.156 3.006 -8.305 1 32.97 5 ASP B O 1
ATOM 2803 N N . THR B 1 6 ? 51.406 4.793 -8.742 1 31.14 6 THR B N 1
ATOM 2804 C CA . THR B 1 6 ? 50.719 4.949 -7.473 1 31.14 6 THR B CA 1
ATOM 2805 C C . THR B 1 6 ? 49.531 3.986 -7.379 1 31.14 6 THR B C 1
ATOM 2807 O O . THR B 1 6 ? 48.625 4.016 -8.219 1 31.14 6 THR B O 1
ATOM 2810 N N . LYS B 1 7 ? 49.625 2.773 -6.867 1 34.84 7 LYS B N 1
ATOM 2811 C CA . LYS B 1 7 ? 48.719 1.719 -6.43 1 34.84 7 LYS B CA 1
ATOM 2812 C C . LYS B 1 7 ? 47.531 2.299 -5.672 1 34.84 7 LYS B C 1
ATOM 2814 O O . LYS B 1 7 ? 47.719 2.973 -4.656 1 34.84 7 LYS B O 1
ATOM 2819 N N . GLY B 1 8 ? 46.5 2.695 -6.27 1 33.75 8 GLY B N 1
ATOM 2820 C CA . GLY B 1 8 ? 45.25 3.307 -5.797 1 33.75 8 GLY B CA 1
ATOM 2821 C C . GLY B 1 8 ? 44.688 2.641 -4.555 1 33.75 8 GLY B C 1
ATOM 2822 O O . GLY B 1 8 ? 44.75 1.416 -4.422 1 33.75 8 GLY B O 1
ATOM 2823 N N . VAL B 1 9 ? 44.875 3.111 -3.357 1 35 9 VAL B N 1
ATOM 2824 C CA . VAL B 1 9 ? 44.281 2.688 -2.096 1 35 9 VAL B CA 1
ATOM 2825 C C . VAL B 1 9 ? 42.875 2.16 -2.342 1 35 9 VAL B C 1
ATOM 2827 O O . VAL B 1 9 ? 42.031 2.84 -2.959 1 35 9 VAL B O 1
ATOM 2830 N N . PRO B 1 10 ? 42.656 0.815 -2.406 1 36.75 10 PRO B N 1
ATOM 2831 C CA . PRO B 1 10 ? 41.312 0.28 -2.559 1 36.75 10 PRO B CA 1
ATOM 2832 C C . PRO B 1 10 ? 40.281 0.973 -1.651 1 36.75 10 PRO B C 1
ATOM 2834 O O . PRO B 1 10 ? 40.562 1.209 -0.473 1 36.75 10 PRO B O 1
ATOM 2837 N N . LEU B 1 11 ? 39.531 1.93 -1.937 1 39.5 11 LEU B N 1
ATOM 2838 C CA . LEU B 1 11 ? 38.469 2.479 -1.124 1 39.5 11 LEU B CA 1
ATOM 2839 C C . LEU B 1 11 ? 37.719 1.367 -0.394 1 39.5 11 LEU B C 1
ATOM 2841 O O . LEU B 1 11 ? 37.375 0.338 -0.99 1 39.5 11 LEU B O 1
ATOM 2845 N N . PRO B 1 12 ? 37.938 1.133 0.841 1 44.72 12 PRO B N 1
ATOM 2846 C CA . PRO B 1 12 ? 37.281 0.073 1.617 1 44.72 12 PRO B CA 1
ATOM 2847 C C . PRO B 1 12 ? 35.844 -0.174 1.186 1 44.72 12 PRO B C 1
ATOM 2849 O O . PRO B 1 12 ? 35.094 0.777 0.948 1 44.72 12 PRO B O 1
ATOM 2852 N N . ARG B 1 13 ? 35.531 -1.192 0.415 1 58.44 13 ARG B N 1
ATOM 2853 C CA . ARG B 1 13 ? 34.156 -1.581 0.051 1 58.44 13 ARG B CA 1
ATOM 2854 C C . ARG B 1 13 ? 33.312 -1.781 1.292 1 58.44 13 ARG B C 1
ATOM 2856 O O . ARG B 1 13 ? 33.656 -2.557 2.182 1 58.44 13 ARG B O 1
ATOM 2863 N N . VAL B 1 14 ? 32.531 -0.785 1.724 1 72.56 14 VAL B N 1
ATOM 2864 C CA . VAL B 1 14 ? 31.609 -0.854 2.855 1 72.56 14 VAL B CA 1
ATOM 2865 C C . VAL B 1 14 ? 30.672 -2.049 2.691 1 72.56 14 VAL B C 1
ATOM 2867 O O . VAL B 1 14 ? 30.094 -2.248 1.622 1 72.56 14 VAL B O 1
ATOM 2870 N N . GLY B 1 15 ? 30.766 -3.037 3.578 1 85.19 15 GLY B N 1
ATOM 2871 C CA . GLY B 1 15 ? 29.938 -4.227 3.568 1 85.19 15 GLY B CA 1
ATOM 2872 C C . GLY B 1 15 ? 28.453 -3.912 3.482 1 85.19 15 GLY B C 1
ATOM 2873 O O . GLY B 1 15 ? 28.031 -2.803 3.812 1 85.19 15 GLY B O 1
ATOM 2874 N N . GLN B 1 16 ? 27.75 -4.789 2.926 1 85.56 16 GLN B N 1
ATOM 2875 C CA . GLN B 1 16 ? 26.312 -4.633 2.732 1 85.56 16 GLN B CA 1
ATOM 2876 C C . GLN B 1 16 ? 25.609 -4.289 4.047 1 85.56 16 GLN B C 1
ATOM 2878 O O . GLN B 1 16 ? 24.719 -3.439 4.074 1 85.56 16 GLN B O 1
ATOM 2883 N N . GLU B 1 17 ? 26.016 -4.926 5.113 1 88.25 17 GLU B N 1
ATOM 2884 C CA . GLU B 1 17 ? 25.391 -4.68 6.406 1 88.25 17 GLU B CA 1
ATOM 2885 C C . GLU B 1 17 ? 25.578 -3.234 6.848 1 88.25 17 GLU B C 1
ATOM 2887 O O . GLU B 1 17 ? 24.656 -2.604 7.355 1 88.25 17 GLU B O 1
ATOM 2892 N N . THR B 1 18 ? 26.766 -2.773 6.629 1 89.94 18 THR B N 1
ATOM 2893 C CA . THR B 1 18 ? 27.047 -1.385 6.973 1 89.94 18 THR B CA 1
ATOM 2894 C C . THR B 1 18 ? 26.234 -0.433 6.109 1 89.94 18 THR B C 1
ATOM 2896 O O . THR B 1 18 ? 25.703 0.566 6.605 1 89.94 18 THR B O 1
ATOM 2899 N N . ARG B 1 19 ? 26.141 -0.764 4.883 1 91.81 19 ARG B N 1
ATOM 2900 C CA . ARG B 1 19 ? 25.344 0.053 3.969 1 91.81 19 ARG B CA 1
ATOM 2901 C C . ARG B 1 19 ? 23.891 0.117 4.414 1 91.81 19 ARG B C 1
ATOM 2903 O O . ARG B 1 19 ? 23.266 1.181 4.371 1 91.81 19 ARG B O 1
ATOM 2910 N N . LEU B 1 20 ? 23.422 -1.003 4.852 1 93 20 LEU B N 1
ATOM 2911 C CA . LEU B 1 20 ? 22.047 -1.067 5.305 1 93 20 LEU B CA 1
ATOM 2912 C C . LEU B 1 20 ? 21.859 -0.335 6.629 1 93 20 LEU B C 1
ATOM 2914 O O . LEU B 1 20 ? 20.797 0.232 6.895 1 93 20 LEU B O 1
ATOM 2918 N N . ASP B 1 21 ? 22.906 -0.273 7.414 1 91.5 21 ASP B N 1
ATOM 2919 C CA . ASP B 1 21 ? 22.875 0.466 8.672 1 91.5 21 ASP B CA 1
ATOM 2920 C C . ASP B 1 21 ? 22.812 1.972 8.422 1 91.5 21 ASP B C 1
ATOM 2922 O O . ASP B 1 21 ? 22.188 2.709 9.188 1 91.5 21 ASP B O 1
ATOM 2926 N N . TYR B 1 22 ? 23.547 2.346 7.371 1 92.56 22 TYR B N 1
ATOM 2927 C CA . TYR B 1 22 ? 23.562 3.75 6.977 1 92.56 22 TYR B CA 1
ATOM 2928 C C . TYR B 1 22 ? 22.797 3.963 5.676 1 92.56 22 TYR B C 1
ATOM 2930 O O . TYR B 1 22 ? 23.312 4.602 4.75 1 92.56 22 TYR B O 1
ATOM 2938 N N . ARG B 1 23 ? 21.641 3.449 5.723 1 95.31 23 ARG B N 1
ATOM 2939 C CA . ARG B 1 23 ? 20.828 3.32 4.512 1 95.31 23 ARG B CA 1
ATOM 2940 C C . ARG B 1 23 ? 20.594 4.68 3.859 1 95.31 23 ARG B C 1
ATOM 2942 O O . ARG B 1 23 ? 20.609 4.797 2.633 1 95.31 23 ARG B O 1
ATOM 2949 N N . VAL B 1 24 ? 20.438 5.715 4.656 1 95.44 24 VAL B N 1
ATOM 2950 C CA . VAL B 1 24 ? 20.156 7.059 4.16 1 95.44 24 VAL B CA 1
ATOM 2951 C C . VAL B 1 24 ? 21.312 7.547 3.305 1 95.44 24 VAL B C 1
ATOM 2953 O O . VAL B 1 24 ? 21.109 8.18 2.266 1 95.44 24 VAL B O 1
ATOM 2956 N N . ILE B 1 25 ? 22.484 7.234 3.693 1 95 25 ILE B N 1
ATOM 2957 C CA . ILE B 1 25 ? 23.672 7.598 2.938 1 95 25 ILE B CA 1
ATOM 2958 C C . ILE B 1 25 ? 23.812 6.695 1.714 1 95 25 ILE B C 1
ATOM 2960 O O . ILE B 1 25 ? 24.172 7.156 0.631 1 95 25 ILE B O 1
ATOM 2964 N N . ASP B 1 26 ? 23.516 5.449 1.926 1 95.44 26 ASP B N 1
ATOM 2965 C CA . ASP B 1 26 ? 23.625 4.453 0.866 1 95.44 26 ASP B CA 1
ATOM 2966 C C . ASP B 1 26 ? 22.75 4.809 -0.327 1 95.44 26 ASP B C 1
ATOM 2968 O O . ASP B 1 26 ? 23.141 4.629 -1.479 1 95.44 26 ASP B O 1
ATOM 2972 N N . VAL B 1 27 ? 21.562 5.34 -0.086 1 96.69 27 VAL B N 1
ATOM 2973 C CA . VAL B 1 27 ? 20.594 5.539 -1.167 1 96.69 27 VAL B CA 1
ATOM 2974 C C . VAL B 1 27 ? 20.844 6.895 -1.826 1 96.69 27 VAL B C 1
ATOM 2976 O O . VAL B 1 27 ? 20.203 7.223 -2.834 1 96.69 27 VAL B O 1
ATOM 2979 N N . ARG B 1 28 ? 21.828 7.703 -1.367 1 96 28 ARG B N 1
ATOM 2980 C CA . ARG B 1 28 ? 22.156 8.984 -1.98 1 96 28 ARG B CA 1
ATOM 2981 C C . ARG B 1 28 ? 22.922 8.781 -3.281 1 96 28 ARG B C 1
ATOM 2983 O O . ARG B 1 28 ? 23.016 9.695 -4.105 1 96 28 ARG B O 1
ATOM 2990 N N . THR B 1 29 ? 23.469 7.645 -3.391 1 96.38 29 THR B N 1
ATOM 2991 C CA . THR B 1 29 ? 24.25 7.367 -4.59 1 96.38 29 THR B CA 1
ATOM 2992 C C . THR B 1 29 ? 23.359 7.32 -5.824 1 96.38 29 THR B C 1
ATOM 2994 O O . THR B 1 29 ? 22.156 7.051 -5.719 1 96.38 29 THR B O 1
ATOM 2997 N N . PRO B 1 30 ? 23.984 7.547 -6.973 1 97.38 30 PRO B N 1
ATOM 2998 C CA . PRO B 1 30 ? 23.203 7.43 -8.203 1 97.38 30 PRO B CA 1
ATOM 2999 C C . PRO B 1 30 ? 22.531 6.066 -8.359 1 97.38 30 PRO B C 1
ATOM 3001 O O . PRO B 1 30 ? 21.391 5.98 -8.812 1 97.38 30 PRO B O 1
ATOM 3004 N N . THR B 1 31 ? 23.25 5.066 -7.953 1 97.88 31 THR B N 1
ATOM 3005 C CA . THR B 1 31 ? 22.703 3.715 -8.031 1 97.88 31 THR B CA 1
ATOM 3006 C C . THR B 1 31 ? 21.516 3.555 -7.09 1 97.88 31 THR B C 1
ATOM 3008 O O . THR B 1 31 ? 20.469 3.041 -7.484 1 97.88 31 THR B O 1
ATOM 3011 N N . GLY B 1 32 ? 21.688 4.023 -5.859 1 97.56 32 GLY B N 1
ATOM 3012 C CA . GLY B 1 32 ? 20.594 3.973 -4.902 1 97.56 32 GLY B CA 1
ATOM 3013 C C . GLY B 1 32 ? 19.359 4.719 -5.367 1 97.56 32 GLY B C 1
ATOM 3014 O O . GLY B 1 32 ? 18.25 4.203 -5.277 1 97.56 32 GLY B O 1
ATOM 3015 N N . GLN B 1 33 ? 19.578 5.859 -5.918 1 98.5 33 GLN B N 1
ATOM 3016 C CA . GLN B 1 33 ? 18.484 6.66 -6.445 1 98.5 33 GLN B CA 1
ATOM 3017 C C . GLN B 1 33 ? 17.812 5.961 -7.625 1 98.5 33 GLN B C 1
ATOM 3019 O O . GLN B 1 33 ? 16.578 5.926 -7.715 1 98.5 33 GLN B O 1
ATOM 3024 N N . ALA B 1 34 ? 18.609 5.383 -8.43 1 98.81 34 ALA B N 1
ATOM 3025 C CA . ALA B 1 34 ? 18.125 4.758 -9.664 1 98.81 34 ALA B CA 1
ATOM 3026 C C . ALA B 1 34 ? 17.266 3.535 -9.359 1 98.81 34 ALA B C 1
ATOM 3028 O O . ALA B 1 34 ? 16.234 3.33 -9.984 1 98.81 34 ALA B O 1
ATOM 3029 N N . ILE B 1 35 ? 17.625 2.758 -8.391 1 98.81 35 ILE B N 1
ATOM 3030 C CA . ILE B 1 35 ? 16.906 1.527 -8.055 1 98.81 35 ILE B CA 1
ATOM 3031 C C . ILE B 1 35 ? 15.469 1.849 -7.668 1 98.81 35 ILE B C 1
ATOM 3033 O O . ILE B 1 35 ? 14.531 1.219 -8.164 1 98.81 35 ILE B O 1
ATOM 3037 N N . PHE B 1 36 ? 15.266 2.852 -6.934 1 98.81 36 PHE B N 1
ATOM 3038 C CA . PHE B 1 36 ? 13.93 3.121 -6.41 1 98.81 36 PHE B CA 1
ATOM 3039 C C . PHE B 1 36 ? 13.109 3.926 -7.41 1 98.81 36 PHE B C 1
ATOM 3041 O O . PHE B 1 36 ? 11.875 3.889 -7.379 1 98.81 36 PHE B O 1
ATOM 3048 N N . ARG B 1 37 ? 13.773 4.586 -8.281 1 98.69 37 ARG B N 1
ATOM 3049 C CA . ARG B 1 37 ? 13.039 5.18 -9.398 1 98.69 37 ARG B CA 1
ATOM 3050 C C . ARG B 1 37 ? 12.531 4.105 -10.352 1 98.69 37 ARG B C 1
ATOM 3052 O O . ARG B 1 37 ? 11.406 4.195 -10.852 1 98.69 37 ARG B O 1
ATOM 3059 N N . VAL B 1 38 ? 13.391 3.086 -10.594 1 98.88 38 VAL B N 1
ATOM 3060 C CA . VAL B 1 38 ? 12.953 1.945 -11.398 1 98.88 38 VAL B CA 1
ATOM 3061 C C . VAL B 1 38 ? 11.797 1.237 -10.703 1 98.88 38 VAL B C 1
ATOM 3063 O O . VAL B 1 38 ? 10.812 0.873 -11.352 1 98.88 38 VAL B O 1
ATOM 3066 N N . GLN B 1 39 ? 11.875 1.085 -9.414 1 98.88 39 GLN B N 1
ATOM 3067 C CA . GLN B 1 39 ? 10.812 0.431 -8.648 1 98.88 39 GLN B CA 1
ATOM 3068 C C . GLN B 1 39 ? 9.5 1.199 -8.758 1 98.88 39 GLN B C 1
ATOM 3070 O O . GLN B 1 39 ? 8.438 0.6 -8.922 1 98.88 39 GLN B O 1
ATOM 3075 N N . HIS B 1 40 ? 9.609 2.496 -8.648 1 98.69 40 HIS B N 1
ATOM 3076 C CA . HIS B 1 40 ? 8.453 3.369 -8.828 1 98.69 40 HIS B CA 1
ATOM 3077 C C . HIS B 1 40 ? 7.809 3.154 -10.195 1 98.69 40 HIS B C 1
ATOM 3079 O O . HIS B 1 40 ? 6.586 3.061 -10.297 1 98.69 40 HIS B O 1
ATOM 3085 N N . GLN B 1 41 ? 8.633 2.996 -11.211 1 98.75 41 GLN B N 1
ATOM 3086 C CA . GLN B 1 41 ? 8.125 2.805 -12.562 1 98.75 41 GLN B CA 1
ATOM 3087 C C . GLN B 1 41 ? 7.461 1.44 -12.719 1 98.75 41 GLN B C 1
ATOM 3089 O O . GLN B 1 41 ? 6.445 1.312 -13.406 1 98.75 41 GLN B O 1
ATOM 3094 N N . VAL B 1 42 ? 8 0.43 -12.109 1 98.88 42 VAL B N 1
ATOM 3095 C CA . VAL B 1 42 ? 7.41 -0.904 -12.156 1 98.88 42 VAL B CA 1
ATOM 3096 C C . VAL B 1 42 ? 6.008 -0.871 -11.555 1 98.88 42 VAL B C 1
ATOM 3098 O O . VAL B 1 42 ? 5.051 -1.347 -12.172 1 98.88 42 VAL B O 1
ATOM 3101 N N . GLU B 1 43 ? 5.887 -0.293 -10.352 1 98.75 43 GLU B N 1
ATOM 3102 C CA . GLU B 1 43 ? 4.59 -0.224 -9.688 1 98.75 43 GLU B CA 1
ATOM 3103 C C . GLU B 1 43 ? 3.592 0.592 -10.5 1 98.75 43 GLU B C 1
ATOM 3105 O O . GLU B 1 43 ? 2.43 0.204 -10.641 1 98.75 43 GLU B O 1
ATOM 3110 N N . ASN B 1 44 ? 4.043 1.735 -11.016 1 98.25 44 ASN B N 1
ATOM 3111 C CA . ASN B 1 44 ? 3.156 2.594 -11.789 1 98.25 44 ASN B CA 1
ATOM 3112 C C . ASN B 1 44 ? 2.631 1.878 -13.031 1 98.25 44 ASN B C 1
ATOM 3114 O O . ASN B 1 44 ? 1.449 1.985 -13.367 1 98.25 44 ASN B O 1
ATOM 3118 N N . LYS B 1 45 ? 3.479 1.186 -13.703 1 98.56 45 LYS B N 1
ATOM 3119 C CA . LYS B 1 45 ? 3.072 0.485 -14.922 1 98.56 45 LYS B CA 1
ATOM 3120 C C . LYS B 1 45 ? 2.133 -0.674 -14.602 1 98.56 45 LYS B C 1
ATOM 3122 O O . LYS B 1 45 ? 1.217 -0.969 -15.367 1 98.56 45 LYS B O 1
ATOM 3127 N N . PHE B 1 46 ? 2.398 -1.328 -13.492 1 98.81 46 PHE B N 1
ATOM 3128 C CA . PHE B 1 46 ? 1.494 -2.365 -13.008 1 98.81 46 PHE B CA 1
ATOM 3129 C C . PHE B 1 46 ? 0.079 -1.82 -12.859 1 98.81 46 PHE B C 1
ATOM 3131 O O . PHE B 1 46 ? -0.873 -2.393 -13.391 1 98.81 46 PHE B O 1
ATOM 3138 N N . ARG B 1 47 ? -0.058 -0.745 -12.18 1 98.62 47 ARG B N 1
ATOM 3139 C CA . ARG B 1 47 ? -1.354 -0.131 -11.906 1 98.62 47 ARG B CA 1
ATOM 3140 C C . ARG B 1 47 ? -2.002 0.368 -13.195 1 98.62 47 ARG B C 1
ATOM 3142 O O . ARG B 1 47 ? -3.197 0.157 -13.414 1 98.62 47 ARG B O 1
ATOM 3149 N N . GLU B 1 48 ? -1.197 1.009 -13.977 1 98.12 48 GLU B N 1
ATOM 3150 C CA . GLU B 1 48 ? -1.701 1.563 -15.227 1 98.12 48 GLU B CA 1
ATOM 3151 C C . GLU B 1 48 ? -2.25 0.467 -16.141 1 98.12 48 GLU B C 1
ATOM 3153 O O . GLU B 1 48 ? -3.344 0.602 -16.688 1 98.12 48 GLU B O 1
ATOM 3158 N N . TYR B 1 49 ? -1.485 -0.574 -16.312 1 98.75 49 TYR B N 1
ATOM 3159 C CA . TYR B 1 49 ? -1.865 -1.671 -17.203 1 98.75 49 TYR B CA 1
ATOM 3160 C C . TYR B 1 49 ? -3.174 -2.307 -16.75 1 98.75 49 TYR B C 1
ATOM 3162 O O . TYR B 1 49 ? -4.066 -2.549 -17.562 1 98.75 49 TYR B O 1
ATOM 3170 N N . LEU B 1 50 ? -3.297 -2.59 -15.453 1 98.88 50 LEU B N 1
ATOM 3171 C CA . LEU B 1 50 ? -4.469 -3.285 -14.93 1 98.88 50 LEU B CA 1
ATOM 3172 C C . LEU B 1 50 ? -5.684 -2.365 -14.914 1 98.88 50 LEU B C 1
ATOM 3174 O O . LEU B 1 50 ? -6.797 -2.793 -15.227 1 98.88 50 LEU B O 1
ATOM 3178 N N . SER B 1 51 ? -5.441 -1.083 -14.57 1 98.19 51 SER B N 1
ATOM 3179 C CA . SER B 1 51 ? -6.551 -0.135 -14.594 1 98.19 51 SER B CA 1
ATOM 3180 C C . SER B 1 51 ? -7.141 -0.006 -15.992 1 98.19 51 SER B C 1
ATOM 3182 O O . SER B 1 51 ? -8.352 0.139 -16.156 1 98.19 51 SER B O 1
ATOM 3184 N N . ALA B 1 52 ? -6.316 -0.078 -16.984 1 98.25 52 ALA B N 1
ATOM 3185 C CA . ALA B 1 52 ? -6.754 0.021 -18.375 1 98.25 52 ALA B CA 1
ATOM 3186 C C . ALA B 1 52 ? -7.555 -1.211 -18.781 1 98.25 52 ALA B C 1
ATOM 3188 O O . ALA B 1 52 ? -8.211 -1.211 -19.828 1 98.25 52 ALA B O 1
ATOM 3189 N N . ARG B 1 53 ? -7.547 -2.195 -17.984 1 98.31 53 ARG B N 1
ATOM 3190 C CA . ARG B 1 53 ? -8.25 -3.441 -18.266 1 98.31 53 ARG B CA 1
ATOM 3191 C C . ARG B 1 53 ? -9.336 -3.703 -17.219 1 98.31 53 ARG B C 1
ATOM 3193 O O . ARG B 1 53 ? -9.609 -4.855 -16.875 1 98.31 53 ARG B O 1
ATOM 3200 N N . ASP B 1 54 ? -9.781 -2.646 -16.609 1 97.56 54 ASP B N 1
ATOM 3201 C CA . ASP B 1 54 ? -10.984 -2.594 -15.797 1 97.56 54 ASP B CA 1
ATOM 3202 C C . ASP B 1 54 ? -10.742 -3.207 -14.422 1 97.56 54 ASP B C 1
ATOM 3204 O O . ASP B 1 54 ? -11.688 -3.607 -13.734 1 97.56 54 ASP B O 1
ATOM 3208 N N . PHE B 1 55 ? -9.508 -3.406 -14.055 1 98.88 55 PHE B N 1
ATOM 3209 C CA . PHE B 1 55 ? -9.227 -3.754 -12.664 1 98.88 55 PHE B CA 1
ATOM 3210 C C . PHE B 1 55 ? -9.43 -2.549 -11.758 1 98.88 55 PHE B C 1
ATOM 3212 O O . PHE B 1 55 ? -9.117 -1.419 -12.133 1 98.88 55 PHE B O 1
ATOM 3219 N N . ILE B 1 56 ? -9.859 -2.82 -10.547 1 98.38 56 ILE B N 1
ATOM 3220 C CA . ILE B 1 56 ? -10 -1.772 -9.547 1 98.38 56 ILE B CA 1
ATOM 3221 C C . ILE B 1 56 ? -9 -2.012 -8.406 1 98.38 56 ILE B C 1
ATOM 3223 O O . ILE B 1 56 ? -8.82 -3.148 -7.969 1 98.38 56 ILE B O 1
ATOM 3227 N N . GLY B 1 57 ? -8.359 -0.942 -8.039 1 98.75 57 GLY B N 1
ATOM 3228 C CA . GLY B 1 57 ? -7.465 -1.04 -6.895 1 98.75 57 GLY B CA 1
ATOM 3229 C C . GLY B 1 57 ? -8.195 -1.129 -5.57 1 98.75 57 GLY B C 1
ATOM 3230 O O . GLY B 1 57 ? -9.125 -0.357 -5.312 1 98.75 57 GLY B O 1
ATOM 3231 N N . ILE B 1 58 ? -7.793 -2.113 -4.711 1 98.81 58 ILE B N 1
ATOM 3232 C CA . ILE B 1 58 ? -8.414 -2.279 -3.402 1 98.81 58 ILE B CA 1
ATOM 3233 C C . ILE B 1 58 ? -7.34 -2.385 -2.324 1 98.81 58 ILE B C 1
ATOM 3235 O O . ILE B 1 58 ? -6.148 -2.488 -2.635 1 98.81 58 ILE B O 1
ATOM 3239 N N . HIS B 1 59 ? -7.754 -2.285 -1.092 1 98.69 59 HIS B N 1
ATOM 3240 C CA . HIS B 1 59 ? -6.91 -2.475 0.081 1 98.69 59 HIS B CA 1
ATOM 3241 C C . HIS B 1 59 ? -7.52 -3.49 1.042 1 98.69 59 HIS B C 1
ATOM 3243 O O . HIS B 1 59 ? -8.539 -3.215 1.679 1 98.69 59 HIS B O 1
ATOM 3249 N N . THR B 1 60 ? -6.887 -4.609 1.129 1 97.94 60 THR B N 1
ATOM 3250 C CA . THR B 1 60 ? -7.352 -5.652 2.039 1 97.94 60 THR B CA 1
ATOM 3251 C C . THR B 1 60 ? -6.73 -5.48 3.422 1 97.94 60 THR B C 1
ATOM 3253 O O . THR B 1 60 ? -5.711 -4.801 3.568 1 97.94 60 THR B O 1
ATOM 3256 N N . PRO B 1 61 ? -7.316 -6.066 4.406 1 96.38 61 PRO B N 1
ATOM 3257 C CA . PRO B 1 61 ? -6.77 -5.91 5.758 1 96.38 61 PRO B CA 1
ATOM 3258 C C . PRO B 1 61 ? -5.395 -6.551 5.918 1 96.38 61 PRO B C 1
ATOM 3260 O O . PRO B 1 61 ? -5.129 -7.602 5.324 1 96.38 61 PRO B O 1
ATOM 3263 N N . LYS B 1 62 ? -4.613 -5.895 6.812 1 97.38 62 LYS B N 1
ATOM 3264 C CA . LYS B 1 62 ? -3.293 -6.434 7.129 1 97.38 62 LYS B CA 1
ATOM 3265 C C . LYS B 1 62 ? -3.291 -7.117 8.492 1 97.38 62 LYS B C 1
ATOM 3267 O O . LYS B 1 62 ? -2.354 -7.84 8.828 1 97.38 62 LYS B O 1
ATOM 3272 N N . LEU B 1 63 ? -4.312 -6.852 9.258 1 95.81 63 LEU B N 1
ATOM 3273 C CA . LEU B 1 63 ? -4.59 -7.57 10.5 1 95.81 63 LEU B CA 1
ATOM 3274 C C . LEU B 1 63 ? -5.766 -8.531 10.32 1 95.81 63 LEU B C 1
ATOM 3276 O O . LEU B 1 63 ? -6.855 -8.109 9.922 1 95.81 63 LEU B O 1
ATOM 3280 N N . ILE B 1 64 ? -5.523 -9.789 10.672 1 92.69 64 ILE B N 1
ATOM 3281 C CA . ILE B 1 64 ? -6.566 -10.789 10.469 1 92.69 64 ILE B CA 1
ATOM 3282 C C . ILE B 1 64 ? -6.672 -11.672 11.711 1 92.69 64 ILE B C 1
ATOM 3284 O O . ILE B 1 64 ? -5.762 -11.711 12.539 1 92.69 64 ILE B O 1
ATOM 3288 N N . SER B 1 65 ? -7.852 -12.297 12.141 1 83.62 65 SER B N 1
ATOM 3289 C CA . SER B 1 65 ? -8.109 -13.102 13.328 1 83.62 65 SER B CA 1
ATOM 3290 C C . SER B 1 65 ? -7.328 -14.406 13.289 1 83.62 65 SER B C 1
ATOM 3292 O O . SER B 1 65 ? -6.922 -14.922 14.336 1 83.62 65 SER B O 1
ATOM 3294 N N . GLY B 1 66 ? -7.016 -14.953 12.391 1 69.81 66 GLY B N 1
ATOM 3295 C CA . GLY B 1 66 ? -6.41 -16.281 12.375 1 69.81 66 GLY B CA 1
ATOM 3296 C C . GLY B 1 66 ? -5.301 -16.422 11.352 1 69.81 66 GLY B C 1
ATOM 3297 O O . GLY B 1 66 ? -4.859 -15.422 10.773 1 69.81 66 GLY B O 1
ATOM 3298 N N . SER B 1 67 ? -4.602 -17.672 11.648 1 59.75 67 SER B N 1
ATOM 3299 C CA . SER B 1 67 ? -3.525 -18 10.719 1 59.75 67 SER B CA 1
ATOM 3300 C C . SER B 1 67 ? -4.066 -18.25 9.312 1 59.75 67 SER B C 1
ATOM 3302 O O . SER B 1 67 ? -4.988 -19.047 9.133 1 59.75 67 SER B O 1
ATOM 3304 N N . SER B 1 68 ? -4.344 -17.094 8.562 1 56.69 68 SER B N 1
ATOM 3305 C CA . SER B 1 68 ? -4.875 -17.359 7.223 1 56.69 68 SER B CA 1
ATOM 3306 C C . SER B 1 68 ? -4.242 -18.594 6.605 1 56.69 68 SER B C 1
ATOM 3308 O O . SER B 1 68 ? -4.934 -19.578 6.332 1 56.69 68 SER B O 1
ATOM 3310 N N . GLU B 1 69 ? -3.086 -18.344 5.734 1 52.66 69 GLU B N 1
ATOM 3311 C CA . GLU B 1 69 ? -2.539 -19.266 4.746 1 52.66 69 GLU B CA 1
ATOM 3312 C C . GLU B 1 69 ? -1.401 -20.094 5.336 1 52.66 69 GLU B C 1
ATOM 3314 O O . GLU B 1 69 ? -0.984 -21.094 4.746 1 52.66 69 GLU B O 1
ATOM 3319 N N . GLY B 1 70 ? -0.856 -19.688 6.488 1 54.59 70 GLY B N 1
ATOM 3320 C CA . GLY B 1 70 ? 0.507 -20.188 6.438 1 54.59 70 GLY B CA 1
ATOM 3321 C C . GLY B 1 70 ? 0.948 -20.859 7.73 1 54.59 70 GLY B C 1
ATOM 3322 O O . GLY B 1 70 ? 2.137 -21.109 7.926 1 54.59 70 GLY B O 1
ATOM 3323 N N . GLY B 1 71 ? -0.001 -21.328 8.539 1 55.47 71 GLY B N 1
ATOM 3324 C CA . GLY B 1 71 ? 0.547 -22.125 9.625 1 55.47 71 GLY B CA 1
ATOM 3325 C C . GLY B 1 71 ? 1.428 -21.328 10.57 1 55.47 71 GLY B C 1
ATOM 3326 O O . GLY B 1 71 ? 1.026 -20.266 11.055 1 55.47 71 GLY B O 1
ATOM 3327 N N . ALA B 1 72 ? 2.883 -21.734 10.82 1 57.84 72 ALA B N 1
ATOM 3328 C CA . ALA B 1 72 ? 3.869 -21.375 11.836 1 57.84 72 ALA B CA 1
ATOM 3329 C C . ALA B 1 72 ? 4.582 -20.078 11.461 1 57.84 72 ALA B C 1
ATOM 3331 O O . ALA B 1 72 ? 5.172 -19.422 12.32 1 57.84 72 ALA B O 1
ATOM 3332 N N . ALA B 1 73 ? 4.418 -19.484 10.312 1 81.12 73 ALA B N 1
ATOM 3333 C CA . ALA B 1 73 ? 5.27 -18.375 9.914 1 81.12 73 ALA B CA 1
ATOM 3334 C C . ALA B 1 73 ? 4.477 -17.078 9.844 1 81.12 73 ALA B C 1
ATOM 3336 O O . ALA B 1 73 ? 4.605 -16.312 8.883 1 81.12 73 ALA B O 1
ATOM 3337 N N . VAL B 1 74 ? 3.693 -16.875 10.992 1 89.69 74 VAL B N 1
ATOM 3338 C CA . VAL B 1 74 ? 2.895 -15.664 11.016 1 89.69 74 VAL B CA 1
ATOM 3339 C C . VAL B 1 74 ? 3.283 -14.812 12.227 1 89.69 74 VAL B C 1
ATOM 3341 O O . VAL B 1 74 ? 3.549 -15.352 13.305 1 89.69 74 VAL B O 1
ATOM 3344 N N . PHE B 1 75 ? 3.355 -13.469 12.023 1 93.69 75 PHE B N 1
ATOM 3345 C CA . PHE B 1 75 ? 3.516 -12.555 13.148 1 93.69 75 PHE B CA 1
ATOM 3346 C C . PHE B 1 75 ? 2.207 -12.406 13.914 1 93.69 75 PHE B C 1
ATOM 3348 O O . PHE B 1 75 ? 1.164 -12.117 13.328 1 93.69 75 PHE B O 1
ATOM 3355 N N . LYS B 1 76 ? 2.301 -12.648 15.172 1 92.44 76 LYS B N 1
ATOM 3356 C CA . LYS B 1 76 ? 1.105 -12.57 16.016 1 92.44 76 LYS B CA 1
ATOM 3357 C C . LYS B 1 76 ? 1.164 -11.359 16.938 1 92.44 76 LYS B C 1
ATOM 3359 O O . LYS B 1 76 ? 2.248 -10.906 17.312 1 92.44 76 LYS B O 1
ATOM 3364 N N . LEU B 1 77 ? -0.018 -10.82 17.25 1 93.31 77 LEU B N 1
ATOM 3365 C CA . LEU B 1 77 ? -0.094 -9.742 18.234 1 93.31 77 LEU B CA 1
ATOM 3366 C C . LEU B 1 77 ? -1.435 -9.758 18.953 1 93.31 77 LEU B C 1
ATOM 3368 O O . LEU B 1 77 ? -2.379 -10.414 18.516 1 93.31 77 LEU B O 1
ATOM 3372 N N . GLU B 1 78 ? -1.408 -9.109 20.109 1 92 78 GLU B N 1
ATOM 3373 C CA . GLU B 1 78 ? -2.664 -8.875 20.812 1 92 78 GLU B CA 1
ATOM 3374 C C . GLU B 1 78 ? -3.42 -7.688 20.219 1 92 78 GLU B C 1
ATOM 3376 O O . GLU B 1 78 ? -2.871 -6.59 20.109 1 92 78 GLU B O 1
ATOM 3381 N N . TYR B 1 79 ? -4.555 -8.055 19.844 1 92.62 79 TYR B N 1
ATOM 3382 C CA . TYR B 1 79 ? -5.414 -6.992 19.328 1 92.62 79 TYR B CA 1
ATOM 3383 C C . TYR B 1 79 ? -6.238 -6.363 20.438 1 92.62 79 TYR B C 1
ATOM 3385 O O . TYR B 1 79 ? -5.801 -6.316 21.594 1 92.62 79 TYR B O 1
ATOM 3393 N N . LYS B 1 80 ? -7.398 -5.832 20.172 1 90.06 80 LYS B N 1
ATOM 3394 C CA . LYS B 1 80 ? -8.242 -5.133 21.141 1 90.06 80 LYS B CA 1
ATOM 3395 C C . LYS B 1 80 ? -9.195 -6.102 21.844 1 90.06 80 LYS B C 1
ATOM 3397 O O . LYS B 1 80 ? -9.578 -7.121 21.266 1 90.06 80 LYS B O 1
ATOM 3402 N N . ASN B 1 81 ? -9.461 -5.859 23.125 1 88 81 ASN B N 1
ATOM 3403 C CA . ASN B 1 81 ? -10.461 -6.586 23.891 1 88 81 ASN B CA 1
ATOM 3404 C C . ASN B 1 81 ? -10.117 -8.07 24 1 88 81 ASN B C 1
ATOM 3406 O O . ASN B 1 81 ? -10.984 -8.93 23.844 1 88 81 ASN B O 1
ATOM 3410 N N . GLY B 1 82 ? -8.891 -8.375 24.078 1 87.5 82 GLY B N 1
ATOM 3411 C CA . GLY B 1 82 ? -8.445 -9.734 24.328 1 87.5 82 GLY B CA 1
ATOM 3412 C C . GLY B 1 82 ? -8.383 -10.578 23.078 1 87.5 82 GLY B C 1
ATOM 3413 O O . GLY B 1 82 ? -8.102 -11.781 23.141 1 87.5 82 GLY B O 1
ATOM 3414 N N . LYS B 1 83 ? -8.586 -9.961 21.984 1 89.81 83 LYS B N 1
ATOM 3415 C CA . LYS B 1 83 ? -8.531 -10.695 20.719 1 89.81 83 LYS B CA 1
ATOM 3416 C C . LYS B 1 83 ? -7.094 -10.828 20.234 1 89.81 83 LYS B C 1
ATOM 3418 O O . LYS B 1 83 ? -6.281 -9.922 20.422 1 89.81 83 LYS B O 1
ATOM 3423 N N . SER B 1 84 ? -6.871 -11.969 19.609 1 90.75 84 SER B N 1
ATOM 3424 C CA . SER B 1 84 ? -5.582 -12.195 18.969 1 90.75 84 SER B CA 1
ATOM 3425 C C . SER B 1 84 ? -5.664 -11.953 17.453 1 90.75 84 SER B C 1
ATOM 3427 O O . SER B 1 84 ? -6.652 -12.32 16.812 1 90.75 84 SER B O 1
ATOM 3429 N N . ALA B 1 85 ? -4.605 -11.336 16.953 1 92.69 85 ALA B N 1
ATOM 3430 C CA . ALA B 1 85 ? -4.531 -11.07 15.516 1 92.69 85 ALA B CA 1
ATOM 3431 C C . ALA B 1 85 ? -3.186 -11.5 14.938 1 92.69 85 ALA B C 1
ATOM 3433 O O . ALA B 1 85 ? -2.24 -11.758 15.688 1 92.69 85 ALA B O 1
ATOM 3434 N N . CYS B 1 86 ? -3.164 -11.672 13.688 1 93.06 86 CYS B N 1
ATOM 3435 C CA . CYS B 1 86 ? -1.927 -11.93 12.961 1 93.06 86 CYS B CA 1
ATOM 3436 C C . CYS B 1 86 ? -1.788 -10.992 11.773 1 93.06 86 CYS B C 1
ATOM 3438 O O . CYS B 1 86 ? -2.775 -10.422 11.305 1 93.06 86 CYS B O 1
ATOM 3440 N N . LEU B 1 87 ? -0.581 -10.773 11.406 1 95.94 87 LEU B N 1
ATOM 3441 C CA . LEU B 1 87 ? -0.332 -9.992 10.203 1 95.94 87 LEU B CA 1
ATOM 3442 C C . LEU B 1 87 ? -0.509 -10.844 8.953 1 95.94 87 LEU B C 1
ATOM 3444 O O . LEU B 1 87 ? -0.106 -12.008 8.93 1 95.94 87 LEU B O 1
ATOM 3448 N N . ALA B 1 88 ? -1.056 -10.273 7.922 1 94.88 88 ALA B N 1
ATOM 3449 C CA . ALA B 1 88 ? -1.435 -11.008 6.719 1 94.88 88 ALA B CA 1
ATOM 3450 C C . ALA B 1 88 ? -0.206 -11.391 5.895 1 94.88 88 ALA B C 1
ATOM 3452 O O . ALA B 1 88 ? 0.625 -10.539 5.582 1 94.88 88 ALA B O 1
ATOM 3453 N N . GLN B 1 89 ? -0.14 -12.578 5.457 1 93.88 89 GLN B N 1
ATOM 3454 C CA . GLN B 1 89 ? 0.966 -13.062 4.641 1 93.88 89 GLN B CA 1
ATOM 3455 C C . GLN B 1 89 ? 0.709 -12.812 3.158 1 93.88 89 GLN B C 1
ATOM 3457 O O . GLN B 1 89 ? 1.608 -12.969 2.33 1 93.88 89 GLN B O 1
ATOM 3462 N N . SER B 1 90 ? -0.45 -12.516 2.838 1 94.56 90 SER B N 1
ATOM 3463 C CA . SER B 1 90 ? -0.881 -12.148 1.492 1 94.56 90 SER B CA 1
ATOM 3464 C C . SER B 1 90 ? -2.312 -11.625 1.494 1 94.56 90 SER B C 1
ATOM 3466 O O . SER B 1 90 ? -3.053 -11.828 2.461 1 94.56 90 SER B O 1
ATOM 3468 N N . PRO B 1 91 ? -2.732 -10.953 0.475 1 96.81 91 PRO B N 1
ATOM 3469 C CA . PRO B 1 91 ? -4.125 -10.5 0.385 1 96.81 91 PRO B CA 1
ATOM 3470 C C . PRO B 1 91 ? -5.047 -11.547 -0.238 1 96.81 91 PRO B C 1
ATOM 3472 O O . PRO B 1 91 ? -6.188 -11.234 -0.587 1 96.81 91 PRO B O 1
ATOM 3475 N N . GLN B 1 92 ? -4.668 -12.758 -0.376 1 96.56 92 GLN B N 1
ATOM 3476 C CA . GLN B 1 92 ? -5.27 -13.766 -1.245 1 96.56 92 GLN B CA 1
ATOM 3477 C C . GLN B 1 92 ? -6.727 -14.023 -0.864 1 96.56 92 GLN B C 1
ATOM 3479 O O . GLN B 1 92 ? -7.621 -13.922 -1.704 1 96.56 92 GLN B O 1
ATOM 3484 N N . LEU B 1 93 ? -7.012 -14.273 0.381 1 95.56 93 LEU B N 1
ATOM 3485 C CA . LEU B 1 93 ? -8.375 -14.625 0.763 1 95.56 93 LEU B CA 1
ATOM 3486 C C . LEU B 1 93 ? -9.312 -13.438 0.567 1 95.56 93 LEU B C 1
ATOM 3488 O O . LEU B 1 93 ? -10.414 -13.594 0.039 1 95.56 93 LEU B O 1
ATOM 3492 N N . HIS B 1 94 ? -8.828 -12.305 0.91 1 96.88 94 HIS B N 1
ATOM 3493 C CA . HIS B 1 94 ? -9.688 -11.133 0.861 1 96.88 94 HIS B CA 1
ATOM 3494 C C . HIS B 1 94 ? -9.883 -10.648 -0.572 1 96.88 94 HIS B C 1
ATOM 3496 O O . HIS B 1 94 ? -10.945 -10.117 -0.915 1 96.88 94 HIS B O 1
ATOM 3502 N N . LYS B 1 95 ? -8.867 -10.766 -1.454 1 98.06 95 LYS B N 1
ATOM 3503 C CA . LYS B 1 95 ? -9.125 -10.391 -2.84 1 98.06 95 LYS B CA 1
ATOM 3504 C C . LYS B 1 95 ? -10.125 -11.336 -3.492 1 98.06 95 LYS B C 1
ATOM 3506 O O . LYS B 1 95 ? -10.914 -10.914 -4.344 1 98.06 95 LYS B O 1
ATOM 3511 N N . GLN B 1 96 ? -10.133 -12.656 -3.066 1 98.06 96 GLN B N 1
ATOM 3512 C CA . GLN B 1 96 ? -11.188 -13.547 -3.539 1 98.06 96 GLN B CA 1
ATOM 3513 C C . GLN B 1 96 ? -12.555 -13.125 -3.014 1 98.06 96 GLN B C 1
ATOM 3515 O O . GLN B 1 96 ? -13.547 -13.164 -3.742 1 98.06 96 GLN B O 1
ATOM 3520 N N . MET B 1 97 ? -12.586 -12.703 -1.776 1 97.31 97 MET B N 1
ATOM 3521 C CA . MET B 1 97 ? -13.844 -12.219 -1.216 1 97.31 97 MET B CA 1
ATOM 3522 C C . MET B 1 97 ? -14.344 -10.992 -1.979 1 97.31 97 MET B C 1
ATOM 3524 O O . MET B 1 97 ? -15.547 -10.805 -2.127 1 97.31 97 MET B O 1
ATOM 3528 N N . ALA B 1 98 ? -13.414 -10.172 -2.412 1 98.19 98 ALA B N 1
ATOM 3529 C CA . ALA B 1 98 ? -13.805 -9.023 -3.232 1 98.19 98 ALA B CA 1
ATOM 3530 C C . ALA B 1 98 ? -14.461 -9.477 -4.531 1 98.19 98 ALA B C 1
ATOM 3532 O O . ALA B 1 98 ? -15.422 -8.859 -4.996 1 98.19 98 ALA B O 1
ATOM 3533 N N . ILE B 1 99 ? -13.953 -10.555 -5.137 1 98.31 99 ILE B N 1
ATOM 3534 C CA . ILE B 1 99 ? -14.57 -11.125 -6.332 1 98.31 99 ILE B CA 1
ATOM 3535 C C . ILE B 1 99 ? -15.977 -11.625 -6 1 98.31 99 ILE B C 1
ATOM 3537 O O . ILE B 1 99 ? -16.922 -11.383 -6.754 1 98.31 99 ILE B O 1
ATOM 3541 N N . CYS B 1 100 ? -16.109 -12.273 -4.84 1 97.19 100 CYS B N 1
ATOM 3542 C CA . CYS B 1 100 ? -17.422 -12.703 -4.371 1 97.19 100 CYS B CA 1
ATOM 3543 C C . CYS B 1 100 ? -18.344 -11.508 -4.191 1 97.19 100 CYS B C 1
ATOM 3545 O O . CYS B 1 100 ? -19.562 -11.633 -4.352 1 97.19 100 CYS B O 1
ATOM 3547 N N . GLY B 1 101 ? -17.719 -10.391 -3.848 1 97 101 GLY B N 1
ATOM 3548 C CA . GLY B 1 101 ? -18.469 -9.164 -3.625 1 97 101 GLY B CA 1
ATOM 3549 C C . GLY B 1 101 ? -18.875 -8.477 -4.91 1 97 101 GLY B C 1
ATOM 3550 O O . GLY B 1 101 ? -19.516 -7.422 -4.879 1 97 101 GLY B O 1
ATOM 3551 N N . GLY B 1 102 ? -18.453 -8.953 -6.035 1 97.44 102 GLY B N 1
ATOM 3552 C CA . GLY B 1 102 ? -18.938 -8.445 -7.305 1 97.44 102 GLY B CA 1
ATOM 3553 C C . GLY B 1 102 ? -17.953 -7.527 -8 1 97.44 102 GLY B C 1
ATOM 3554 O O . GLY B 1 102 ? -18.281 -6.93 -9.031 1 97.44 102 GLY B O 1
ATOM 3555 N N . PHE B 1 103 ? -16.734 -7.297 -7.602 1 97.88 103 PHE B N 1
ATOM 3556 C CA . PHE B 1 103 ? -15.789 -6.355 -8.195 1 97.88 103 PHE B CA 1
ATOM 3557 C C . PHE B 1 103 ? -15.219 -6.91 -9.492 1 97.88 103 PHE B C 1
ATOM 3559 O O . PHE B 1 103 ? -14.648 -6.164 -10.289 1 97.88 103 PHE B O 1
ATOM 3566 N N . ARG B 1 104 ? -15.266 -8.18 -9.781 1 98.12 104 ARG B N 1
ATOM 3567 C CA . ARG B 1 104 ? -14.953 -8.891 -11.016 1 98.12 104 ARG B CA 1
ATOM 3568 C C . ARG B 1 104 ? -13.445 -8.938 -11.25 1 98.12 104 ARG B C 1
ATOM 3570 O O . ARG B 1 104 ? -12.898 -9.984 -11.609 1 98.12 104 ARG B O 1
ATOM 3577 N N . ARG B 1 105 ? -12.742 -7.758 -11.203 1 98.88 105 ARG B N 1
ATOM 3578 C CA . ARG B 1 105 ? -11.305 -7.633 -11.375 1 98.88 105 ARG B CA 1
ATOM 3579 C C . ARG B 1 105 ? -10.711 -6.66 -10.367 1 98.88 105 ARG B C 1
ATOM 3581 O O . ARG B 1 105 ? -11.078 -5.484 -10.336 1 98.88 105 ARG B O 1
ATOM 3588 N N . VAL B 1 106 ? -9.773 -7.152 -9.578 1 98.94 106 VAL B N 1
ATOM 3589 C CA . VAL B 1 106 ? -9.188 -6.289 -8.555 1 98.94 106 VAL B CA 1
ATOM 3590 C C . VAL B 1 106 ? -7.672 -6.461 -8.539 1 98.94 106 VAL B C 1
ATOM 3592 O O . VAL B 1 106 ? -7.152 -7.496 -8.961 1 98.94 106 VAL B O 1
ATOM 3595 N N . PHE B 1 107 ? -6.977 -5.43 -8.156 1 98.94 107 PHE B N 1
ATOM 3596 C CA . PHE B 1 107 ? -5.551 -5.527 -7.855 1 98.94 107 PHE B CA 1
ATOM 3597 C C . PHE B 1 107 ? -5.227 -4.805 -6.555 1 98.94 107 PHE B C 1
ATOM 3599 O O . PHE B 1 107 ? -6.031 -4.012 -6.059 1 98.94 107 PHE B O 1
ATOM 3606 N N . GLU B 1 108 ? -4.102 -5.145 -5.996 1 98.75 108 GLU B N 1
ATOM 3607 C CA . GLU B 1 108 ? -3.611 -4.52 -4.77 1 98.75 108 GLU B CA 1
ATOM 3608 C C . GLU B 1 108 ? -2.09 -4.426 -4.77 1 98.75 108 GLU B C 1
ATOM 3610 O O . GLU B 1 108 ? -1.404 -5.363 -5.184 1 98.75 108 GLU B O 1
ATOM 3615 N N . VAL B 1 109 ? -1.654 -3.252 -4.371 1 98.81 109 VAL B N 1
ATOM 3616 C CA . VAL B 1 109 ? -0.25 -3.064 -4.023 1 98.81 109 VAL B CA 1
ATOM 3617 C C . VAL B 1 109 ? -0.119 -2.783 -2.529 1 98.81 109 VAL B C 1
ATOM 3619 O O . VAL B 1 109 ? -0.695 -1.818 -2.02 1 98.81 109 VAL B O 1
ATOM 3622 N N . GLY B 1 110 ? 0.575 -3.654 -1.84 1 98.38 110 GLY B N 1
ATOM 3623 C CA . GLY B 1 110 ? 0.69 -3.438 -0.407 1 98.38 110 GLY B CA 1
ATOM 3624 C C . GLY B 1 110 ? 1.635 -4.414 0.27 1 98.38 110 GLY B C 1
ATOM 3625 O O . GLY B 1 110 ? 2.07 -5.391 -0.343 1 98.38 110 GLY B O 1
ATOM 3626 N N . HIS B 1 111 ? 1.937 -4.191 1.521 1 98.44 111 HIS B N 1
ATOM 3627 C CA . HIS B 1 111 ? 2.896 -4.977 2.291 1 98.44 111 HIS B CA 1
ATOM 3628 C C . HIS B 1 111 ? 2.342 -6.355 2.623 1 98.44 111 HIS B C 1
ATOM 3630 O O . HIS B 1 111 ? 1.14 -6.508 2.855 1 98.44 111 HIS B O 1
ATOM 3636 N N . VAL B 1 112 ? 3.223 -7.246 2.666 1 96.62 112 VAL B N 1
ATOM 3637 C CA . VAL B 1 112 ? 2.988 -8.617 3.113 1 96.62 112 VAL B CA 1
ATOM 3638 C C . VAL B 1 112 ? 3.996 -8.984 4.199 1 96.62 112 VAL B C 1
ATOM 3640 O O . VAL B 1 112 ? 5.141 -8.523 4.176 1 96.62 112 VAL B O 1
ATOM 3643 N N . PHE B 1 113 ? 3.553 -9.82 5.148 1 96.44 113 PHE B N 1
ATOM 3644 C CA . PHE B 1 113 ? 4.352 -10.117 6.332 1 96.44 113 PHE B CA 1
ATOM 3645 C C . PHE B 1 113 ? 4.586 -11.617 6.457 1 96.44 113 PHE B C 1
ATOM 3647 O O . PHE B 1 113 ? 3.637 -12.391 6.574 1 96.44 113 PHE B O 1
ATOM 3654 N N . ARG B 1 114 ? 5.809 -12.023 6.43 1 93.94 114 ARG B N 1
ATOM 3655 C CA . ARG B 1 114 ? 6.172 -13.422 6.586 1 93.94 114 ARG B CA 1
ATOM 3656 C C . ARG B 1 114 ? 7.188 -13.609 7.711 1 93.94 114 ARG B C 1
ATOM 3658 O O . ARG B 1 114 ? 8.344 -13.188 7.586 1 93.94 114 ARG B O 1
ATOM 3665 N N . ALA B 1 115 ? 6.793 -14.312 8.719 1 92.69 115 ALA B N 1
ATOM 3666 C CA . ALA B 1 115 ? 7.664 -14.539 9.875 1 92.69 115 ALA B CA 1
ATOM 3667 C C . ALA B 1 115 ? 8.57 -15.742 9.648 1 92.69 115 ALA B C 1
ATOM 3669 O O . ALA B 1 115 ? 8.727 -16.578 10.531 1 92.69 115 ALA B O 1
ATOM 3670 N N . GLU B 1 116 ? 9.133 -15.828 8.516 1 88.31 116 GLU B N 1
ATOM 3671 C CA . GLU B 1 116 ? 10.062 -16.906 8.219 1 88.31 116 GLU B CA 1
ATOM 3672 C C . GLU B 1 116 ? 11.477 -16.562 8.664 1 88.31 116 GLU B C 1
ATOM 3674 O O . GLU B 1 116 ? 11.898 -15.406 8.57 1 88.31 116 GLU B O 1
ATOM 3679 N N . ASP B 1 117 ? 12.148 -17.531 9.102 1 88.44 117 ASP B N 1
ATOM 3680 C CA . ASP B 1 117 ? 13.547 -17.328 9.477 1 88.44 117 ASP B CA 1
ATOM 3681 C C . ASP B 1 117 ? 14.477 -17.609 8.289 1 88.44 117 ASP B C 1
ATOM 3683 O O . ASP B 1 117 ? 15.281 -18.531 8.336 1 88.44 117 ASP B O 1
ATOM 3687 N N . SER B 1 118 ? 14.289 -16.875 7.328 1 86.81 118 SER B N 1
ATOM 3688 C CA . SER B 1 118 ? 15.102 -17.031 6.125 1 86.81 118 SER B CA 1
ATOM 3689 C C . SER B 1 118 ? 16.016 -15.82 5.922 1 86.81 118 SER B C 1
ATOM 3691 O O . SER B 1 118 ? 15.562 -14.68 5.941 1 86.81 118 SER B O 1
ATOM 3693 N N . ASN B 1 119 ? 17.25 -16.125 5.77 1 86.62 119 ASN B N 1
ATOM 3694 C CA . ASN B 1 119 ? 18.234 -15.055 5.57 1 86.62 119 ASN B CA 1
ATOM 3695 C C . ASN B 1 119 ? 18.859 -15.133 4.18 1 86.62 119 ASN B C 1
ATOM 3697 O O . ASN B 1 119 ? 19.953 -14.617 3.963 1 86.62 119 ASN B O 1
ATOM 3701 N N . THR B 1 120 ? 18.125 -15.727 3.299 1 90.56 120 THR B N 1
ATOM 3702 C CA . THR B 1 120 ? 18.672 -15.836 1.951 1 90.56 120 THR B CA 1
ATOM 3703 C C . THR B 1 120 ? 18.609 -14.492 1.234 1 90.56 120 THR B C 1
ATOM 3705 O O . THR B 1 120 ? 17.938 -13.57 1.691 1 90.56 120 THR B O 1
ATOM 3708 N N . HIS B 1 121 ? 19.219 -14.391 0.14 1 93.25 121 HIS B N 1
ATOM 3709 C CA . HIS B 1 121 ? 19.344 -13.141 -0.604 1 93.25 121 HIS B CA 1
ATOM 3710 C C . HIS B 1 121 ? 18.016 -12.758 -1.255 1 93.25 121 HIS B C 1
ATOM 3712 O O . HIS B 1 121 ? 17.859 -11.641 -1.742 1 93.25 121 HIS B O 1
ATOM 3718 N N . ARG B 1 122 ? 17.031 -13.633 -1.229 1 93.31 122 ARG B N 1
ATOM 3719 C CA . ARG B 1 122 ? 15.805 -13.352 -1.966 1 93.31 122 ARG B CA 1
ATOM 3720 C C . ARG B 1 122 ? 14.609 -13.258 -1.023 1 93.31 122 ARG B C 1
ATOM 3722 O O . ARG B 1 122 ? 13.469 -13.078 -1.47 1 93.31 122 ARG B O 1
ATOM 3729 N N . HIS B 1 123 ? 14.867 -13.391 0.278 1 93.75 123 HIS B N 1
ATOM 3730 C CA . HIS B 1 123 ? 13.742 -13.406 1.212 1 93.75 123 HIS B CA 1
ATOM 3731 C C . HIS B 1 123 ? 13.781 -12.195 2.135 1 93.75 123 HIS B C 1
ATOM 3733 O O . HIS B 1 123 ? 14.852 -11.773 2.568 1 93.75 123 HIS B O 1
ATOM 3739 N N . LEU B 1 124 ? 12.656 -11.641 2.406 1 96.31 124 LEU B N 1
ATOM 3740 C CA . LEU B 1 124 ? 12.398 -10.594 3.383 1 96.31 124 LEU B CA 1
ATOM 3741 C C . LEU B 1 124 ? 11.242 -10.977 4.305 1 96.31 124 LEU B C 1
ATOM 3743 O O . LEU B 1 124 ? 10.375 -11.766 3.922 1 96.31 124 LEU B O 1
ATOM 3747 N N . CYS B 1 125 ? 11.219 -10.438 5.488 1 96.19 125 CYS B N 1
ATOM 3748 C CA . CYS B 1 125 ? 10.078 -10.633 6.379 1 96.19 125 CYS B CA 1
ATOM 3749 C C . CYS B 1 125 ? 8.898 -9.758 5.961 1 96.19 125 CYS B C 1
ATOM 3751 O O . CYS B 1 125 ? 7.746 -10.109 6.199 1 96.19 125 CYS B O 1
ATOM 3753 N N . VAL B 1 126 ? 9.25 -8.609 5.41 1 97.25 126 VAL B N 1
ATOM 3754 C CA . VAL B 1 126 ? 8.242 -7.68 4.914 1 97.25 126 VAL B CA 1
ATOM 3755 C C . VAL B 1 126 ? 8.594 -7.238 3.494 1 97.25 126 VAL B C 1
ATOM 3757 O O . VAL B 1 126 ? 9.688 -6.707 3.258 1 97.25 126 VAL B O 1
ATOM 3760 N N . PHE B 1 127 ? 7.742 -7.461 2.564 1 97.75 127 PHE B N 1
ATOM 3761 C CA . PHE B 1 127 ? 7.945 -6.973 1.204 1 97.75 127 PHE B CA 1
ATOM 3762 C C . PHE B 1 127 ? 6.637 -6.461 0.612 1 97.75 127 PHE B C 1
ATOM 3764 O O . PHE B 1 127 ? 5.586 -6.547 1.251 1 97.75 127 PHE B O 1
ATOM 3771 N N . VAL B 1 128 ? 6.703 -5.82 -0.565 1 98.69 128 VAL B N 1
ATOM 3772 C CA . VAL B 1 128 ? 5.531 -5.246 -1.215 1 98.69 128 VAL B CA 1
ATOM 3773 C C . VAL B 1 128 ? 5.008 -6.203 -2.283 1 98.69 128 VAL B C 1
ATOM 3775 O O . VAL B 1 128 ? 5.75 -6.598 -3.189 1 98.69 128 VAL B O 1
ATOM 3778 N N . GLY B 1 129 ? 3.738 -6.574 -2.107 1 98.44 129 GLY B N 1
ATOM 3779 C CA . GLY B 1 129 ? 3.094 -7.438 -3.084 1 98.44 129 GLY B CA 1
ATOM 3780 C C . GLY B 1 129 ? 2.365 -6.668 -4.168 1 98.44 129 GLY B C 1
ATOM 3781 O O . GLY B 1 129 ? 1.742 -5.637 -3.896 1 98.44 129 GLY B O 1
ATOM 3782 N N . LEU B 1 130 ? 2.471 -7.137 -5.359 1 98.81 130 LEU B N 1
ATOM 3783 C CA . LEU B 1 130 ? 1.626 -6.785 -6.496 1 98.81 130 LEU B CA 1
ATOM 3784 C C . LEU B 1 130 ? 0.655 -7.918 -6.824 1 98.81 130 LEU B C 1
ATOM 3786 O O . LEU B 1 130 ? 1.021 -8.875 -7.504 1 98.81 130 LEU B O 1
ATOM 3790 N N . ASP B 1 131 ? -0.61 -7.746 -6.43 1 98.81 131 ASP B N 1
ATOM 3791 C CA . ASP B 1 131 ? -1.564 -8.844 -6.504 1 98.81 131 ASP B CA 1
ATOM 3792 C C . ASP B 1 131 ? -2.744 -8.492 -7.406 1 98.81 131 ASP B C 1
ATOM 3794 O O . ASP B 1 131 ? -3.129 -7.324 -7.504 1 98.81 131 ASP B O 1
ATOM 3798 N N . ALA B 1 132 ? -3.285 -9.5 -8.023 1 98.94 132 ALA B N 1
ATOM 3799 C CA . ALA B 1 132 ? -4.492 -9.32 -8.82 1 98.94 132 ALA B CA 1
ATOM 3800 C C . ALA B 1 132 ? -5.375 -10.562 -8.766 1 98.94 132 ALA B C 1
ATOM 3802 O O . ALA B 1 132 ? -4.887 -11.672 -8.539 1 98.94 132 ALA B O 1
ATOM 3803 N N . GLU B 1 133 ? -6.617 -10.367 -8.859 1 98.94 133 GLU B N 1
ATOM 3804 C CA . GLU B 1 133 ? -7.648 -11.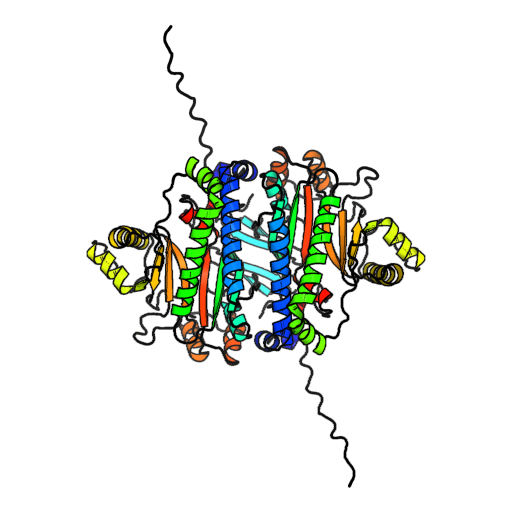391 -8.938 1 98.94 133 GLU B CA 1
ATOM 3805 C C . GLU B 1 133 ? -8.742 -11 -9.93 1 98.94 133 GLU B C 1
ATOM 3807 O O . GLU B 1 133 ? -9.141 -9.836 -9.992 1 98.94 133 GLU B O 1
ATOM 3812 N N . MET B 1 134 ? -9.164 -12 -10.711 1 98.94 134 MET B N 1
ATOM 3813 C CA . MET B 1 134 ? -10.156 -11.648 -11.727 1 98.94 134 MET B CA 1
ATOM 3814 C C . MET B 1 134 ? -11.07 -12.836 -12.016 1 98.94 134 MET B C 1
ATOM 3816 O O . MET B 1 134 ? -10.672 -13.992 -11.852 1 98.94 134 MET B O 1
ATOM 3820 N N . GLU B 1 135 ? -12.234 -12.516 -12.445 1 98.69 135 GLU B N 1
ATOM 3821 C CA . GLU B 1 135 ? -13.117 -13.539 -13.008 1 98.69 135 GLU B CA 1
ATOM 3822 C C . GLU B 1 135 ? -12.523 -14.141 -14.281 1 98.69 135 GLU B C 1
ATOM 3824 O O . GLU B 1 135 ? -11.875 -13.438 -15.062 1 98.69 135 GLU B O 1
ATOM 3829 N N . ILE B 1 136 ? -12.742 -15.383 -14.367 1 98.31 136 ILE B N 1
ATOM 3830 C CA . ILE B 1 136 ? -12.336 -16.094 -15.578 1 98.31 136 ILE B CA 1
ATOM 3831 C C . ILE B 1 136 ? -13.578 -16.609 -16.312 1 98.31 136 ILE B C 1
ATOM 3833 O O . ILE B 1 136 ? -14.555 -17 -15.68 1 98.31 136 ILE B O 1
ATOM 3837 N N . MET B 1 137 ? -13.461 -16.672 -17.594 1 96.56 137 MET B N 1
ATOM 3838 C CA . MET B 1 137 ? -14.617 -17.094 -18.391 1 96.56 137 MET B CA 1
ATOM 3839 C C . MET B 1 137 ? -14.469 -18.547 -18.828 1 96.56 137 MET B C 1
ATOM 3841 O O . MET B 1 137 ? -15.422 -19.328 -18.719 1 96.56 137 MET B O 1
ATOM 3845 N N . ARG B 1 138 ? -13.273 -18.922 -19.281 1 94.44 138 ARG B N 1
ATOM 3846 C CA . ARG B 1 138 ? -13.125 -20.25 -19.875 1 94.44 138 ARG B CA 1
ATOM 3847 C C . ARG B 1 138 ? -11.969 -21 -19.234 1 94.44 138 ARG B C 1
ATOM 3849 O O . ARG B 1 138 ? -12.086 -22.203 -18.938 1 94.44 138 ARG B O 1
ATOM 3856 N N . HIS B 1 139 ? -10.922 -20.375 -19.094 1 96.56 139 HIS B N 1
ATOM 3857 C CA . HIS B 1 139 ? -9.703 -21.047 -18.656 1 96.56 139 HIS B CA 1
ATOM 3858 C C . HIS B 1 139 ? -8.789 -20.094 -17.891 1 96.56 139 HIS B C 1
ATOM 3860 O O . HIS B 1 139 ? -8.742 -18.891 -18.188 1 96.56 139 HIS B O 1
ATOM 3866 N N . TYR B 1 140 ? -7.977 -20.641 -16.922 1 97.94 140 TYR B N 1
ATOM 3867 C CA . TYR B 1 140 ? -7.129 -19.797 -16.094 1 97.94 140 TYR B CA 1
ATOM 3868 C C . TYR B 1 140 ? -5.98 -19.203 -16.906 1 97.94 140 TYR B C 1
ATOM 3870 O O . TYR B 1 140 ? -5.285 -18.297 -16.438 1 97.94 140 TYR B O 1
ATOM 3878 N N . PHE B 1 141 ? -5.758 -19.594 -18.125 1 98.31 141 PHE B N 1
ATOM 3879 C CA . PHE B 1 141 ? -4.773 -19 -19.031 1 98.31 141 PHE B CA 1
ATOM 3880 C C . PHE B 1 141 ? -5.117 -17.531 -19.297 1 98.31 141 PHE B C 1
ATOM 3882 O O . PHE B 1 141 ? -4.254 -16.766 -19.719 1 98.31 141 PHE B O 1
ATOM 3889 N N . GLU B 1 142 ?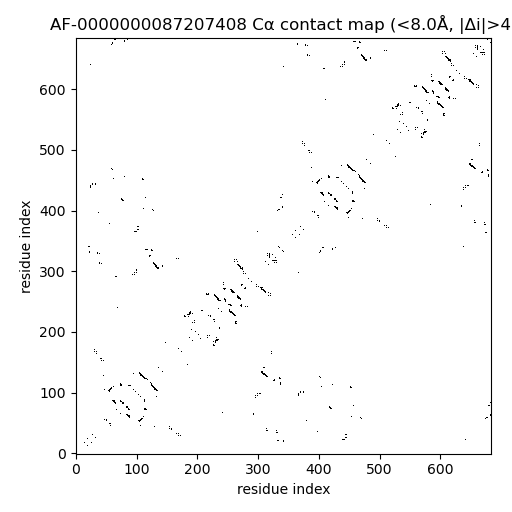 -6.363 -17.156 -19.062 1 98.69 142 GLU B N 1
ATOM 3890 C CA . GLU B 1 142 ? -6.703 -15.742 -19.141 1 98.69 142 GLU B CA 1
ATOM 3891 C C . GLU B 1 142 ? -5.871 -14.93 -18.141 1 98.69 142 GLU B C 1
ATOM 3893 O O . GLU B 1 142 ? -5.496 -13.789 -18.438 1 98.69 142 GLU B O 1
ATOM 3898 N N . VAL B 1 143 ? -5.59 -15.508 -16.953 1 98.88 143 VAL B N 1
ATOM 3899 C CA . VAL B 1 143 ? -4.727 -14.852 -15.977 1 98.88 143 VAL B CA 1
ATOM 3900 C C . VAL B 1 143 ? -3.297 -14.797 -16.5 1 98.88 143 VAL B C 1
ATOM 3902 O O . VAL B 1 143 ? -2.617 -13.781 -16.359 1 98.88 143 VAL B O 1
ATOM 3905 N N . CYS B 1 144 ? -2.85 -15.875 -17.141 1 98.75 144 CYS B N 1
ATOM 3906 C CA . CYS B 1 144 ? -1.518 -15.914 -17.734 1 98.75 144 CYS B CA 1
ATOM 3907 C C . CYS B 1 144 ? -1.371 -14.852 -18.828 1 98.75 144 CYS B C 1
ATOM 3909 O O . CYS B 1 144 ? -0.302 -14.258 -18.969 1 98.75 144 CYS B O 1
ATOM 3911 N N . ASP B 1 145 ? -2.443 -14.672 -19.562 1 98.75 145 ASP B N 1
ATOM 3912 C CA . ASP B 1 145 ? -2.424 -13.648 -20.594 1 98.75 145 ASP B CA 1
ATOM 3913 C C . ASP B 1 145 ? -2.232 -12.258 -20 1 98.75 145 ASP B C 1
ATOM 3915 O O . ASP B 1 145 ? -1.534 -11.422 -20.578 1 98.75 145 ASP B O 1
ATOM 3919 N N . ILE B 1 146 ? -2.879 -12 -18.875 1 98.81 146 ILE B N 1
ATOM 3920 C CA . ILE B 1 146 ? -2.703 -10.734 -18.188 1 98.81 146 ILE B CA 1
ATOM 3921 C C . ILE B 1 146 ? -1.246 -10.578 -17.75 1 98.81 146 ILE B C 1
ATOM 3923 O O . ILE B 1 146 ? -0.641 -9.523 -17.953 1 98.81 146 ILE B O 1
ATOM 3927 N N . VAL B 1 147 ? -0.676 -11.648 -17.188 1 98.75 147 VAL B N 1
ATOM 3928 C CA . VAL B 1 147 ? 0.702 -11.633 -16.703 1 98.75 147 VAL B CA 1
ATOM 3929 C C . VAL B 1 147 ? 1.652 -11.375 -17.875 1 98.75 147 VAL B C 1
ATOM 3931 O O . VAL B 1 147 ? 2.568 -10.555 -17.781 1 98.75 147 VAL B O 1
ATOM 3934 N N . ASP B 1 148 ? 1.402 -12.094 -18.938 1 98.5 148 ASP B N 1
ATOM 3935 C CA . ASP B 1 148 ? 2.217 -11.953 -20.141 1 98.5 148 ASP B CA 1
ATOM 3936 C C . ASP B 1 148 ? 2.234 -10.508 -20.625 1 98.5 148 ASP B C 1
ATOM 3938 O O . ASP B 1 148 ? 3.295 -9.883 -20.703 1 98.5 148 ASP B O 1
ATOM 3942 N N . GLY B 1 149 ? 1.075 -9.945 -20.891 1 98.5 149 GLY B N 1
ATOM 3943 C CA . GLY B 1 149 ? 0.994 -8.578 -21.359 1 98.5 149 GLY B CA 1
ATOM 3944 C C . GLY B 1 149 ? 1.569 -7.574 -20.391 1 98.5 149 GLY B C 1
ATOM 3945 O O . GLY B 1 149 ? 2.252 -6.629 -20.781 1 98.5 149 GLY B O 1
ATOM 3946 N N . LEU B 1 150 ? 1.357 -7.781 -19.141 1 98.81 150 LEU B N 1
ATOM 3947 C CA . LEU B 1 150 ? 1.787 -6.879 -18.078 1 98.81 150 LEU B CA 1
ATOM 3948 C C . LEU B 1 150 ? 3.307 -6.773 -18.047 1 98.81 150 LEU B C 1
ATOM 3950 O O . LEU B 1 150 ? 3.859 -5.672 -18.094 1 98.81 150 LEU B O 1
ATOM 3954 N N . PHE B 1 151 ? 3.971 -7.871 -18.031 1 98.81 151 PHE B N 1
ATOM 3955 C CA . PHE B 1 151 ? 5.41 -7.844 -17.797 1 98.81 151 PHE B CA 1
ATOM 3956 C C . PHE B 1 151 ? 6.152 -7.438 -19.062 1 98.81 151 PHE B C 1
ATOM 3958 O O . PHE B 1 151 ? 7.172 -6.75 -19 1 98.81 151 PHE B O 1
ATOM 3965 N N . ILE B 1 152 ? 5.645 -7.855 -20.188 1 98.62 152 ILE B N 1
ATOM 3966 C CA . ILE B 1 152 ? 6.258 -7.395 -21.438 1 98.62 152 ILE B CA 1
ATOM 3967 C C . ILE B 1 152 ? 6.172 -5.871 -21.516 1 98.62 152 ILE B C 1
ATOM 3969 O O . ILE B 1 152 ? 7.145 -5.207 -21.891 1 98.62 152 ILE B O 1
ATOM 3973 N N . GLN B 1 153 ? 5.059 -5.32 -21.094 1 98.56 153 GLN B N 1
ATOM 3974 C CA . GLN B 1 153 ? 4.918 -3.867 -21.109 1 98.56 153 GLN B CA 1
ATOM 3975 C C . GLN B 1 153 ? 5.824 -3.219 -20.062 1 98.56 153 GLN B C 1
ATOM 3977 O O . GLN B 1 153 ? 6.375 -2.141 -20.297 1 98.56 153 GLN B O 1
ATOM 3982 N N . ILE B 1 154 ? 5.945 -3.82 -18.922 1 98.75 154 ILE B N 1
ATOM 3983 C CA . ILE B 1 154 ? 6.84 -3.301 -17.891 1 98.75 154 ILE B CA 1
ATOM 3984 C C . ILE B 1 154 ? 8.273 -3.273 -18.406 1 98.75 154 ILE B C 1
ATOM 3986 O O . ILE B 1 154 ? 8.953 -2.252 -18.312 1 98.75 154 ILE B O 1
ATOM 3990 N N . PHE B 1 155 ? 8.703 -4.371 -19.016 1 98.69 155 PHE B N 1
ATOM 3991 C CA . PHE B 1 155 ? 10.07 -4.469 -19.516 1 98.69 155 PHE B CA 1
ATOM 3992 C C . PHE B 1 155 ? 10.328 -3.432 -20.609 1 98.69 155 PHE B C 1
ATOM 3994 O O . PHE B 1 155 ? 11.336 -2.723 -20.578 1 98.69 155 PHE B O 1
ATOM 4001 N N . ARG B 1 156 ? 9.398 -3.352 -21.516 1 98.5 156 ARG B N 1
ATOM 4002 C CA . ARG B 1 156 ? 9.531 -2.375 -22.594 1 98.5 156 ARG B CA 1
ATOM 4003 C C . ARG B 1 156 ? 9.602 -0.956 -22.031 1 98.5 156 ARG B C 1
ATOM 4005 O O . ARG B 1 156 ? 10.445 -0.163 -22.453 1 98.5 156 ARG B O 1
ATOM 4012 N N . HIS B 1 157 ? 8.727 -0.682 -21.125 1 98.75 157 HIS B N 1
ATOM 4013 C CA . HIS B 1 157 ? 8.672 0.647 -20.531 1 98.75 157 HIS B CA 1
ATOM 4014 C C . HIS B 1 157 ? 9.992 1 -19.844 1 98.75 157 HIS B C 1
ATOM 4016 O O . HIS B 1 157 ? 10.516 2.104 -20.016 1 98.75 157 HIS B O 1
ATOM 4022 N N . LEU B 1 158 ? 10.508 0.088 -19.078 1 98.75 158 LEU B N 1
ATOM 4023 C CA . LEU B 1 158 ? 11.758 0.336 -18.359 1 98.75 158 LEU B CA 1
ATOM 4024 C C . LEU B 1 158 ? 12.914 0.555 -19.328 1 98.75 158 LEU B C 1
ATOM 4026 O O . LEU B 1 158 ? 13.719 1.473 -19.141 1 98.75 158 LEU B O 1
ATOM 4030 N N . ASN B 1 159 ? 12.961 -0.255 -20.359 1 98.38 159 ASN B N 1
ATOM 4031 C CA . ASN B 1 159 ? 14.023 -0.145 -21.344 1 98.38 159 ASN B CA 1
ATOM 4032 C C . ASN B 1 159 ? 13.953 1.178 -22.109 1 98.38 159 ASN B C 1
ATOM 4034 O O . ASN B 1 159 ? 14.977 1.736 -22.484 1 98.38 159 ASN B O 1
ATOM 4038 N N . GLU B 1 160 ? 12.773 1.65 -22.234 1 98.38 160 GLU B N 1
ATOM 4039 C CA . GLU B 1 160 ? 12.578 2.852 -23.047 1 98.38 160 GLU B CA 1
ATOM 4040 C C . GLU B 1 160 ? 12.695 4.113 -22.188 1 98.38 160 GLU B C 1
ATOM 4042 O O . GLU B 1 160 ? 13.203 5.137 -22.656 1 98.38 160 GLU B O 1
ATOM 4047 N N . ASN B 1 161 ? 12.297 4.051 -20.969 1 98.19 161 ASN B N 1
ATOM 4048 C CA . ASN B 1 161 ? 12.094 5.281 -20.203 1 98.19 161 ASN B CA 1
ATOM 4049 C C . ASN B 1 161 ? 13.055 5.379 -19.031 1 98.19 161 ASN B C 1
ATOM 4051 O O . ASN B 1 161 ? 13.133 6.418 -18.359 1 98.19 161 ASN B O 1
ATOM 4055 N N . CYS B 1 162 ? 13.797 4.316 -18.734 1 98.38 162 CYS B N 1
ATOM 4056 C CA . CYS B 1 162 ? 14.664 4.336 -17.562 1 98.38 162 CYS B CA 1
ATOM 4057 C C . CYS B 1 162 ? 16.109 4.082 -17.969 1 98.38 162 CYS B C 1
ATOM 4059 O O . CYS B 1 162 ? 16.859 3.426 -17.234 1 98.38 162 CYS B O 1
ATOM 4061 N N . LYS B 1 163 ? 16.531 4.551 -19.062 1 98.38 163 LYS B N 1
ATOM 4062 C CA . LYS B 1 163 ? 17.875 4.289 -19.578 1 98.38 163 LYS B CA 1
ATOM 4063 C C . LYS B 1 163 ? 18.953 4.84 -18.625 1 98.38 163 LYS B C 1
ATOM 4065 O O . LYS B 1 163 ? 19.922 4.152 -18.312 1 98.38 163 LYS B O 1
ATOM 4070 N N . ARG B 1 164 ? 18.766 6.043 -18.172 1 98.31 164 ARG B N 1
ATOM 4071 C CA . ARG B 1 164 ? 19.734 6.668 -17.281 1 98.31 164 ARG B CA 1
ATOM 4072 C C . ARG B 1 164 ? 19.844 5.902 -15.969 1 98.31 164 ARG B C 1
ATOM 4074 O O . ARG B 1 164 ? 20.938 5.672 -15.469 1 98.31 164 ARG B O 1
ATOM 4081 N N . GLU B 1 165 ? 18.703 5.555 -15.461 1 98.69 165 GLU B N 1
ATOM 4082 C CA . GLU B 1 165 ? 18.688 4.785 -14.219 1 98.69 165 GLU B CA 1
ATOM 4083 C C . GLU B 1 165 ? 19.344 3.424 -14.398 1 98.69 165 GLU B C 1
ATOM 4085 O O . GLU B 1 165 ? 20.156 3.004 -13.562 1 98.69 165 GLU B O 1
ATOM 4090 N N . LEU B 1 166 ? 19.016 2.773 -15.477 1 98.75 166 LEU B N 1
ATOM 4091 C CA . LEU B 1 166 ? 19.562 1.444 -15.734 1 98.75 166 LEU B CA 1
ATOM 4092 C C . LEU B 1 166 ? 21.078 1.509 -15.945 1 98.75 166 LEU B C 1
ATOM 4094 O O . LEU B 1 166 ? 21.812 0.617 -15.516 1 98.75 166 LEU B O 1
ATOM 4098 N N . GLU B 1 167 ? 21.531 2.531 -16.562 1 98.56 167 GLU B N 1
ATOM 4099 C CA . GLU B 1 167 ? 22.969 2.729 -16.734 1 98.56 167 GLU B CA 1
ATOM 4100 C C . GLU B 1 167 ? 23.672 2.941 -15.398 1 98.56 167 GLU B C 1
ATOM 4102 O O . GLU B 1 167 ? 24.75 2.393 -15.164 1 98.56 167 GLU B O 1
ATOM 4107 N N . ALA B 1 168 ? 23.062 3.734 -14.555 1 98.62 168 ALA B N 1
ATOM 4108 C CA . ALA B 1 168 ? 23.625 3.98 -13.234 1 98.62 168 ALA B CA 1
ATOM 4109 C C . ALA B 1 168 ? 23.734 2.688 -12.43 1 98.62 168 ALA B C 1
ATOM 4111 O O . ALA B 1 168 ? 24.75 2.439 -11.766 1 98.62 168 ALA B O 1
ATOM 4112 N N . ILE B 1 169 ? 22.75 1.872 -12.492 1 98.69 169 ILE B N 1
ATOM 4113 C CA . ILE B 1 169 ? 22.734 0.599 -11.781 1 98.69 169 ILE B CA 1
ATOM 4114 C C . ILE B 1 169 ? 23.797 -0.333 -12.375 1 98.69 169 ILE B C 1
ATOM 4116 O O . ILE B 1 169 ? 24.562 -0.96 -11.641 1 98.69 169 ILE B O 1
ATOM 4120 N N . ASN B 1 170 ? 23.859 -0.353 -13.672 1 98.25 170 ASN B N 1
ATOM 4121 C CA . ASN B 1 170 ? 24.766 -1.249 -14.383 1 98.25 170 ASN B CA 1
ATOM 4122 C C . ASN B 1 170 ? 26.234 -0.913 -14.102 1 98.25 170 ASN B C 1
ATOM 4124 O O . ASN B 1 170 ? 27.094 -1.793 -14.133 1 98.25 170 ASN B O 1
ATOM 4128 N N . ARG B 1 171 ? 26.547 0.314 -13.797 1 97.44 171 ARG B N 1
ATOM 4129 C CA . ARG B 1 171 ? 27.891 0.738 -13.484 1 97.44 171 ARG B CA 1
ATOM 4130 C C . ARG B 1 171 ? 28.391 0.085 -12.195 1 97.44 171 ARG B C 1
ATOM 4132 O O . ARG B 1 171 ? 29.547 -0.305 -12.094 1 97.44 171 ARG B O 1
ATOM 4139 N N . GLN B 1 172 ? 27.484 -0.047 -11.273 1 95.94 172 GLN B N 1
ATOM 4140 C CA . GLN B 1 172 ? 27.859 -0.616 -9.984 1 95.94 172 GLN B CA 1
ATOM 4141 C C . GLN B 1 172 ? 27.578 -2.115 -9.945 1 95.94 172 GLN B C 1
ATOM 4143 O O . GLN B 1 172 ? 28.328 -2.873 -9.32 1 95.94 172 GLN B O 1
ATOM 4148 N N . TYR B 1 173 ? 26.469 -2.482 -10.562 1 96.69 173 TYR B N 1
ATOM 4149 C CA . TYR B 1 173 ? 26.062 -3.877 -10.656 1 96.69 173 TYR B CA 1
ATOM 4150 C C . TYR B 1 173 ? 25.859 -4.293 -12.109 1 96.69 173 TYR B C 1
ATOM 4152 O O . TYR B 1 173 ? 24.75 -4.27 -12.625 1 96.69 173 TYR B O 1
ATOM 4160 N N . PRO B 1 174 ? 26.875 -4.766 -12.695 1 97.38 174 PRO B N 1
ATOM 4161 C CA . PRO B 1 174 ? 26.781 -5.074 -14.125 1 97.38 174 PRO B CA 1
ATOM 4162 C C . PRO B 1 174 ? 25.781 -6.188 -14.43 1 97.38 174 PRO B C 1
ATOM 4164 O O . PRO B 1 174 ? 25.734 -7.191 -13.711 1 97.38 174 PRO B O 1
ATOM 4167 N N . PHE B 1 175 ? 24.969 -5.992 -15.438 1 96.5 175 PHE B N 1
ATOM 4168 C CA . PHE B 1 175 ? 24 -6.977 -15.906 1 96.5 175 PHE B CA 1
ATOM 4169 C C . PHE B 1 175 ? 23.734 -6.809 -17.391 1 96.5 175 PHE B C 1
ATOM 4171 O O . PHE B 1 175 ? 24.016 -5.75 -17.969 1 96.5 175 PHE B O 1
ATOM 4178 N N . GLU B 1 176 ? 23.297 -7.844 -18.016 1 96 176 GLU B N 1
ATOM 4179 C CA . GLU B 1 176 ? 22.891 -7.801 -19.422 1 96 176 GLU B CA 1
ATOM 4180 C C . GLU B 1 176 ? 21.391 -7.48 -19.547 1 96 176 GLU B C 1
ATOM 4182 O O . GLU B 1 176 ? 20.594 -7.832 -18.672 1 96 176 GLU B O 1
ATOM 4187 N N . PRO B 1 177 ? 21.078 -6.852 -20.641 1 96.31 177 PRO B N 1
ATOM 4188 C CA . PRO B 1 177 ? 19.656 -6.648 -20.875 1 96.31 177 PRO B CA 1
ATOM 4189 C C . PRO B 1 177 ? 18.859 -7.953 -20.844 1 96.31 177 PRO B C 1
ATOM 4191 O O . PRO B 1 177 ? 19.328 -8.984 -21.328 1 96.31 177 PRO B O 1
ATOM 4194 N N . LEU B 1 178 ? 17.719 -7.867 -20.312 1 97.81 178 LEU B N 1
ATOM 4195 C CA . LEU B 1 178 ? 16.859 -9.047 -20.172 1 97.81 178 LEU B CA 1
ATOM 4196 C C . LEU B 1 178 ? 16.422 -9.57 -21.531 1 97.81 178 LEU B C 1
ATOM 4198 O O . LEU B 1 178 ? 15.984 -8.789 -22.391 1 97.81 178 LEU B O 1
ATOM 4202 N N . LYS B 1 179 ? 16.562 -10.836 -21.688 1 97.88 179 LYS B N 1
ATOM 4203 C CA . LYS B 1 179 ? 16.031 -11.477 -22.891 1 97.88 179 LYS B CA 1
ATOM 4204 C C . LYS B 1 179 ? 14.625 -12.008 -22.656 1 97.88 179 LYS B C 1
ATOM 4206 O O . LYS B 1 179 ? 14.406 -12.82 -21.75 1 97.88 179 LYS B O 1
ATOM 4211 N N . TYR B 1 180 ? 13.711 -11.539 -23.422 1 98.25 180 TYR B N 1
ATOM 4212 C CA . TYR B 1 180 ? 12.336 -12.016 -23.328 1 98.25 180 TYR B CA 1
ATOM 4213 C C . TYR B 1 180 ? 11.68 -12.07 -24.703 1 98.25 180 TYR B C 1
ATOM 4215 O O . TYR B 1 180 ? 12.133 -11.414 -25.641 1 98.25 180 TYR B O 1
ATOM 4223 N N . LEU B 1 181 ? 10.594 -12.836 -24.828 1 97.94 181 LEU B N 1
ATOM 4224 C CA . LEU B 1 181 ? 9.844 -12.992 -26.062 1 97.94 181 LEU B CA 1
ATOM 4225 C C . LEU B 1 181 ? 8.617 -12.094 -26.078 1 97.94 181 LEU B C 1
ATOM 4227 O O . LEU B 1 181 ? 8.117 -11.703 -25.016 1 97.94 181 LEU B O 1
ATOM 4231 N N . GLU B 1 182 ? 8.18 -11.758 -27.234 1 95.56 182 GLU B N 1
ATOM 4232 C CA . GLU B 1 182 ? 6.961 -10.961 -27.344 1 95.56 182 GLU B CA 1
ATOM 4233 C C . GLU B 1 182 ? 5.75 -11.711 -26.797 1 95.56 182 GLU B C 1
ATOM 4235 O O . GLU B 1 182 ? 4.844 -11.109 -26.219 1 95.56 182 GLU B O 1
ATOM 4240 N N . ARG B 1 183 ? 5.812 -12.93 -27.094 1 96.75 183 ARG B N 1
ATOM 4241 C CA . ARG B 1 183 ? 4.871 -13.844 -26.453 1 96.75 183 ARG B CA 1
ATOM 4242 C C . ARG B 1 183 ? 5.586 -14.766 -25.469 1 96.75 183 ARG B C 1
ATOM 4244 O O . ARG B 1 183 ? 6.414 -15.586 -25.875 1 96.75 183 ARG B O 1
ATOM 4251 N N . THR B 1 184 ? 5.199 -14.68 -24.234 1 98.38 184 THR B N 1
ATOM 4252 C CA . THR B 1 184 ? 5.926 -15.383 -23.188 1 98.38 184 THR B CA 1
ATOM 4253 C C . THR B 1 184 ? 5.82 -16.891 -23.359 1 98.38 184 THR B C 1
ATOM 4255 O O . THR B 1 184 ? 4.738 -17.422 -23.625 1 98.38 184 THR B O 1
ATOM 4258 N N . LEU B 1 185 ? 6.93 -17.516 -23.219 1 98.69 185 LEU B N 1
ATOM 4259 C CA . LEU B 1 185 ? 7 -18.969 -23.297 1 98.69 185 LEU B CA 1
ATOM 4260 C C . LEU B 1 185 ? 6.211 -19.609 -22.156 1 98.69 185 LEU B C 1
ATOM 4262 O O . LEU B 1 185 ? 6.324 -19.188 -21 1 98.69 185 LEU B O 1
ATOM 4266 N N . ARG B 1 186 ? 5.398 -20.562 -22.516 1 98.62 186 ARG B N 1
ATOM 4267 C CA . ARG B 1 186 ? 4.68 -21.375 -21.531 1 98.62 186 ARG B CA 1
ATOM 4268 C C . ARG B 1 186 ? 5.062 -22.844 -21.656 1 98.62 186 ARG B C 1
ATOM 4270 O O . ARG B 1 186 ? 4.996 -23.422 -22.734 1 98.62 186 ARG B O 1
ATOM 4277 N N . LEU B 1 187 ? 5.535 -23.344 -20.562 1 98.5 187 LEU B N 1
ATOM 4278 C CA . LEU B 1 187 ? 5.852 -24.766 -20.453 1 98.5 187 LEU B CA 1
ATOM 4279 C C . LEU B 1 187 ? 4.996 -25.438 -19.391 1 98.5 187 LEU B C 1
ATOM 4281 O O . LEU B 1 187 ? 4.715 -24.844 -18.344 1 98.5 187 LEU B O 1
ATOM 4285 N N . SER B 1 188 ? 4.594 -26.641 -19.641 1 97.81 188 SER B N 1
ATOM 4286 C CA . SER B 1 188 ? 3.967 -27.375 -18.547 1 97.81 188 SER B CA 1
ATOM 4287 C C . SER B 1 188 ? 5 -27.828 -17.516 1 97.81 188 SER B C 1
ATOM 4289 O O . SER B 1 188 ? 6.188 -27.938 -17.828 1 97.81 188 SER B O 1
ATOM 4291 N N . TYR B 1 189 ? 4.508 -28.031 -16.375 1 97.56 189 TYR B N 1
ATOM 4292 C CA . TYR B 1 189 ? 5.379 -28.547 -15.328 1 97.56 189 TYR B CA 1
ATOM 4293 C C . TYR B 1 189 ? 6.074 -29.828 -15.789 1 97.56 189 TYR B C 1
ATOM 4295 O O . TYR B 1 189 ? 7.281 -30 -15.586 1 97.56 189 TYR B O 1
ATOM 4303 N N . GLU B 1 190 ? 5.363 -30.688 -16.469 1 96 190 GLU B N 1
ATOM 4304 C CA . GLU B 1 190 ? 5.898 -31.953 -16.969 1 96 190 GLU B CA 1
ATOM 4305 C C . GLU B 1 190 ? 7.023 -31.719 -17.984 1 96 190 GLU B C 1
ATOM 4307 O O . GLU B 1 190 ? 8.031 -32.406 -17.969 1 96 190 GLU B O 1
ATOM 4312 N N . GLU B 1 191 ? 6.82 -30.766 -18.859 1 97.25 191 GLU B N 1
ATOM 4313 C CA . GLU B 1 191 ? 7.855 -30.406 -19.812 1 97.25 191 GLU B CA 1
ATOM 4314 C C . GLU B 1 191 ? 9.109 -29.891 -19.125 1 97.25 191 GLU B C 1
ATOM 4316 O O . GLU B 1 191 ? 10.227 -30.219 -19.516 1 97.25 191 GLU B O 1
ATOM 4321 N N . GLY B 1 192 ? 8.914 -29.062 -18.062 1 97.06 192 GLY B N 1
ATOM 4322 C CA . GLY B 1 192 ? 10.047 -28.578 -17.281 1 97.06 192 GLY B CA 1
ATOM 4323 C C . GLY B 1 192 ? 10.836 -29.688 -16.609 1 97.06 192 GLY B C 1
ATOM 4324 O O . GLY B 1 192 ? 12.07 -29.688 -16.672 1 97.06 192 GLY B O 1
ATOM 4325 N N . ILE B 1 193 ? 10.078 -30.625 -16.062 1 96.19 193 ILE B N 1
ATOM 4326 C CA . ILE B 1 193 ? 10.703 -31.766 -15.391 1 96.19 193 ILE B CA 1
ATOM 4327 C C . ILE B 1 193 ? 11.477 -32.594 -16.422 1 96.19 193 ILE B C 1
ATOM 4329 O O . ILE B 1 193 ? 12.594 -33.031 -16.141 1 96.19 193 ILE B O 1
ATOM 4333 N N . GLN B 1 194 ? 10.883 -32.812 -17.547 1 96.38 194 GLN B N 1
ATOM 4334 C CA . GLN B 1 194 ? 11.547 -33.594 -18.594 1 96.38 194 GLN B CA 1
ATOM 4335 C C . GLN B 1 194 ? 12.844 -32.906 -19.031 1 96.38 194 GLN B C 1
ATOM 4337 O O . GLN B 1 194 ? 13.844 -33.594 -19.266 1 96.38 194 GLN B O 1
ATOM 4342 N N . MET B 1 195 ? 12.797 -31.609 -19.188 1 97.31 195 MET B N 1
ATOM 4343 C CA . MET B 1 195 ? 14 -30.859 -19.562 1 97.31 195 MET B CA 1
ATOM 4344 C C . MET B 1 195 ? 15.102 -31.047 -18.531 1 97.31 195 MET B C 1
ATOM 4346 O O . MET B 1 195 ? 16.266 -31.219 -18.891 1 97.31 195 MET B O 1
ATOM 4350 N N . LEU B 1 196 ? 14.75 -31.031 -17.266 1 97 196 LEU B N 1
ATOM 4351 C CA . LEU B 1 196 ? 15.703 -31.203 -16.188 1 97 196 LEU B CA 1
ATOM 4352 C C . LEU B 1 196 ? 16.297 -32.594 -16.188 1 97 196 LEU B C 1
ATOM 4354 O O . LEU B 1 196 ? 17.5 -32.781 -16.031 1 97 196 LEU B O 1
ATOM 4358 N N . LYS B 1 197 ? 15.445 -33.594 -16.469 1 95.38 197 LYS B N 1
ATOM 4359 C CA . LYS B 1 197 ? 15.891 -34.969 -16.516 1 95.38 197 LYS B CA 1
ATOM 4360 C C . LYS B 1 197 ? 16.859 -35.188 -17.672 1 95.38 197 LYS B C 1
ATOM 4362 O O . LYS B 1 197 ? 17.891 -35.844 -17.5 1 95.38 197 LYS B O 1
ATOM 4367 N N . GLU B 1 198 ? 16.484 -34.656 -18.75 1 96.75 198 GLU B N 1
ATOM 4368 C CA . GLU B 1 198 ? 17.328 -34.812 -19.938 1 96.75 198 GLU B CA 1
ATOM 4369 C C . GLU B 1 198 ? 18.688 -34.156 -19.734 1 96.75 198 GLU B C 1
ATOM 4371 O O . GLU B 1 198 ? 19.672 -34.562 -20.328 1 96.75 198 GLU B O 1
ATOM 4376 N N . ALA B 1 199 ? 18.656 -33.156 -18.875 1 95.75 199 ALA B N 1
ATOM 4377 C CA . ALA B 1 199 ? 19.906 -32.469 -18.578 1 95.75 199 ALA B CA 1
ATOM 4378 C C . ALA B 1 199 ? 20.656 -33.156 -17.438 1 95.75 199 ALA B C 1
ATOM 4380 O O . ALA B 1 199 ? 21.703 -32.656 -17.016 1 95.75 199 ALA B O 1
ATOM 4381 N N . GLY B 1 200 ? 20.109 -34.25 -16.797 1 93.88 200 GLY B N 1
ATOM 4382 C CA . GLY B 1 200 ? 20.828 -35.031 -15.812 1 93.88 200 GLY B CA 1
ATOM 4383 C C . GLY B 1 200 ? 20.453 -34.719 -14.383 1 93.88 200 GLY B C 1
ATOM 4384 O O . GLY B 1 200 ? 21.109 -35.156 -13.445 1 93.88 200 GLY B O 1
ATOM 4385 N N . THR B 1 201 ? 19.469 -33.906 -14.242 1 91.44 201 THR B N 1
ATOM 4386 C CA . THR B 1 201 ? 19.047 -33.562 -12.891 1 91.44 201 THR B CA 1
ATOM 4387 C C . THR B 1 201 ? 18.062 -34.594 -12.352 1 91.44 201 THR B C 1
ATOM 4389 O O . THR B 1 201 ? 17.078 -34.938 -13.016 1 91.44 201 THR B O 1
ATOM 4392 N N . GLU B 1 202 ? 18.375 -35.156 -11.227 1 87.75 202 GLU B N 1
ATOM 4393 C CA . GLU B 1 202 ? 17.453 -36.094 -10.562 1 87.75 202 GLU B CA 1
ATOM 4394 C C . GLU B 1 202 ? 16.359 -35.312 -9.812 1 87.75 202 GLU B C 1
ATOM 4396 O O . GLU B 1 202 ? 16.656 -34.625 -8.828 1 87.75 202 GLU B O 1
ATOM 4401 N N . ILE B 1 203 ? 15.18 -35.438 -10.281 1 88.31 203 ILE B N 1
ATOM 4402 C CA . ILE B 1 203 ? 14.07 -34.75 -9.648 1 88.31 203 ILE B CA 1
ATOM 4403 C C . ILE B 1 203 ? 12.844 -35.656 -9.602 1 88.31 203 ILE B C 1
ATOM 4405 O O . ILE B 1 203 ? 12.57 -36.375 -10.555 1 88.31 203 ILE B O 1
ATOM 4409 N N . GLU B 1 204 ? 12.203 -35.625 -8.5 1 87.94 204 GLU B N 1
ATOM 4410 C CA . GLU B 1 204 ? 10.93 -36.312 -8.375 1 87.94 204 GLU B CA 1
ATOM 4411 C C . GLU B 1 204 ? 9.828 -35.594 -9.148 1 87.94 204 GLU B C 1
ATOM 4413 O O . GLU B 1 204 ? 9.562 -34.438 -8.906 1 87.94 204 GLU B O 1
ATOM 4418 N N . PRO B 1 205 ? 9.133 -36.281 -9.961 1 86.69 205 PRO B N 1
ATOM 4419 C CA . PRO B 1 205 ? 8.203 -35.656 -10.906 1 86.69 205 PRO B CA 1
ATOM 4420 C C . PRO B 1 205 ? 7.07 -34.906 -10.203 1 86.69 205 PRO B C 1
ATOM 4422 O O . PRO B 1 205 ? 6.551 -33.938 -10.75 1 86.69 205 PRO B O 1
ATOM 4425 N N . MET B 1 206 ? 6.711 -35.312 -9.016 1 90.19 206 MET B N 1
ATOM 4426 C CA . MET B 1 206 ? 5.527 -34.719 -8.406 1 90.19 206 MET B CA 1
ATOM 4427 C C . MET B 1 206 ? 5.914 -33.812 -7.238 1 90.19 206 MET B C 1
ATOM 4429 O O . MET B 1 206 ? 5.047 -33.281 -6.547 1 90.19 206 MET B O 1
ATOM 4433 N N . ALA B 1 207 ? 7.191 -33.656 -7.148 1 84.38 207 ALA B N 1
ATOM 4434 C CA . ALA B 1 207 ? 7.652 -32.781 -6.055 1 84.38 207 ALA B CA 1
ATOM 4435 C C . ALA B 1 207 ? 7.832 -31.344 -6.527 1 84.38 207 ALA B C 1
ATOM 4437 O O . ALA B 1 207 ? 7.996 -31.094 -7.723 1 84.38 207 ALA B O 1
ATOM 4438 N N . ASP B 1 208 ? 7.762 -30.469 -5.551 1 84.88 208 ASP B N 1
ATOM 4439 C CA . ASP B 1 208 ? 8.023 -29.062 -5.871 1 84.88 208 ASP B CA 1
ATOM 4440 C C . ASP B 1 208 ? 9.484 -28.859 -6.273 1 84.88 208 ASP B C 1
ATOM 4442 O O . ASP B 1 208 ? 10.367 -29.594 -5.816 1 84.88 208 ASP B O 1
ATOM 4446 N N . LEU B 1 209 ? 9.688 -27.906 -7.117 1 88.25 209 LEU B N 1
ATOM 4447 C CA . LEU B 1 209 ? 11.039 -27.594 -7.539 1 88.25 209 LEU B CA 1
ATOM 4448 C C . LEU B 1 209 ? 11.789 -26.828 -6.445 1 88.25 209 LEU B C 1
ATOM 4450 O O . LEU B 1 209 ? 11.258 -25.891 -5.859 1 88.25 209 LEU B O 1
ATOM 4454 N N . ASN B 1 210 ? 12.922 -27.297 -6.145 1 87.31 210 ASN B N 1
ATOM 4455 C CA . ASN B 1 210 ? 13.75 -26.516 -5.234 1 87.31 210 ASN B CA 1
ATOM 4456 C C . ASN B 1 210 ? 14.523 -25.422 -5.973 1 87.31 210 ASN B C 1
ATOM 4458 O O . ASN B 1 210 ? 14.453 -25.328 -7.199 1 87.31 210 ASN B O 1
ATOM 4462 N N . THR B 1 211 ? 15.242 -24.719 -5.293 1 86.38 211 THR B N 1
ATOM 4463 C CA . THR B 1 211 ? 15.922 -23.531 -5.828 1 86.38 211 THR B CA 1
ATOM 4464 C C . THR B 1 211 ? 16.938 -23.938 -6.898 1 86.38 211 THR B C 1
ATOM 4466 O O . THR B 1 211 ? 17.031 -23.281 -7.941 1 86.38 211 THR B O 1
ATOM 4469 N N . GLU B 1 212 ? 17.625 -24.969 -6.66 1 90.56 212 GLU B N 1
ATOM 4470 C CA . GLU B 1 212 ? 18.641 -25.438 -7.605 1 90.56 212 GLU B CA 1
ATOM 4471 C C . GLU B 1 212 ? 18.016 -25.875 -8.922 1 90.56 212 GLU B C 1
ATOM 4473 O O . GLU B 1 212 ? 18.516 -25.562 -10 1 90.56 212 GLU B O 1
ATOM 4478 N N . ALA B 1 213 ? 16.984 -26.625 -8.812 1 93.31 213 ALA B N 1
ATOM 4479 C CA . ALA B 1 213 ? 16.281 -27.094 -10 1 93.31 213 ALA B CA 1
ATOM 4480 C C . ALA B 1 213 ? 15.688 -25.922 -10.781 1 93.31 213 ALA B C 1
ATOM 4482 O O . ALA B 1 213 ? 15.703 -25.922 -12.016 1 93.31 213 ALA B O 1
ATOM 4483 N N . GLU B 1 214 ? 15.172 -24.938 -10.078 1 94.06 214 GLU B N 1
ATOM 4484 C CA . GLU B 1 214 ? 14.609 -23.75 -10.727 1 94.06 214 GLU B CA 1
ATOM 4485 C C . GLU B 1 214 ? 15.672 -23 -11.523 1 94.06 214 GLU B C 1
ATOM 4487 O O . GLU B 1 214 ? 15.438 -22.594 -12.664 1 94.06 214 GLU B O 1
ATOM 4492 N N . LYS B 1 215 ? 16.781 -22.859 -10.938 1 94.56 215 LYS B N 1
ATOM 4493 C CA . LYS B 1 215 ? 17.875 -22.172 -11.602 1 94.56 215 LYS B CA 1
ATOM 4494 C C . LYS B 1 215 ? 18.344 -22.922 -12.844 1 94.56 215 LYS B C 1
ATOM 4496 O O . LYS B 1 215 ? 18.594 -22.312 -13.891 1 94.56 215 LYS B O 1
ATOM 4501 N N . LYS B 1 216 ? 18.5 -24.219 -12.656 1 96.69 216 LYS B N 1
ATOM 4502 C CA . LYS B 1 216 ? 18.922 -25.047 -13.789 1 96.69 216 LYS B CA 1
ATOM 4503 C C . LYS B 1 216 ? 17.906 -24.969 -14.922 1 96.69 216 LYS B C 1
ATOM 4505 O O . LYS B 1 216 ? 18.281 -24.859 -16.094 1 96.69 216 LYS B O 1
ATOM 4510 N N . LEU B 1 217 ? 16.625 -25.062 -14.57 1 97.81 217 LEU B N 1
ATOM 4511 C CA . LEU B 1 217 ? 15.586 -24.938 -15.586 1 97.81 217 LEU B CA 1
ATOM 4512 C C . LEU B 1 217 ? 15.688 -23.594 -16.312 1 97.81 217 LEU B C 1
ATOM 4514 O O . LEU B 1 217 ? 15.523 -23.531 -17.531 1 97.81 217 LEU B O 1
ATOM 4518 N N . GLY B 1 218 ? 15.906 -22.531 -15.555 1 97.75 218 GLY B N 1
ATOM 4519 C CA . GLY B 1 218 ? 16.109 -21.219 -16.156 1 97.75 218 GLY B CA 1
ATOM 4520 C C . GLY B 1 218 ? 17.219 -21.203 -17.188 1 97.75 218 GLY B C 1
ATOM 4521 O O . GLY B 1 218 ? 17.078 -20.594 -18.25 1 97.75 218 GLY B O 1
ATOM 4522 N N . GLN B 1 219 ? 18.266 -21.891 -16.875 1 97.75 219 GLN B N 1
ATOM 4523 C CA . GLN B 1 219 ? 19.391 -21.953 -17.781 1 97.75 219 GLN B CA 1
ATOM 4524 C C . GLN B 1 219 ? 19.031 -22.719 -19.062 1 97.75 219 GLN B C 1
ATOM 4526 O O . GLN B 1 219 ? 19.375 -22.297 -20.156 1 97.75 219 GLN B O 1
ATOM 4531 N N . LEU B 1 220 ? 18.406 -23.797 -18.844 1 98.31 220 LEU B N 1
ATOM 4532 C CA . LEU B 1 220 ? 18 -24.625 -19.984 1 98.31 220 LEU B CA 1
ATOM 4533 C C . LEU B 1 220 ? 17.062 -23.859 -20.906 1 98.31 220 LEU B C 1
ATOM 4535 O O . LEU B 1 220 ? 17.172 -23.953 -22.125 1 98.31 220 LEU B O 1
ATOM 4539 N N . VAL B 1 221 ? 16.141 -23.141 -20.344 1 98.56 221 VAL B N 1
ATOM 4540 C CA . VAL B 1 221 ? 15.164 -22.359 -21.109 1 98.56 221 VAL B CA 1
ATOM 4541 C C . VAL B 1 221 ? 15.883 -21.266 -21.891 1 98.56 221 VAL B C 1
ATOM 4543 O O . VAL B 1 221 ? 15.57 -21.016 -23.062 1 98.56 221 VAL B O 1
ATOM 4546 N N . ARG B 1 222 ? 16.797 -20.609 -21.234 1 98.25 222 ARG B N 1
ATOM 4547 C CA . ARG B 1 222 ? 17.594 -19.578 -21.922 1 98.25 222 ARG B CA 1
ATOM 4548 C C . ARG B 1 222 ? 18.328 -20.172 -23.125 1 98.25 222 ARG B C 1
ATOM 4550 O O . ARG B 1 222 ? 18.312 -19.594 -24.203 1 98.25 222 ARG B O 1
ATOM 4557 N N . GLU B 1 223 ? 18.922 -21.297 -22.984 1 97.81 223 GLU B N 1
ATOM 4558 C CA . GLU B 1 223 ? 19.703 -21.953 -24.031 1 97.81 223 GLU B CA 1
ATOM 4559 C C . GLU B 1 223 ? 18.812 -22.406 -25.188 1 97.81 223 GLU B C 1
ATOM 4561 O O . GLU B 1 223 ? 19.156 -22.219 -26.359 1 97.81 223 GLU B O 1
ATOM 4566 N N . LYS B 1 224 ? 17.719 -22.953 -24.812 1 98.19 224 LYS B N 1
ATOM 4567 C CA . LYS B 1 224 ? 16.875 -23.594 -25.812 1 98.19 224 LYS B CA 1
ATOM 4568 C C . LYS B 1 224 ? 15.977 -22.578 -26.5 1 98.19 224 LYS B C 1
ATOM 4570 O O . LYS B 1 224 ? 15.719 -22.688 -27.703 1 98.19 224 LYS B O 1
ATOM 4575 N N . TYR B 1 225 ? 15.492 -21.609 -25.766 1 98.31 225 TYR B N 1
ATOM 4576 C CA . TYR B 1 225 ? 14.445 -20.75 -26.312 1 98.31 225 TYR B CA 1
ATOM 4577 C C . TYR B 1 225 ? 14.898 -19.297 -26.344 1 98.31 225 TYR B C 1
ATOM 4579 O O . TYR B 1 225 ? 14.164 -18.422 -26.828 1 98.31 225 TYR B O 1
ATOM 4587 N N . ASP B 1 226 ? 16.047 -18.922 -25.766 1 98.19 226 ASP B N 1
ATOM 4588 C CA . ASP B 1 226 ? 16.656 -17.594 -25.766 1 98.19 226 ASP B CA 1
ATOM 4589 C C . ASP B 1 226 ? 15.789 -16.594 -25.031 1 98.19 226 ASP B C 1
ATOM 4591 O O . ASP B 1 226 ? 15.547 -15.492 -25.531 1 98.19 226 ASP B O 1
ATOM 4595 N N . THR B 1 227 ? 15.242 -17.031 -23.891 1 98.69 227 THR B N 1
ATOM 4596 C CA . THR B 1 227 ? 14.453 -16.156 -23.031 1 98.69 227 THR B CA 1
ATOM 4597 C C . THR B 1 227 ? 14.742 -16.438 -21.562 1 98.69 227 THR B C 1
ATOM 4599 O O . THR B 1 227 ? 15.172 -17.531 -21.203 1 98.69 227 THR B O 1
ATOM 4602 N N . GLU B 1 228 ? 14.609 -15.398 -20.75 1 98.56 228 GLU B N 1
ATOM 4603 C CA . GLU B 1 228 ? 14.82 -15.492 -19.312 1 98.56 228 GLU B CA 1
ATOM 4604 C C . GLU B 1 228 ? 13.516 -15.242 -18.547 1 98.56 228 GLU B C 1
ATOM 4606 O O . GLU B 1 228 ? 13.523 -15.133 -17.328 1 98.56 228 GLU B O 1
ATOM 4611 N N . PHE B 1 229 ? 12.43 -15.086 -19.312 1 98.75 229 PHE B N 1
ATOM 4612 C CA . PHE B 1 229 ? 11.094 -14.867 -18.766 1 98.75 229 PHE B CA 1
ATOM 4613 C C . PHE B 1 229 ? 10.117 -15.898 -19.328 1 98.75 229 PHE B C 1
ATOM 4615 O O . PHE B 1 229 ? 9.859 -15.938 -20.531 1 98.75 229 PHE B O 1
ATOM 4622 N N . PHE B 1 230 ? 9.602 -16.766 -18.406 1 98.81 230 PHE B N 1
ATOM 4623 C CA . PHE B 1 230 ? 8.711 -17.828 -18.891 1 98.81 230 PHE B CA 1
ATOM 4624 C C . PHE B 1 230 ? 7.742 -18.266 -17.797 1 98.81 230 PHE B C 1
ATOM 4626 O O . PHE B 1 230 ? 7.938 -17.938 -16.625 1 98.81 230 PHE B O 1
ATOM 4633 N N . ILE B 1 231 ? 6.715 -18.953 -18.219 1 98.75 231 ILE B N 1
ATOM 4634 C CA . ILE B 1 231 ? 5.66 -19.438 -17.344 1 98.75 231 ILE B CA 1
ATOM 4635 C C . ILE B 1 231 ? 5.695 -20.969 -17.297 1 98.75 231 ILE B C 1
ATOM 4637 O O . ILE B 1 231 ? 5.801 -21.625 -18.328 1 98.75 231 ILE B O 1
ATOM 4641 N N . LEU B 1 232 ? 5.754 -21.5 -16.156 1 98.44 232 LEU B N 1
ATOM 4642 C CA . LEU B 1 232 ? 5.578 -22.938 -15.914 1 98.44 232 LEU B CA 1
ATOM 4643 C C . LEU B 1 232 ? 4.211 -23.219 -15.297 1 98.44 232 LEU B C 1
ATOM 4645 O O . LEU B 1 232 ? 3.92 -22.75 -14.195 1 98.44 232 LEU B O 1
ATOM 4649 N N . TYR B 1 233 ? 3.389 -23.953 -16.031 1 98.38 233 TYR B N 1
ATOM 4650 C CA . TYR B 1 233 ? 2.021 -24.109 -15.555 1 98.38 233 TYR B CA 1
ATOM 4651 C C . TYR B 1 233 ? 1.716 -25.578 -15.242 1 98.38 233 TYR B C 1
ATOM 4653 O O . TYR B 1 233 ? 2.506 -26.469 -15.562 1 98.38 233 TYR B O 1
ATOM 4661 N N . ARG B 1 234 ? 0.614 -25.781 -14.492 1 97.88 234 ARG B N 1
ATOM 4662 C CA . ARG B 1 234 ? 0.063 -27.094 -14.188 1 97.88 234 ARG B CA 1
ATOM 4663 C C . ARG B 1 234 ? 0.939 -27.844 -13.188 1 97.88 234 ARG B C 1
ATOM 4665 O O . ARG B 1 234 ? 1.376 -28.969 -13.453 1 97.88 234 ARG B O 1
ATOM 4672 N N . TYR B 1 235 ? 1.134 -27.266 -12.055 1 97.69 235 TYR B N 1
ATOM 4673 C CA . TYR B 1 235 ? 1.917 -27.844 -10.969 1 97.69 235 TYR B CA 1
ATOM 4674 C C . TYR B 1 235 ? 1.155 -28.984 -10.289 1 97.69 235 TYR B C 1
ATOM 4676 O O . TYR B 1 235 ? -0.076 -29.031 -10.344 1 97.69 235 TYR B O 1
ATOM 4684 N N . PRO B 1 236 ? 1.983 -29.859 -9.633 1 97.31 236 PRO B N 1
ATOM 4685 C CA . PRO B 1 236 ? 1.304 -30.828 -8.766 1 97.31 236 PRO B CA 1
ATOM 4686 C C . PRO B 1 236 ? 0.428 -30.172 -7.707 1 97.31 236 PRO B C 1
ATOM 4688 O O . PRO B 1 236 ? 0.843 -29.188 -7.086 1 97.31 236 PRO B O 1
ATOM 4691 N N . LEU B 1 237 ? -0.765 -30.688 -7.465 1 97 237 LEU B N 1
ATOM 4692 C CA . LEU B 1 237 ? -1.735 -30.109 -6.547 1 97 237 LEU B CA 1
ATOM 4693 C C . LEU B 1 237 ? -1.188 -30.078 -5.125 1 97 237 LEU B C 1
ATOM 4695 O O . LEU B 1 237 ? -1.443 -29.141 -4.375 1 97 237 LEU B O 1
ATOM 4699 N N . ALA B 1 238 ? -0.44 -31.031 -4.75 1 94.19 238 ALA B N 1
ATOM 4700 C CA . ALA B 1 238 ? 0.068 -31.188 -3.391 1 94.19 238 ALA B CA 1
ATOM 4701 C C . ALA B 1 238 ? 1.013 -30.047 -3.014 1 94.19 238 ALA B C 1
ATOM 4703 O O . ALA B 1 238 ? 1.198 -29.75 -1.832 1 94.19 238 ALA B O 1
ATOM 4704 N N . ALA B 1 239 ? 1.556 -29.438 -4.02 1 93.06 239 ALA B N 1
ATOM 4705 C CA . ALA B 1 239 ? 2.525 -28.359 -3.785 1 93.06 239 ALA B CA 1
ATOM 4706 C C . ALA B 1 239 ? 1.843 -27 -3.746 1 93.06 239 ALA B C 1
ATOM 4708 O O . ALA B 1 239 ? 2.51 -25.969 -3.67 1 93.06 239 ALA B O 1
ATOM 4709 N N . ARG B 1 240 ? 0.538 -27.016 -3.736 1 95.88 240 ARG B N 1
ATOM 4710 C CA . ARG B 1 240 ? -0.181 -25.766 -3.848 1 95.88 240 ARG B CA 1
ATOM 4711 C C . ARG B 1 240 ? -1.112 -25.547 -2.658 1 95.88 240 ARG B C 1
ATOM 4713 O O . ARG B 1 240 ? -1.479 -26.516 -1.977 1 95.88 240 ARG B O 1
ATOM 4720 N N . PRO B 1 241 ? -1.49 -24.297 -2.396 1 94.88 241 PRO B N 1
ATOM 4721 C CA . PRO B 1 241 ? -2.395 -24 -1.282 1 94.88 241 PRO B CA 1
ATOM 4722 C C . PRO B 1 241 ? -3.764 -24.656 -1.448 1 94.88 241 PRO B C 1
ATOM 4724 O O . PRO B 1 241 ? -4.113 -25.094 -2.547 1 94.88 241 PRO B O 1
ATOM 4727 N N . PHE B 1 242 ? -4.547 -24.609 -0.416 1 95.44 242 PHE B N 1
ATOM 4728 C CA . PHE B 1 242 ? -5.797 -25.359 -0.343 1 95.44 242 PHE B CA 1
ATOM 4729 C C . PHE B 1 242 ? -6.832 -24.781 -1.301 1 95.44 242 PHE B C 1
ATOM 4731 O O . PHE B 1 242 ? -7.758 -25.484 -1.719 1 95.44 242 PHE B O 1
ATOM 4738 N N . TYR B 1 243 ? -6.66 -23.516 -1.668 1 97.06 243 TYR B N 1
ATOM 4739 C CA . TYR B 1 243 ? -7.691 -22.844 -2.453 1 97.06 243 TYR B CA 1
ATOM 4740 C C . TYR B 1 243 ? -7.398 -22.953 -3.945 1 97.06 243 TYR B C 1
ATOM 4742 O O . TYR B 1 243 ? -8.078 -22.344 -4.766 1 97.06 243 TYR B O 1
ATOM 4750 N N . THR B 1 244 ? -6.387 -23.734 -4.352 1 98.31 244 THR B N 1
ATOM 4751 C CA . THR B 1 244 ? -6.02 -23.891 -5.754 1 98.31 244 THR B CA 1
ATOM 4752 C C . THR B 1 244 ? -6.93 -24.891 -6.449 1 98.31 244 THR B C 1
ATOM 4754 O O . THR B 1 244 ? -7.156 -25.984 -5.934 1 98.31 244 THR B O 1
ATOM 4757 N N . MET B 1 245 ? -7.422 -24.578 -7.633 1 98.69 245 MET B N 1
ATOM 4758 C CA . MET B 1 245 ? -8.312 -25.453 -8.398 1 98.69 245 MET B CA 1
ATOM 4759 C C . MET B 1 245 ? -7.547 -26.641 -8.961 1 98.69 245 MET B C 1
ATOM 4761 O O . MET B 1 245 ? -6.547 -26.469 -9.656 1 98.69 245 MET B O 1
ATOM 4765 N N . PRO B 1 246 ? -7.984 -27.844 -8.656 1 98.19 246 PRO B N 1
ATOM 4766 C CA . PRO B 1 246 ? -7.375 -29.016 -9.305 1 98.19 246 PRO B CA 1
ATOM 4767 C C . PRO B 1 246 ? -7.609 -29.047 -10.812 1 98.19 246 PRO B C 1
ATOM 4769 O O . PRO B 1 246 ? -8.641 -28.578 -11.289 1 98.19 246 PRO B O 1
ATOM 4772 N N . CYS B 1 247 ? -6.66 -29.625 -11.484 1 97.44 247 CYS B N 1
ATOM 4773 C CA . CYS B 1 247 ? -6.812 -29.812 -12.922 1 97.44 247 CYS B CA 1
ATOM 4774 C C . CYS B 1 247 ? -7.918 -30.812 -13.234 1 97.44 247 CYS B C 1
ATOM 4776 O O . CYS B 1 247 ? -7.949 -31.906 -12.656 1 97.44 247 CYS B O 1
ATOM 4778 N N . TYR B 1 248 ? -8.75 -30.422 -14.117 1 93.88 248 TYR B N 1
ATOM 4779 C CA . TYR B 1 248 ? -9.898 -31.25 -14.445 1 93.88 248 TYR B CA 1
ATOM 4780 C C . TYR B 1 248 ? -9.461 -32.562 -15.094 1 93.88 248 TYR B C 1
ATOM 4782 O O . TYR B 1 248 ? -10.008 -33.625 -14.781 1 93.88 248 TYR B O 1
ATOM 4790 N N . GLU B 1 249 ? -8.531 -32.531 -15.992 1 94.75 249 GLU B N 1
ATOM 4791 C CA . GLU B 1 249 ? -8.07 -33.688 -16.734 1 94.75 249 GLU B CA 1
ATOM 4792 C C . GLU B 1 249 ? -7.32 -34.656 -15.844 1 94.75 249 GLU B C 1
ATOM 4794 O O . GLU B 1 249 ? -7.406 -35.875 -16.031 1 94.75 249 GLU B O 1
ATOM 4799 N N . ASN B 1 250 ? -6.539 -34.156 -14.914 1 96.75 250 ASN B N 1
ATOM 4800 C CA . ASN B 1 250 ? -5.738 -34.938 -13.977 1 96.75 250 ASN B CA 1
ATOM 4801 C C . ASN B 1 250 ? -5.672 -34.281 -12.609 1 96.75 250 ASN B C 1
ATOM 4803 O O . ASN B 1 250 ? -4.832 -33.406 -12.383 1 96.75 250 ASN B O 1
ATOM 4807 N N . PRO B 1 251 ? -6.383 -34.719 -11.688 1 96 251 PRO B N 1
ATOM 4808 C CA . PRO B 1 251 ? -6.535 -34.031 -10.398 1 96 251 PRO B CA 1
ATOM 4809 C C . PRO B 1 251 ? -5.254 -34.062 -9.57 1 96 251 PRO B C 1
ATOM 4811 O O . PRO B 1 251 ? -5.176 -33.375 -8.539 1 96 251 PRO B O 1
ATOM 4814 N N . ALA B 1 252 ? -4.301 -34.812 -9.992 1 96.56 252 ALA B N 1
ATOM 4815 C CA . ALA B 1 252 ? -3.008 -34.781 -9.312 1 96.56 252 ALA B CA 1
ATOM 4816 C C . ALA B 1 252 ? -2.289 -33.469 -9.57 1 96.56 252 ALA B C 1
ATOM 4818 O O . ALA B 1 252 ? -1.382 -33.094 -8.82 1 96.56 252 ALA B O 1
ATOM 4819 N N . TYR B 1 253 ? -2.725 -32.844 -10.648 1 97.81 253 TYR B N 1
ATOM 4820 C CA . TYR B 1 253 ? -2.172 -31.547 -11.016 1 97.81 253 TYR B CA 1
ATOM 4821 C C . TYR B 1 253 ? -3.16 -30.422 -10.711 1 97.81 253 TYR B C 1
ATOM 4823 O O . TYR B 1 253 ? -4.293 -30.688 -10.305 1 97.81 253 TYR B O 1
ATOM 4831 N N . SER B 1 254 ? -2.695 -29.219 -10.844 1 98.19 254 SER B N 1
ATOM 4832 C CA . SER B 1 254 ? -3.527 -28.062 -10.516 1 98.19 254 SER B CA 1
ATOM 4833 C C . SER B 1 254 ? -3.543 -27.047 -11.664 1 98.19 254 SER B C 1
ATOM 4835 O O . SER B 1 254 ? -2.674 -27.078 -12.539 1 98.19 254 SER B O 1
ATOM 4837 N N . ASN B 1 255 ? -4.602 -26.266 -11.68 1 98.62 255 ASN B N 1
ATOM 4838 C CA . ASN B 1 255 ? -4.66 -25.109 -12.586 1 98.62 255 ASN B CA 1
ATOM 4839 C C . ASN B 1 255 ? -3.867 -23.922 -12.047 1 98.62 255 ASN B C 1
ATOM 4841 O O . ASN B 1 255 ? -4.438 -22.875 -11.758 1 98.62 255 ASN B O 1
ATOM 4845 N N . SER B 1 256 ? -2.562 -24.141 -11.93 1 98.5 256 SER B N 1
ATOM 4846 C CA . SER B 1 256 ? -1.662 -23.156 -11.336 1 98.5 256 SER B CA 1
ATOM 4847 C C . SER B 1 256 ? -0.48 -22.859 -12.258 1 98.5 256 SER B C 1
ATOM 4849 O O . SER B 1 256 ? -0.301 -23.531 -13.273 1 98.5 256 SER B O 1
ATOM 4851 N N . PHE B 1 257 ? 0.242 -21.797 -11.953 1 98.62 257 PHE B N 1
ATOM 4852 C CA . PHE B 1 257 ? 1.431 -21.453 -12.719 1 98.62 257 PHE B CA 1
ATOM 4853 C C . PHE B 1 257 ? 2.387 -20.609 -11.883 1 98.62 257 PHE B C 1
ATOM 4855 O O . PHE B 1 257 ? 1.964 -19.922 -10.961 1 98.62 257 PHE B O 1
ATOM 4862 N N . ASP B 1 258 ? 3.625 -20.688 -12.156 1 98.19 258 ASP B N 1
ATOM 4863 C CA . ASP B 1 258 ? 4.676 -19.797 -11.68 1 98.19 258 ASP B CA 1
ATOM 4864 C C . ASP B 1 258 ? 5.355 -19.078 -12.836 1 98.19 258 ASP B C 1
ATOM 4866 O O . ASP B 1 258 ? 5.34 -19.562 -13.969 1 98.19 258 ASP B O 1
ATOM 4870 N N . VAL B 1 259 ? 5.812 -17.969 -12.578 1 98.56 259 VAL B N 1
ATOM 4871 C CA . VAL B 1 259 ? 6.543 -17.188 -13.57 1 98.56 259 VAL B CA 1
ATOM 4872 C C . VAL B 1 259 ? 7.98 -16.984 -13.109 1 98.56 259 VAL B C 1
ATOM 4874 O O . VAL B 1 259 ? 8.227 -16.703 -11.938 1 98.56 259 VAL B O 1
ATOM 4877 N N . PHE B 1 260 ? 8.859 -17.141 -14.055 1 98.19 260 PHE B N 1
ATOM 4878 C CA . PHE B 1 260 ? 10.281 -17.078 -13.734 1 98.19 260 PHE B CA 1
ATOM 4879 C C . PHE B 1 260 ? 10.945 -15.93 -14.477 1 98.19 260 PHE B C 1
ATOM 4881 O O . PHE B 1 260 ? 10.641 -15.672 -15.648 1 98.19 260 PHE B O 1
ATOM 4888 N N . LEU B 1 261 ? 11.773 -15.266 -13.82 1 98 261 LEU B N 1
ATOM 4889 C CA . LEU B 1 261 ? 12.633 -14.203 -14.328 1 98 261 LEU B CA 1
ATOM 4890 C C . LEU B 1 261 ? 14.094 -14.469 -13.969 1 98 261 LEU B C 1
ATOM 4892 O O . LEU B 1 261 ? 14.438 -14.555 -12.789 1 98 261 LEU B O 1
ATOM 4896 N N . ARG B 1 262 ? 14.945 -14.664 -14.945 1 96.38 262 ARG B N 1
ATOM 4897 C CA . ARG B 1 262 ? 16.359 -14.953 -14.773 1 96.38 262 ARG B CA 1
ATOM 4898 C C . ARG B 1 262 ? 16.578 -16.125 -13.812 1 96.38 262 ARG B C 1
ATOM 4900 O O . ARG B 1 262 ? 17.375 -16.031 -12.883 1 96.38 262 ARG B O 1
ATOM 4907 N N . GLY B 1 263 ? 15.742 -17.125 -13.969 1 94.25 263 GLY B N 1
ATOM 4908 C CA . GLY B 1 263 ? 15.938 -18.391 -13.273 1 94.25 263 GLY B CA 1
ATOM 4909 C C . GLY B 1 263 ? 15.344 -18.422 -11.883 1 94.25 263 GLY B C 1
ATOM 4910 O O . GLY B 1 263 ? 15.445 -19.422 -11.172 1 94.25 263 GLY B O 1
ATOM 4911 N N . GLU B 1 264 ? 14.664 -17.344 -11.477 1 95.5 264 GLU B N 1
ATOM 4912 C CA . GLU B 1 264 ? 14.039 -17.312 -10.156 1 95.5 264 GLU B CA 1
ATOM 4913 C C . GLU B 1 264 ? 12.547 -17 -10.258 1 95.5 264 GLU B C 1
ATOM 4915 O O . GLU B 1 264 ? 12.133 -16.203 -11.094 1 95.5 264 GLU B O 1
ATOM 4920 N N . GLU B 1 265 ? 11.805 -17.641 -9.383 1 95.62 265 GLU B N 1
ATOM 4921 C CA . GLU B 1 265 ? 10.359 -17.453 -9.359 1 95.62 265 GLU B CA 1
ATOM 4922 C C . GLU B 1 265 ? 10 -16.062 -8.852 1 95.62 265 GLU B C 1
ATOM 4924 O O . GLU B 1 265 ? 10.492 -15.617 -7.812 1 95.62 265 GLU B O 1
ATOM 4929 N N . ILE B 1 266 ? 9.023 -15.375 -9.57 1 96.19 266 ILE B N 1
ATOM 4930 C CA . ILE B 1 266 ? 8.602 -14.055 -9.125 1 96.19 266 ILE B CA 1
ATOM 4931 C C . ILE B 1 266 ? 7.09 -14.047 -8.898 1 96.19 266 ILE B C 1
ATOM 4933 O O . ILE B 1 266 ? 6.555 -13.156 -8.242 1 96.19 266 ILE B O 1
ATOM 4937 N N . ILE B 1 267 ? 6.402 -14.992 -9.484 1 96.94 267 ILE B N 1
ATOM 4938 C CA . ILE B 1 267 ? 4.949 -15.039 -9.383 1 96.94 267 ILE B CA 1
ATOM 4939 C C . ILE B 1 267 ? 4.496 -16.453 -9.055 1 96.94 267 ILE B C 1
ATOM 4941 O O . ILE B 1 267 ? 5.039 -17.422 -9.586 1 96.94 267 ILE B O 1
ATOM 4945 N N . SER B 1 268 ? 3.518 -16.516 -8.219 1 96.5 268 SER B N 1
ATOM 4946 C CA . SER B 1 268 ? 2.643 -17.672 -8.109 1 96.5 268 SER B CA 1
ATOM 4947 C C . SER B 1 268 ? 1.192 -17.297 -8.398 1 96.5 268 SER B C 1
ATOM 4949 O O . SER B 1 268 ? 0.7 -16.281 -7.922 1 96.5 268 SER B O 1
ATOM 4951 N N . GLY B 1 269 ? 0.563 -18.047 -9.273 1 98.38 269 GLY B N 1
ATOM 4952 C CA . GLY B 1 269 ? -0.825 -17.797 -9.633 1 98.38 269 GLY B CA 1
ATOM 4953 C C . GLY B 1 269 ? -1.606 -19.078 -9.891 1 98.38 269 GLY B C 1
ATOM 4954 O O . GLY B 1 269 ? -1.023 -20.156 -9.984 1 98.38 269 GLY B O 1
ATOM 4955 N N . ALA B 1 270 ? -2.9 -18.906 -9.914 1 98.81 270 ALA B N 1
ATOM 4956 C CA . ALA B 1 270 ? -3.75 -20.078 -10.109 1 98.81 270 ALA B CA 1
ATOM 4957 C C . ALA B 1 270 ? -5.203 -19.672 -10.344 1 98.81 270 ALA B C 1
ATOM 4959 O O . ALA B 1 270 ? -5.586 -18.531 -10.07 1 98.81 270 ALA B O 1
ATOM 4960 N N . GLN B 1 271 ? -5.867 -20.641 -10.914 1 98.81 271 GLN B N 1
ATOM 4961 C CA . GLN B 1 271 ? -7.312 -20.641 -10.719 1 98.81 271 GLN B CA 1
ATOM 4962 C C . GLN B 1 271 ? -7.676 -21.047 -9.297 1 98.81 271 GLN B C 1
ATOM 4964 O O . GLN B 1 271 ? -7.062 -21.953 -8.727 1 98.81 271 GLN B O 1
ATOM 4969 N N . ARG B 1 272 ? -8.734 -20.375 -8.797 1 98.75 272 ARG B N 1
ATOM 4970 C CA . ARG B 1 272 ? -9.141 -20.672 -7.422 1 98.75 272 ARG B CA 1
ATOM 4971 C C . ARG B 1 272 ? -10.359 -21.594 -7.398 1 98.75 272 ARG B C 1
ATOM 4973 O O . ARG B 1 272 ? -11.195 -21.547 -8.305 1 98.75 272 ARG B O 1
ATOM 4980 N N . ILE B 1 273 ? -10.398 -22.391 -6.367 1 98.19 273 ILE B N 1
ATOM 4981 C CA . ILE B 1 273 ? -11.625 -23.156 -6.125 1 98.19 273 ILE B CA 1
ATOM 4982 C C . ILE B 1 273 ? -12.781 -22.188 -5.855 1 98.19 273 ILE B C 1
ATOM 4984 O O . ILE B 1 273 ? -12.688 -21.328 -4.984 1 98.19 273 ILE B O 1
ATOM 4988 N N . HIS B 1 274 ? -13.82 -22.312 -6.664 1 97.88 274 HIS B N 1
ATOM 4989 C CA . HIS B 1 274 ? -14.953 -21.422 -6.48 1 97.88 274 HIS B CA 1
ATOM 4990 C C . HIS B 1 274 ? -16.156 -22.156 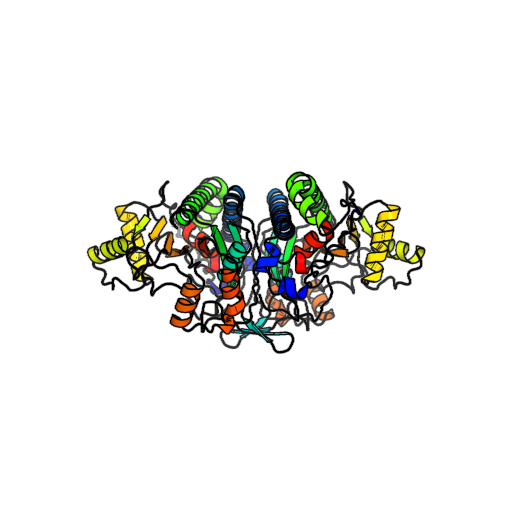-5.895 1 97.88 274 HIS B C 1
ATOM 4992 O O . HIS B 1 274 ? -17.156 -21.531 -5.535 1 97.88 274 HIS B O 1
ATOM 4998 N N . GLU B 1 275 ? -16.094 -23.516 -5.762 1 96 275 GLU B N 1
ATOM 4999 C CA . GLU B 1 275 ? -17.156 -24.312 -5.148 1 96 275 GLU B CA 1
ATOM 5000 C C . GLU B 1 275 ? -16.953 -24.422 -3.639 1 96 275 GLU B C 1
ATOM 5002 O O . GLU B 1 275 ? -15.953 -24.969 -3.174 1 96 275 GLU B O 1
ATOM 5007 N N . PRO B 1 276 ? -17.922 -24.047 -2.867 1 94.69 276 PRO B N 1
ATOM 5008 C CA . PRO B 1 276 ? -17.766 -23.969 -1.413 1 94.69 276 PRO B CA 1
ATOM 5009 C C . PRO B 1 276 ? -17.453 -25.328 -0.792 1 94.69 276 PRO B C 1
ATOM 5011 O O . PRO B 1 276 ? -16.625 -25.438 0.109 1 94.69 276 PRO B O 1
ATOM 5014 N N . LYS B 1 277 ? -18.141 -26.375 -1.245 1 94.94 277 LYS B N 1
ATOM 5015 C CA . LYS B 1 277 ? -17.938 -27.703 -0.673 1 94.94 277 LYS B CA 1
ATOM 5016 C C . LYS B 1 277 ? -16.516 -28.203 -0.93 1 94.94 277 LYS B C 1
ATOM 5018 O O . LYS B 1 277 ? -15.875 -28.734 -0.024 1 94.94 277 LYS B O 1
ATOM 5023 N N . LEU B 1 278 ? -16.094 -28.047 -2.135 1 96.31 278 LEU B N 1
ATOM 5024 C CA . LEU B 1 278 ? -14.734 -28.453 -2.477 1 96.31 278 LEU B CA 1
ATOM 5025 C C . LEU B 1 278 ? -13.703 -27.641 -1.699 1 96.31 278 LEU B C 1
ATOM 5027 O O . LEU B 1 278 ? -12.703 -28.188 -1.234 1 96.31 278 LEU B O 1
ATOM 5031 N N . LEU B 1 279 ? -13.922 -26.359 -1.576 1 96.31 279 LEU B N 1
ATOM 5032 C CA . LEU B 1 279 ? -13.031 -25.484 -0.839 1 96.31 279 LEU B CA 1
ATOM 5033 C C . LEU B 1 279 ? -12.906 -25.922 0.615 1 96.31 279 LEU B C 1
ATOM 5035 O O . LEU B 1 279 ? -11.797 -26.016 1.148 1 96.31 279 LEU B O 1
ATOM 5039 N N . ALA B 1 280 ? -14.008 -26.203 1.188 1 94.38 280 ALA B N 1
ATOM 5040 C CA . ALA B 1 280 ? -14.031 -26.656 2.58 1 94.38 280 ALA B CA 1
ATOM 5041 C C . ALA B 1 280 ? -13.289 -27.984 2.738 1 94.38 280 ALA B C 1
ATOM 5043 O O . ALA B 1 280 ? -12.547 -28.172 3.707 1 94.38 280 ALA B O 1
ATOM 5044 N N . LYS B 1 281 ? -13.547 -28.859 1.824 1 95.31 281 LYS B N 1
ATOM 5045 C CA . LYS B 1 281 ? -12.875 -30.156 1.849 1 95.31 281 LYS B CA 1
ATOM 5046 C C . LYS B 1 281 ? -11.359 -30 1.759 1 95.31 281 LYS B C 1
ATOM 5048 O O . LYS B 1 281 ? -10.625 -30.594 2.539 1 95.31 281 LYS B O 1
ATOM 5053 N N . ARG B 1 282 ? -10.914 -29.203 0.835 1 95.75 282 ARG B N 1
ATOM 5054 C CA . ARG B 1 282 ? -9.484 -28.969 0.639 1 95.75 282 ARG B CA 1
ATOM 5055 C C . ARG B 1 282 ? -8.859 -28.297 1.86 1 95.75 282 ARG B C 1
ATOM 5057 O O . ARG B 1 282 ? -7.746 -28.641 2.26 1 95.75 282 ARG B O 1
ATOM 5064 N N . ALA B 1 283 ? -9.562 -27.328 2.441 1 93.62 283 ALA B N 1
ATOM 5065 C CA . ALA B 1 283 ? -9.086 -26.672 3.654 1 93.62 283 ALA B CA 1
ATOM 5066 C C . ALA B 1 283 ? -8.867 -27.688 4.777 1 93.62 283 ALA B C 1
ATOM 5068 O O . ALA B 1 283 ? -7.844 -27.656 5.461 1 93.62 283 ALA B O 1
ATOM 5069 N N . ALA B 1 284 ? -9.789 -28.578 4.914 1 92.44 284 ALA B N 1
ATOM 5070 C CA . ALA B 1 284 ? -9.695 -29.625 5.934 1 92.44 284 ALA B CA 1
ATOM 5071 C C . ALA B 1 284 ? -8.5 -30.531 5.676 1 92.44 284 ALA B C 1
ATOM 5073 O O . ALA B 1 284 ? -7.785 -30.906 6.605 1 92.44 284 ALA B O 1
ATOM 5074 N N . GLU B 1 285 ? -8.328 -30.844 4.441 1 93.5 285 GLU B N 1
ATOM 5075 C CA . GLU B 1 285 ? -7.223 -31.703 4.051 1 93.5 285 GLU B CA 1
ATOM 5076 C C . GLU B 1 285 ? -5.875 -31.062 4.363 1 93.5 285 GLU B C 1
ATOM 5078 O O . GLU B 1 285 ? -4.891 -31.75 4.609 1 93.5 285 GLU B O 1
ATOM 5083 N N . HIS B 1 286 ? -5.836 -29.781 4.375 1 92.38 286 HIS B N 1
ATOM 5084 C CA . HIS B 1 286 ? -4.605 -29.047 4.652 1 92.38 286 HIS B CA 1
ATOM 5085 C C . HIS B 1 286 ? -4.48 -28.719 6.137 1 92.38 286 HIS B C 1
ATOM 5087 O O . HIS B 1 286 ? -3.576 -27.984 6.543 1 92.38 286 HIS B O 1
ATOM 5093 N N . GLY B 1 287 ? -5.469 -29.094 6.922 1 88.25 287 GLY B N 1
ATOM 5094 C CA . GLY B 1 287 ? -5.418 -28.906 8.359 1 88.25 287 GLY B CA 1
ATOM 5095 C C . GLY B 1 287 ? -5.77 -27.484 8.781 1 88.25 287 GLY B C 1
ATOM 5096 O O . GLY B 1 287 ? -5.344 -27.016 9.836 1 88.25 287 GLY B O 1
ATOM 5097 N N . ILE B 1 288 ? -6.469 -26.797 7.941 1 87.06 288 ILE B N 1
ATOM 5098 C CA . ILE B 1 288 ? -6.883 -25.438 8.266 1 87.06 288 ILE B CA 1
ATOM 5099 C C . ILE B 1 288 ? -8.164 -25.469 9.094 1 87.06 288 ILE B C 1
ATOM 5101 O O . ILE B 1 288 ? -9.156 -26.094 8.695 1 87.06 288 ILE B O 1
ATOM 5105 N N . GLY B 1 289 ? -8.172 -24.812 10.227 1 82.19 289 GLY B N 1
ATOM 5106 C CA . GLY B 1 289 ? -9.375 -24.75 11.047 1 82.19 289 GLY B CA 1
ATOM 5107 C C . GLY B 1 289 ? -10.492 -23.938 10.398 1 82.19 289 GLY B C 1
ATOM 5108 O O . GLY B 1 289 ? -10.281 -22.797 10 1 82.19 289 GLY B O 1
ATOM 5109 N N . MET B 1 290 ? -11.586 -24.5 10.352 1 82.94 290 MET B N 1
ATOM 5110 C CA . MET B 1 290 ? -12.719 -23.859 9.68 1 82.94 290 MET B CA 1
ATOM 5111 C C . MET B 1 290 ? -13.117 -22.562 10.375 1 82.94 290 MET B C 1
ATOM 5113 O O . MET B 1 290 ? -13.547 -21.609 9.727 1 82.94 290 MET B O 1
ATOM 5117 N N . SER B 1 291 ? -12.938 -22.531 11.555 1 82.56 291 SER B N 1
ATOM 5118 C CA . SER B 1 291 ? -13.32 -21.344 12.32 1 82.56 291 SER B CA 1
ATOM 5119 C C . SER B 1 291 ? -12.445 -20.141 11.953 1 82.56 291 SER B C 1
ATOM 5121 O O . SER B 1 291 ? -12.906 -19 11.984 1 82.56 291 SER B O 1
ATOM 5123 N N . SER B 1 292 ? -11.242 -20.406 11.555 1 81.81 292 SER B N 1
ATOM 5124 C CA . SER B 1 292 ? -10.297 -19.344 11.266 1 81.81 292 SER B CA 1
ATOM 5125 C C . SER B 1 292 ? -10.57 -18.703 9.906 1 81.81 292 SER B C 1
ATOM 5127 O O . SER B 1 292 ? -10.148 -17.578 9.641 1 81.81 292 SER B O 1
ATOM 5129 N N . ILE B 1 293 ? -11.305 -19.469 9.086 1 87.25 293 ILE B N 1
ATOM 5130 C CA . ILE B 1 293 ? -11.555 -18.938 7.754 1 87.25 293 ILE B CA 1
ATOM 5131 C C . ILE B 1 293 ? -13.055 -18.953 7.469 1 87.25 293 ILE B C 1
ATOM 5133 O O . ILE B 1 293 ? -13.469 -19.094 6.316 1 87.25 293 ILE B O 1
ATOM 5137 N N . LYS B 1 294 ? -13.836 -18.859 8.422 1 88.12 294 LYS B N 1
ATOM 5138 C CA . LYS B 1 294 ? -15.281 -18.984 8.297 1 88.12 294 LYS B CA 1
ATOM 5139 C C . LYS B 1 294 ? -15.844 -17.906 7.371 1 88.12 294 LYS B C 1
ATOM 5141 O O . LYS B 1 294 ? -16.641 -18.203 6.477 1 88.12 294 LYS B O 1
ATOM 5146 N N . SER B 1 295 ? -15.453 -16.656 7.668 1 89.44 295 SER B N 1
ATOM 5147 C CA . SER B 1 295 ? -15.961 -15.547 6.855 1 89.44 295 SER B CA 1
ATOM 5148 C C . SER B 1 295 ? -15.602 -15.734 5.387 1 89.44 295 SER B C 1
ATOM 5150 O O . SER B 1 295 ? -16.375 -15.375 4.5 1 89.44 295 SER B O 1
ATOM 5152 N N . TYR B 1 296 ? -14.453 -16.297 5.199 1 93.81 296 TYR B N 1
ATOM 5153 C CA . TYR B 1 296 ? -13.969 -16.562 3.846 1 93.81 296 TYR B CA 1
ATOM 5154 C C . TYR B 1 296 ? -14.812 -17.641 3.162 1 93.81 296 TYR B C 1
ATOM 5156 O O . TYR B 1 296 ? -15.328 -17.422 2.064 1 93.81 296 TYR B O 1
ATOM 5164 N N . ILE B 1 297 ? -15.023 -18.703 3.801 1 92.38 297 ILE B N 1
ATOM 5165 C CA . ILE B 1 297 ? -15.789 -19.812 3.236 1 92.38 297 ILE B CA 1
ATOM 5166 C C . ILE B 1 297 ? -17.234 -19.391 3.025 1 92.38 297 ILE B C 1
ATOM 5168 O O . ILE B 1 297 ? -17.828 -19.688 1.99 1 92.38 297 ILE B O 1
ATOM 5172 N N . ASP B 1 298 ? -17.766 -18.656 3.992 1 92.69 298 ASP B N 1
ATOM 5173 C CA . ASP B 1 298 ? -19.156 -18.203 3.912 1 92.69 298 ASP B CA 1
ATOM 5174 C C . ASP B 1 298 ? -19.359 -17.281 2.709 1 92.69 298 ASP B C 1
ATOM 5176 O O . ASP B 1 298 ? -20.438 -17.281 2.102 1 92.69 298 ASP B O 1
ATOM 5180 N N . SER B 1 299 ? -18.375 -16.531 2.436 1 94.25 299 SER B N 1
ATOM 5181 C CA . SER B 1 299 ? -18.484 -15.578 1.334 1 94.25 299 SER B CA 1
ATOM 5182 C C . SER B 1 299 ? -18.719 -16.297 0.009 1 94.25 299 SER B C 1
ATOM 5184 O O . SER B 1 299 ? -19.312 -15.727 -0.917 1 94.25 299 SER B O 1
ATOM 5186 N N . PHE B 1 300 ? -18.359 -17.516 -0.097 1 95.62 300 PHE B N 1
ATOM 5187 C CA . PHE B 1 300 ? -18.484 -18.281 -1.336 1 95.62 300 PHE B CA 1
ATOM 5188 C C . PHE B 1 300 ? -19.891 -18.844 -1.489 1 95.62 300 PHE B C 1
ATOM 5190 O O . PHE B 1 300 ? -20.297 -19.219 -2.588 1 95.62 300 PHE B O 1
ATOM 5197 N N . SER B 1 301 ? -20.625 -18.906 -0.439 1 91.94 301 SER B N 1
ATOM 5198 C CA . SER B 1 301 ? -21.953 -19.516 -0.443 1 91.94 301 SER B CA 1
ATOM 5199 C C . SER B 1 301 ? -22.969 -18.609 -1.125 1 91.94 301 SER B C 1
ATOM 5201 O O . SER B 1 301 ? -24.062 -19.062 -1.473 1 91.94 301 SER B O 1
ATOM 5203 N N . TYR B 1 302 ? -22.594 -17.391 -1.355 1 90.44 302 TYR B N 1
ATOM 5204 C CA . TYR B 1 302 ? -23.516 -16.453 -1.959 1 90.44 302 TYR B CA 1
ATOM 5205 C C . TYR B 1 302 ? -23.375 -16.438 -3.475 1 90.44 302 TYR B C 1
ATOM 5207 O O . TYR B 1 302 ? -23.984 -15.602 -4.152 1 90.44 302 TYR B O 1
ATOM 5215 N N . GLY B 1 303 ? -22.562 -17.344 -4.008 1 90.44 303 GLY B N 1
ATOM 5216 C CA . GLY B 1 303 ? -22.297 -17.391 -5.438 1 90.44 303 GLY B CA 1
ATOM 5217 C C . GLY B 1 303 ? -20.938 -16.812 -5.809 1 90.44 303 GLY B C 1
ATOM 5218 O O . GLY B 1 303 ? -20.703 -15.609 -5.656 1 90.44 303 GLY B O 1
ATOM 5219 N N . THR B 1 304 ? -20.094 -17.656 -6.18 1 95.31 304 THR B N 1
ATOM 5220 C CA . THR B 1 304 ? -18.734 -17.25 -6.551 1 95.31 304 THR B CA 1
ATOM 5221 C C . THR B 1 304 ? -18.422 -17.641 -7.988 1 95.31 304 THR B C 1
ATOM 5223 O O . THR B 1 304 ? -18.516 -18.828 -8.352 1 95.31 304 THR B O 1
ATOM 5226 N N . PRO B 1 305 ? -18.078 -16.688 -8.812 1 97.56 305 PRO B N 1
ATOM 5227 C CA . PRO B 1 305 ? -17.703 -17.031 -10.188 1 97.56 305 PRO B CA 1
ATOM 5228 C C . PRO B 1 305 ? -16.328 -17.703 -10.273 1 97.56 305 PRO B C 1
ATOM 5230 O O . PRO B 1 305 ? -15.5 -17.531 -9.383 1 97.56 305 PRO B O 1
ATOM 5233 N N . PRO B 1 306 ? -16.141 -18.5 -11.375 1 98.31 306 PRO B N 1
ATOM 5234 C CA . PRO B 1 306 ? -14.758 -18.906 -11.617 1 98.31 306 PRO B CA 1
ATOM 5235 C C . PRO B 1 306 ? -13.789 -17.734 -11.664 1 98.31 306 PRO B C 1
ATOM 5237 O O . PRO B 1 306 ? -14.117 -16.688 -12.234 1 98.31 306 PRO B O 1
ATOM 5240 N N . HIS B 1 307 ? -12.695 -17.859 -10.977 1 98.88 307 HIS B N 1
ATOM 5241 C CA . HIS B 1 307 ? -11.75 -16.75 -10.914 1 98.88 307 HIS B CA 1
ATOM 5242 C C . HIS B 1 307 ? -10.328 -17.234 -10.664 1 98.88 307 HIS B C 1
ATOM 5244 O O . HIS B 1 307 ? -10.125 -18.422 -10.375 1 98.88 307 HIS B O 1
ATOM 5250 N N . GLY B 1 308 ? -9.383 -16.453 -10.906 1 98.88 308 GLY B N 1
ATOM 5251 C CA . GLY B 1 308 ? -7.969 -16.688 -10.703 1 98.88 308 GLY B CA 1
ATOM 5252 C C . GLY B 1 308 ? -7.164 -15.414 -10.531 1 98.88 308 GLY B C 1
ATOM 5253 O O . GLY B 1 308 ? -7.699 -14.312 -10.664 1 98.88 308 GLY B O 1
ATOM 5254 N N . GLY B 1 309 ? -5.957 -15.586 -10.172 1 98.81 309 GLY B N 1
ATOM 5255 C CA . GLY B 1 309 ? -5.105 -14.43 -9.93 1 98.81 309 GLY B CA 1
ATOM 5256 C C . GLY B 1 309 ? -3.66 -14.805 -9.664 1 98.81 309 GLY B C 1
ATOM 5257 O O . GLY B 1 309 ? -3.238 -15.922 -9.945 1 98.81 309 GLY B O 1
ATOM 5258 N N . PHE B 1 310 ? -2.969 -13.773 -9.242 1 98.88 310 PHE B N 1
ATOM 5259 C CA . PHE B 1 310 ? -1.543 -13.969 -9 1 98.88 310 PHE B CA 1
ATOM 5260 C C . PHE B 1 310 ? -1.021 -12.953 -7.992 1 98.88 310 PHE B C 1
ATOM 5262 O O . PHE B 1 310 ? -1.724 -12.008 -7.637 1 98.88 310 PHE B O 1
ATOM 5269 N N . GLY B 1 311 ? 0.144 -13.195 -7.43 1 98.44 311 GLY B N 1
ATOM 5270 C CA . GLY B 1 311 ? 0.919 -12.305 -6.586 1 98.44 311 GLY B CA 1
ATOM 5271 C C . GLY B 1 311 ? 2.391 -12.258 -6.953 1 98.44 311 GLY B C 1
ATOM 5272 O O . GLY B 1 311 ? 2.982 -13.289 -7.289 1 98.44 311 GLY B O 1
ATOM 5273 N N . VAL B 1 312 ? 2.912 -11.016 -6.914 1 97.81 312 VAL B N 1
ATOM 5274 C CA . VAL B 1 312 ? 4.305 -10.781 -7.281 1 97.81 312 VAL B CA 1
ATOM 5275 C C . VAL B 1 312 ? 5 -9.969 -6.195 1 97.81 312 VAL B C 1
ATOM 5277 O O . VAL B 1 312 ? 4.379 -9.117 -5.551 1 97.81 312 VAL B O 1
ATOM 5280 N N . GLY B 1 313 ? 6.23 -10.297 -5.953 1 97.62 313 GLY B N 1
ATOM 5281 C CA . GLY B 1 313 ? 7.027 -9.43 -5.102 1 97.62 313 GLY B CA 1
ATOM 5282 C C . GLY B 1 313 ? 7.684 -8.289 -5.859 1 97.62 313 GLY B C 1
ATOM 5283 O O . GLY B 1 313 ? 8.508 -8.516 -6.742 1 97.62 313 GLY B O 1
ATOM 5284 N N . LEU B 1 314 ? 7.395 -7.129 -5.492 1 98.69 314 LEU B N 1
ATOM 5285 C CA . LEU B 1 314 ? 7.902 -5.941 -6.18 1 98.69 314 LEU B CA 1
ATOM 5286 C C . LEU B 1 314 ? 9.422 -5.895 -6.129 1 98.69 314 LEU B C 1
ATOM 5288 O O . LEU B 1 314 ? 10.078 -5.707 -7.156 1 98.69 314 LEU B O 1
ATOM 5292 N N . GLU B 1 315 ? 10.008 -6.121 -4.949 1 98.5 315 GLU B N 1
ATOM 5293 C CA . GLU B 1 315 ? 11.453 -6.051 -4.773 1 98.5 315 GLU B CA 1
ATOM 5294 C C . GLU B 1 315 ? 12.164 -7.113 -5.609 1 98.5 315 GLU B C 1
ATOM 5296 O O . GLU B 1 315 ? 13.234 -6.859 -6.168 1 98.5 315 GLU B O 1
ATOM 5301 N N . ARG B 1 316 ? 11.531 -8.203 -5.703 1 97.81 316 ARG B N 1
ATOM 5302 C CA . ARG B 1 316 ? 12.141 -9.289 -6.465 1 97.81 316 ARG B CA 1
ATOM 5303 C C . ARG B 1 316 ? 12.172 -8.969 -7.953 1 97.81 316 ARG B C 1
ATOM 5305 O O . ARG B 1 316 ? 13.125 -9.312 -8.648 1 97.81 316 ARG B O 1
ATOM 5312 N N . VAL B 1 317 ? 11.141 -8.414 -8.461 1 98.62 317 VAL B N 1
ATOM 5313 C CA . VAL B 1 317 ? 11.094 -8.016 -9.867 1 98.62 317 VAL B CA 1
ATOM 5314 C C . VAL B 1 317 ? 12.234 -7.047 -10.164 1 98.62 317 VAL B C 1
ATOM 5316 O O . VAL B 1 317 ? 12.961 -7.219 -11.148 1 98.62 317 VAL B O 1
ATOM 5319 N N . VAL B 1 318 ? 12.422 -6.062 -9.32 1 98.75 318 VAL B N 1
ATOM 5320 C CA . VAL B 1 318 ? 13.453 -5.051 -9.523 1 98.75 318 VAL B CA 1
ATOM 5321 C C . VAL B 1 318 ? 14.836 -5.691 -9.398 1 98.75 318 VAL B C 1
ATOM 5323 O O . VAL B 1 318 ? 15.727 -5.434 -10.219 1 98.75 318 VAL B O 1
ATOM 5326 N N . MET B 1 319 ? 15 -6.535 -8.406 1 98.62 319 MET B N 1
ATOM 5327 C CA . MET B 1 319 ? 16.281 -7.215 -8.172 1 98.62 319 MET B CA 1
ATOM 5328 C C . MET B 1 319 ? 16.703 -8 -9.406 1 98.62 319 MET B C 1
ATOM 5330 O O . MET B 1 319 ? 17.828 -7.828 -9.898 1 98.62 319 MET B O 1
ATOM 5334 N N . LEU B 1 320 ? 15.789 -8.742 -9.922 1 98.12 320 LEU B N 1
ATOM 5335 C CA . LEU B 1 320 ? 16.141 -9.648 -11.008 1 98.12 320 LEU B CA 1
ATOM 5336 C C . LEU B 1 320 ? 16.25 -8.898 -12.328 1 98.12 320 LEU B C 1
ATOM 5338 O O . LEU B 1 320 ? 17.172 -9.156 -13.117 1 98.12 320 LEU B O 1
ATOM 5342 N N . PHE B 1 321 ? 15.352 -7.953 -12.586 1 98.62 321 PHE B N 1
ATOM 5343 C CA . PHE B 1 321 ? 15.43 -7.184 -13.82 1 98.62 321 PHE B CA 1
ATOM 5344 C C . PHE B 1 321 ? 16.734 -6.41 -13.906 1 98.62 321 PHE B C 1
ATOM 5346 O O . PHE B 1 321 ? 17.344 -6.324 -14.969 1 98.62 321 PHE B O 1
ATOM 5353 N N . CYS B 1 322 ? 17.172 -5.883 -12.727 1 98.19 322 CYS B N 1
ATOM 5354 C CA . CYS B 1 322 ? 18.359 -5.039 -12.695 1 98.19 322 CYS B CA 1
ATOM 5355 C C . CYS B 1 322 ? 19.609 -5.859 -12.359 1 98.19 322 CYS B C 1
ATOM 5357 O O . CYS B 1 322 ? 20.688 -5.305 -12.188 1 98.19 322 CYS B O 1
ATOM 5359 N N . GLY B 1 323 ? 19.453 -7.133 -12.203 1 96.44 323 GLY B N 1
ATOM 5360 C CA . GLY B 1 323 ? 20.594 -7.996 -11.938 1 96.44 323 GLY B CA 1
ATOM 5361 C C . GLY B 1 323 ? 21.234 -7.742 -10.586 1 96.44 323 GLY B C 1
ATOM 5362 O O . GLY B 1 323 ? 22.453 -7.875 -10.438 1 96.44 323 GLY B O 1
ATOM 5363 N N . LEU B 1 324 ? 20.453 -7.281 -9.625 1 97.25 324 LEU B N 1
ATOM 5364 C CA . LEU B 1 324 ? 20.969 -7.09 -8.273 1 97.25 324 LEU B CA 1
ATOM 5365 C C . LEU B 1 324 ? 21.172 -8.43 -7.574 1 97.25 324 LEU B C 1
ATOM 5367 O O . LEU B 1 324 ? 20.422 -9.383 -7.82 1 97.25 324 LEU B O 1
ATOM 5371 N N . HIS B 1 325 ? 22.094 -8.555 -6.668 1 95.25 325 HIS B N 1
ATOM 5372 C CA . HIS B 1 325 ? 22.453 -9.844 -6.082 1 95.25 325 HIS B CA 1
ATOM 5373 C C . HIS B 1 325 ? 21.719 -10.07 -4.762 1 95.25 325 HIS B C 1
ATOM 5375 O O . HIS B 1 325 ? 21.781 -11.156 -4.191 1 95.25 325 HIS B O 1
ATOM 5381 N N . ASN B 1 326 ? 21.047 -9.047 -4.301 1 97 326 ASN B N 1
ATOM 5382 C CA . ASN B 1 326 ? 20.391 -9.125 -3.002 1 97 326 ASN B CA 1
ATOM 5383 C C . ASN B 1 326 ? 19.109 -8.281 -2.973 1 97 326 ASN B C 1
ATOM 5385 O O . ASN B 1 326 ? 19.141 -7.105 -3.33 1 97 326 ASN B O 1
ATOM 5389 N N . VAL B 1 327 ? 18.016 -8.938 -2.525 1 97.75 327 VAL B N 1
ATOM 5390 C CA . VAL B 1 327 ? 16.703 -8.305 -2.557 1 97.75 327 VAL B CA 1
ATOM 5391 C C . VAL B 1 327 ? 16.688 -7.086 -1.632 1 97.75 327 VAL B C 1
ATOM 5393 O O . VAL B 1 327 ? 15.898 -6.156 -1.83 1 97.75 327 VAL B O 1
ATOM 5396 N N . ARG B 1 328 ? 17.562 -7.004 -0.64 1 97.5 328 ARG B N 1
ATOM 5397 C CA . ARG B 1 328 ? 17.625 -5.895 0.303 1 97.5 328 ARG B CA 1
ATOM 5398 C C . ARG B 1 328 ? 18.016 -4.602 -0.404 1 97.5 328 ARG B C 1
ATOM 5400 O O . ARG B 1 328 ? 17.719 -3.508 0.076 1 97.5 328 ARG B O 1
ATOM 5407 N N . LEU B 1 329 ? 18.703 -4.711 -1.552 1 97.5 329 LEU B N 1
ATOM 5408 C CA . LEU B 1 329 ? 19.094 -3.535 -2.328 1 97.5 329 LEU B CA 1
ATOM 5409 C C . LEU B 1 329 ? 17.859 -2.879 -2.953 1 97.5 329 LEU B C 1
ATOM 5411 O O . LEU B 1 329 ? 17.891 -1.688 -3.27 1 97.5 329 LEU B O 1
ATOM 5415 N N . ALA B 1 330 ? 16.781 -3.65 -3.1 1 98.25 330 ALA B N 1
ATOM 5416 C CA . ALA B 1 330 ? 15.562 -3.152 -3.729 1 98.25 330 ALA B CA 1
ATOM 5417 C C . ALA B 1 330 ? 14.484 -2.861 -2.686 1 98.25 330 ALA B C 1
ATOM 5419 O O . ALA B 1 330 ? 13.312 -2.664 -3.025 1 98.25 330 ALA B O 1
ATOM 5420 N N . SER B 1 331 ? 14.805 -2.918 -1.463 1 98.25 331 SER B N 1
ATOM 5421 C CA . SER B 1 331 ? 13.953 -2.496 -0.354 1 98.25 331 SER B CA 1
ATOM 5422 C C . SER B 1 331 ? 14.508 -1.242 0.318 1 98.25 331 SER B C 1
ATOM 5424 O O . SER B 1 331 ? 15.648 -1.229 0.779 1 98.25 331 SER B O 1
ATOM 5426 N N . LEU B 1 332 ? 13.75 -0.198 0.379 1 98.12 332 LEU B N 1
ATOM 5427 C CA . LEU B 1 332 ? 14.25 1.092 0.845 1 98.12 332 LEU B CA 1
ATOM 5428 C C . LEU B 1 332 ? 14.734 0.999 2.287 1 98.12 332 LEU B C 1
ATOM 5430 O O . LEU B 1 332 ? 15.828 1.471 2.611 1 98.12 332 LEU B O 1
ATOM 5434 N N . PHE B 1 333 ? 13.938 0.345 3.168 1 97.56 333 PHE B N 1
ATOM 5435 C CA . PHE B 1 333 ? 14.266 0.032 4.555 1 97.56 333 PHE B CA 1
ATOM 5436 C C . PHE B 1 333 ? 13.93 -1.419 4.875 1 97.56 333 PHE B C 1
ATOM 5438 O O . PHE B 1 333 ? 12.891 -1.701 5.473 1 97.56 333 PHE B O 1
ATOM 5445 N N . PRO B 1 334 ? 14.805 -2.346 4.582 1 97.06 334 PRO B N 1
ATOM 5446 C CA . PRO B 1 334 ? 14.484 -3.773 4.633 1 97.06 334 PRO B CA 1
ATOM 5447 C C . PRO B 1 334 ? 14.219 -4.266 6.051 1 97.06 334 PRO B C 1
ATOM 5449 O O . PRO B 1 334 ? 14.844 -3.791 7.004 1 97.06 334 PRO B O 1
ATOM 5452 N N . ARG B 1 335 ? 13.297 -5.117 6.176 1 96.81 335 ARG B N 1
ATOM 5453 C CA . ARG B 1 335 ? 13.031 -5.914 7.367 1 96.81 335 ARG B CA 1
ATOM 5454 C C . ARG B 1 335 ? 13.32 -7.391 7.113 1 96.81 335 ARG B C 1
ATOM 5456 O O . ARG B 1 335 ? 12.719 -8 6.223 1 96.81 335 ARG B O 1
ATOM 5463 N N . ASP B 1 336 ? 14.234 -7.922 7.75 1 95.69 336 ASP B N 1
ATOM 5464 C CA . ASP B 1 336 ? 14.586 -9.336 7.723 1 95.69 336 ASP B CA 1
ATOM 5465 C C . ASP B 1 336 ? 14.789 -9.883 9.133 1 95.69 336 ASP B C 1
ATOM 5467 O O . ASP B 1 336 ? 14.617 -9.156 10.117 1 95.69 336 ASP B O 1
ATOM 5471 N N . PRO B 1 337 ? 15.07 -11.117 9.32 1 93.69 337 PRO B N 1
ATOM 5472 C CA . PRO B 1 337 ? 15.094 -11.695 10.672 1 93.69 337 PRO B CA 1
ATOM 5473 C C . PRO B 1 337 ? 16.078 -10.984 11.594 1 93.69 337 PRO B C 1
ATOM 5475 O O . PRO B 1 337 ? 15.906 -11 12.812 1 93.69 337 PRO B O 1
ATOM 5478 N N . GLN B 1 338 ? 17.016 -10.281 11 1 92.31 338 GLN B N 1
ATOM 5479 C CA . GLN B 1 338 ? 18.062 -9.68 11.828 1 92.31 338 GLN B CA 1
ATOM 5480 C C . GLN B 1 338 ? 17.906 -8.164 11.891 1 92.31 338 GLN B C 1
ATOM 5482 O O . GLN B 1 338 ? 18.625 -7.496 12.648 1 92.31 338 GLN B O 1
ATOM 5487 N N . ARG B 1 339 ? 16.953 -7.625 11.117 1 93.56 339 ARG B N 1
ATOM 5488 C CA . ARG B 1 339 ? 16.969 -6.176 10.938 1 93.56 339 ARG B CA 1
ATOM 5489 C C . ARG B 1 339 ? 15.586 -5.582 11.164 1 93.56 339 ARG B C 1
ATOM 5491 O O . ARG B 1 339 ? 14.617 -6 10.531 1 93.56 339 ARG B O 1
ATOM 5498 N N . LEU B 1 340 ? 15.516 -4.582 12.078 1 92.94 340 LEU B N 1
ATOM 5499 C CA . LEU B 1 340 ? 14.305 -3.826 12.359 1 92.94 340 LEU B CA 1
ATOM 5500 C C . LEU B 1 340 ? 14.547 -2.328 12.219 1 92.94 340 LEU B C 1
ATOM 5502 O O . LEU B 1 340 ? 13.641 -1.523 12.453 1 92.94 340 LEU B O 1
ATOM 5506 N N . SER B 1 341 ? 15.789 -1.84 11.906 1 89.56 341 SER B N 1
ATOM 5507 C CA . SER B 1 341 ? 16.203 -0.453 11.727 1 89.56 341 SER B CA 1
ATOM 5508 C C . SER B 1 341 ? 17.234 -0.321 10.609 1 89.56 341 SER B C 1
ATOM 5510 O O . SER B 1 341 ? 17.969 -1.262 10.328 1 89.56 341 SER B O 1
ATOM 5512 N N . PRO B 1 342 ? 17.469 0.515 9.828 1 90.75 342 PRO B N 1
ATOM 5513 C CA . PRO B 1 342 ? 16.625 1.688 10.109 1 90.75 342 PRO B CA 1
ATOM 5514 C C . PRO B 1 342 ? 15.18 1.5 9.672 1 90.75 342 PRO B C 1
ATOM 5516 O O . PRO B 1 342 ? 14.914 0.869 8.641 1 90.75 342 PRO B O 1
#

Solvent-accessible surface area (backbone atoms only — not comparable to full-atom values): 35968 Å² total; per-residue (Å²): 138,83,84,73,80,78,78,74,77,76,72,79,78,76,49,68,67,56,37,48,62,42,34,42,65,49,31,51,36,65,37,41,45,21,50,49,50,52,46,30,50,49,54,50,44,53,51,51,56,41,46,75,68,65,29,40,56,54,70,66,59,54,62,30,60,31,66,78,90,59,72,87,37,52,42,51,32,67,50,51,93,82,34,56,29,19,42,30,66,57,56,61,70,55,49,51,40,40,42,36,12,62,59,46,24,36,30,33,70,44,77,25,32,36,53,51,89,47,86,52,53,81,51,54,27,48,48,42,33,48,32,37,34,30,61,44,90,85,49,58,60,59,50,50,50,51,54,42,56,48,49,54,49,42,52,52,46,45,66,70,72,34,50,69,36,52,50,40,33,34,73,79,34,68,59,69,84,80,44,61,54,98,66,57,48,77,37,45,37,67,56,52,49,48,54,37,44,75,71,68,46,90,69,62,88,73,52,74,78,50,72,68,55,38,36,51,45,29,51,51,42,29,72,75,70,61,25,34,40,37,34,41,27,45,38,40,34,86,72,47,65,51,53,51,23,58,24,86,93,45,61,67,22,15,42,28,34,35,31,31,45,77,28,39,80,49,33,52,32,33,20,38,51,38,50,48,68,60,34,52,51,34,29,51,73,69,69,49,60,62,82,56,43,39,62,60,53,54,39,30,73,77,52,37,68,52,29,25,30,38,40,26,43,50,32,52,52,48,16,54,69,54,43,47,85,35,30,60,77,50,32,85,41,50,32,37,56,88,33,54,57,76,134,83,84,74,80,78,77,73,76,75,71,79,79,75,49,69,67,55,37,50,64,42,34,41,64,48,32,53,37,66,37,38,46,21,51,49,53,51,45,29,49,49,54,50,44,52,51,51,56,40,46,76,66,65,30,41,56,55,70,67,60,54,63,32,59,32,69,77,90,58,72,89,37,51,42,50,33,67,50,51,94,82,35,56,28,20,42,33,65,58,56,63,69,56,50,50,40,40,42,38,13,63,60,45,25,37,29,35,72,44,76,25,33,37,52,51,92,46,84,50,54,81,51,55,26,47,48,42,33,47,32,37,35,30,62,45,89,86,49,58,61,59,49,50,50,51,52,43,56,48,49,52,49,42,52,51,46,45,66,70,73,34,52,68,34,51,50,40,34,33,74,80,35,68,59,72,83,81,45,60,52,97,67,58,49,75,38,44,38,65,56,52,50,49,53,36,42,76,71,69,47,89,71,64,88,74,53,73,78,49,71,67,55,38,35,51,46,30,50,52,42,29,72,74,69,61,24,35,39,38,32,41,28,45,37,41,34,86,72,47,65,52,53,50,22,58,23,84,92,45,64,66,22,16,43,29,35,37,31,32,44,76,28,38,80,48,34,51,31,32,20,39,50,37,50,49,69,58,35,53,52,32,29,51,73,68,69,49,60,60,81,55,42,40,65,60,53,54,40,30,72,77,53,37,67,51,28,25,33,39,41,29,43,52,31,52,52,48,16,53,69,54,43,48,85,36,30,59,77,51,32,85,43,49,32,37,57,89,34,54,56,79

Organism: Triticum turgidum subsp. durum (NCBI:txid4567)